Protein AF-A0A9D4TLI2-F1 (afdb_monomer_lite)

InterPro domains:
  IPR006050 DNA photolyase, N-terminal [PF00875] (222-300)
  IPR006050 DNA photolyase, N-terminal [PS51645] (220-397)
  IPR009061 Putative DNA-binding domain superfamily [SSF46955] (7-75)
  IPR014729 Rossmann-like alpha/beta/alpha sandwich fold [G3DSA:3.40.50.620] (202-391)
  IPR022656 XPA, C-terminal [PF05181] (9-51)
  IPR036134 Cryptochrome/DNA photolyase, FAD-binding domain-like superfamily [SSF48173] (508-716)
  IPR036155 Cryptochrome/photolyase, N-terminal domain superfamily [SSF52425] (221-294)
  IPR037129 XPA domain superfamily [G3DSA:3.90.530.10] (3-76)
  IPR052219 DNA Photolyase Class-2 [PTHR10211] (214-747)

pLDDT: mean 78.44, std 24.72, range [21.94, 98.75]

Structure (mmCIF, N/CA/C/O backbone):
data_AF-A0A9D4TLI2-F1
#
_entry.id   AF-A0A9D4TLI2-F1
#
loop_
_atom_site.group_PDB
_atom_site.id
_atom_site.type_symbol
_atom_site.label_atom_id
_atom_site.label_alt_id
_atom_site.label_comp_id
_atom_site.label_asym_id
_atom_site.label_entity_id
_atom_site.label_seq_id
_atom_site.pdbx_PDB_ins_code
_atom_site.Cartn_x
_atom_site.Cartn_y
_atom_site.Cartn_z
_atom_site.occupancy
_atom_site.B_iso_or_equiv
_atom_site.auth_seq_id
_atom_site.auth_comp_id
_atom_site.auth_asym_id
_atom_site.auth_atom_id
_atom_site.pdbx_PDB_model_num
ATOM 1 N N . MET A 1 1 ? 50.065 -26.751 -32.223 1.00 29.92 1 MET A N 1
ATOM 2 C CA . MET A 1 1 ? 49.105 -26.390 -31.149 1.00 29.92 1 MET A CA 1
ATOM 3 C C . MET A 1 1 ? 47.809 -25.927 -31.798 1.00 29.92 1 MET A C 1
ATOM 5 O O . MET A 1 1 ? 47.887 -25.084 -32.678 1.00 29.92 1 MET A O 1
ATOM 9 N N . VAL A 1 2 ? 46.643 -26.450 -31.404 1.00 31.20 2 VAL A N 1
ATOM 10 C CA . VAL A 1 2 ? 45.353 -25.918 -31.893 1.00 31.20 2 VAL A CA 1
ATOM 11 C C . VAL A 1 2 ? 45.112 -24.546 -31.244 1.00 31.20 2 VAL A C 1
ATOM 13 O O . VAL A 1 2 ? 45.218 -24.464 -30.016 1.00 31.20 2 VAL A O 1
ATOM 16 N N . PRO A 1 3 ? 44.787 -23.480 -32.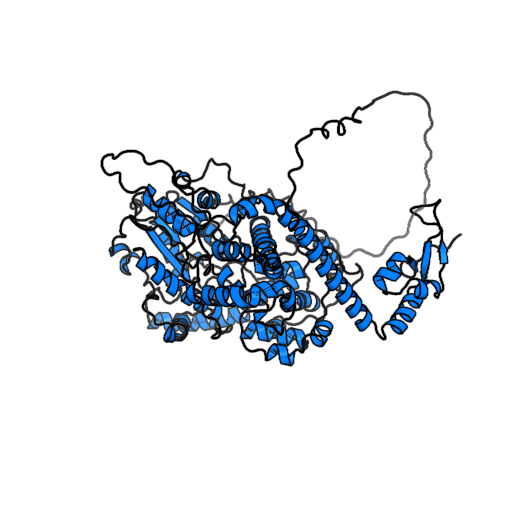002 1.00 38.88 3 PRO A N 1
ATOM 17 C CA . PRO A 1 3 ? 44.470 -22.180 -31.420 1.00 38.88 3 PRO A CA 1
ATOM 18 C C . PRO A 1 3 ? 43.323 -22.289 -30.407 1.00 38.88 3 PRO A C 1
ATOM 20 O O . PRO A 1 3 ? 42.285 -22.905 -30.680 1.00 38.88 3 PRO A O 1
ATOM 23 N N . ARG A 1 4 ? 43.502 -21.696 -29.218 1.00 39.78 4 ARG A N 1
ATOM 24 C CA . ARG A 1 4 ? 42.419 -21.596 -28.230 1.00 39.78 4 ARG A CA 1
ATOM 25 C C . ARG A 1 4 ? 41.301 -20.743 -28.829 1.00 39.78 4 ARG A C 1
ATOM 27 O O . ARG A 1 4 ? 41.527 -19.591 -29.178 1.00 39.78 4 ARG A O 1
ATOM 34 N N . LEU A 1 5 ? 40.101 -21.318 -28.914 1.00 51.66 5 LEU A N 1
ATOM 35 C CA . LEU A 1 5 ? 38.902 -20.612 -29.360 1.00 51.66 5 LEU A CA 1
ATOM 36 C C . LEU A 1 5 ? 38.638 -19.390 -28.480 1.00 51.66 5 LEU A C 1
ATOM 38 O O . LEU A 1 5 ? 38.358 -19.526 -27.285 1.00 51.66 5 LEU A O 1
ATOM 42 N N . ASP A 1 6 ? 38.653 -18.217 -29.103 1.00 57.66 6 ASP A N 1
ATOM 43 C CA . ASP A 1 6 ? 38.105 -17.006 -28.517 1.00 57.66 6 ASP A CA 1
ATOM 44 C C . ASP A 1 6 ? 36.575 -17.133 -28.451 1.00 57.66 6 ASP A C 1
ATOM 46 O O . ASP A 1 6 ? 35.855 -16.968 -29.441 1.00 57.66 6 ASP A O 1
ATOM 50 N N . LYS A 1 7 ? 36.079 -17.456 -27.253 1.00 55.56 7 LYS A N 1
ATOM 51 C CA . LYS A 1 7 ? 34.649 -17.640 -26.967 1.00 55.56 7 LYS A CA 1
ATOM 52 C C . LYS A 1 7 ? 33.824 -16.360 -27.146 1.00 55.56 7 LYS A C 1
ATOM 54 O O . LYS A 1 7 ? 32.602 -16.455 -27.141 1.00 55.56 7 LYS A O 1
ATOM 59 N N . SER A 1 8 ? 34.449 -15.188 -27.289 1.00 58.41 8 SER A N 1
ATOM 60 C CA . SER A 1 8 ? 33.735 -13.938 -27.579 1.00 58.41 8 SER A CA 1
ATOM 61 C C . SER A 1 8 ? 33.324 -13.815 -29.055 1.00 58.41 8 SER A C 1
ATOM 63 O O . SER A 1 8 ? 32.343 -13.134 -29.362 1.00 58.41 8 SER A O 1
ATOM 65 N N . LYS A 1 9 ? 34.033 -14.510 -29.960 1.00 76.25 9 LYS A N 1
ATOM 66 C CA . LYS A 1 9 ? 33.855 -14.419 -31.421 1.00 76.25 9 LYS A CA 1
ATOM 67 C C . LYS A 1 9 ? 32.995 -15.527 -32.027 1.00 76.25 9 LYS A C 1
ATOM 69 O O . LYS A 1 9 ? 32.430 -15.320 -33.098 1.00 76.25 9 LYS A O 1
ATOM 74 N N . TRP A 1 10 ? 32.880 -16.680 -31.366 1.00 82.81 10 TRP A N 1
ATOM 75 C CA . TRP A 1 10 ? 32.253 -17.882 -31.930 1.00 82.81 10 TRP A CA 1
ATOM 76 C C . TRP A 1 10 ? 31.079 -18.391 -31.094 1.00 82.81 10 TRP A C 1
ATOM 78 O O . TRP A 1 10 ? 31.199 -18.585 -29.884 1.00 82.81 10 TRP A O 1
ATOM 88 N N . LEU A 1 11 ? 29.955 -18.673 -31.755 1.00 83.81 11 LEU A N 1
ATOM 89 C CA . LEU A 1 11 ? 28.705 -19.105 -31.126 1.00 83.81 11 LEU A CA 1
ATOM 90 C C . LEU A 1 11 ? 28.248 -20.475 -31.656 1.00 83.81 11 LEU A C 1
ATOM 92 O O . LEU A 1 11 ? 28.227 -20.682 -32.869 1.00 83.81 11 LEU A O 1
ATOM 96 N N . PRO A 1 12 ? 27.822 -21.416 -30.793 1.00 88.88 12 PRO A N 1
ATOM 97 C CA . PRO A 1 12 ? 27.229 -22.678 -31.227 1.00 88.88 12 PRO A CA 1
ATOM 98 C C . PRO A 1 12 ? 25.841 -22.465 -31.839 1.00 88.88 12 PRO A C 1
ATOM 100 O O . PRO A 1 12 ? 25.093 -21.592 -31.389 1.00 88.88 12 PRO A O 1
ATOM 103 N N . ARG A 1 13 ? 25.445 -23.330 -32.787 1.00 87.31 13 ARG A N 1
ATOM 104 C CA . ARG A 1 13 ? 24.144 -23.263 -33.495 1.00 87.31 13 ARG A CA 1
ATOM 105 C C . ARG A 1 13 ? 22.947 -22.953 -32.586 1.00 87.31 13 ARG A C 1
ATOM 107 O O . ARG A 1 13 ? 22.125 -22.104 -32.912 1.00 87.31 13 ARG A O 1
ATOM 114 N N . THR A 1 14 ? 22.850 -23.600 -31.424 1.00 82.88 14 THR A N 1
ATOM 115 C CA . THR A 1 14 ? 21.746 -23.397 -30.469 1.00 82.88 14 THR A CA 1
ATOM 116 C C . THR A 1 14 ? 21.675 -21.961 -29.941 1.00 82.88 14 THR A C 1
ATOM 118 O O . THR A 1 14 ? 20.585 -21.399 -29.845 1.00 82.88 14 THR A O 1
ATOM 121 N N . GLN A 1 15 ? 22.822 -21.344 -29.635 1.00 81.06 15 GLN A N 1
ATOM 122 C CA . GLN A 1 15 ? 22.880 -19.939 -29.221 1.00 81.06 15 GLN A CA 1
ATOM 123 C C . GLN A 1 15 ? 22.671 -19.005 -30.416 1.00 81.06 15 GLN A C 1
ATOM 125 O O . GLN A 1 15 ? 21.929 -18.037 -30.285 1.00 81.06 15 GLN A O 1
ATOM 130 N N . ALA A 1 16 ? 23.214 -19.334 -31.593 1.00 87.56 16 ALA A N 1
ATOM 131 C CA . ALA A 1 16 ? 22.976 -18.579 -32.822 1.00 87.56 16 ALA A CA 1
ATOM 132 C C . ALA A 1 16 ? 21.471 -18.456 -33.148 1.00 87.56 16 ALA A C 1
ATOM 134 O O . ALA A 1 16 ? 20.982 -17.347 -33.358 1.00 87.56 16 ALA A O 1
ATOM 135 N N . LYS A 1 17 ? 20.708 -19.558 -33.073 1.00 87.88 17 LYS A N 1
ATOM 136 C CA . LYS A 1 17 ? 19.237 -19.566 -33.240 1.00 87.88 17 LYS A CA 1
ATOM 137 C C . LYS A 1 17 ? 18.511 -18.772 -32.154 1.00 87.88 17 LYS A C 1
ATOM 139 O O . LYS A 1 17 ? 17.572 -18.039 -32.452 1.00 87.88 17 LYS A O 1
ATOM 144 N N . ALA A 1 18 ? 18.910 -18.935 -30.891 1.00 78.50 18 ALA A N 1
ATOM 145 C CA . ALA A 1 18 ? 18.250 -18.281 -29.759 1.00 78.50 18 ALA A CA 1
ATOM 146 C C . ALA A 1 18 ? 18.474 -16.760 -29.743 1.00 78.50 18 ALA A C 1
ATOM 148 O O . ALA A 1 18 ? 17.557 -16.009 -29.415 1.00 78.50 18 ALA A O 1
ATOM 149 N N . VAL A 1 19 ? 19.676 -16.318 -30.117 1.00 80.62 19 VAL A N 1
ATOM 150 C CA . VAL A 1 19 ? 20.056 -14.908 -30.192 1.00 80.62 19 VAL A CA 1
ATOM 151 C C . VAL A 1 19 ? 19.581 -14.316 -31.520 1.00 80.62 19 VAL A C 1
ATOM 153 O O . VAL A 1 19 ? 18.676 -13.489 -31.529 1.00 80.62 19 VAL A O 1
ATOM 156 N N . TYR A 1 20 ? 20.124 -14.723 -32.662 1.00 86.44 20 TYR A N 1
ATOM 157 C CA . TYR A 1 20 ? 19.919 -14.020 -33.939 1.00 86.44 20 TYR A CA 1
ATOM 158 C C . TYR A 1 20 ? 18.602 -14.368 -34.659 1.00 86.44 20 TYR A C 1
ATOM 160 O O . TYR A 1 20 ? 18.280 -13.792 -35.695 1.00 86.44 20 TYR A O 1
ATOM 168 N N . LEU A 1 21 ? 17.798 -15.278 -34.090 1.00 85.88 21 LEU A N 1
ATOM 169 C CA . LEU A 1 21 ? 16.490 -15.712 -34.610 1.00 85.88 21 LEU A CA 1
ATOM 170 C C . LEU A 1 21 ? 16.504 -16.236 -36.060 1.00 85.88 21 LEU A C 1
ATOM 172 O O . LEU A 1 21 ? 15.443 -16.336 -36.685 1.00 85.88 21 LEU A O 1
ATOM 176 N N . LEU A 1 22 ? 17.685 -16.608 -36.554 1.00 88.50 22 LEU A N 1
ATOM 177 C CA . LEU A 1 22 ? 17.901 -17.233 -37.853 1.00 88.50 22 LEU A CA 1
ATOM 178 C C . LEU A 1 22 ? 17.332 -18.659 -37.872 1.00 88.50 22 LEU A C 1
ATOM 180 O O . LEU A 1 22 ?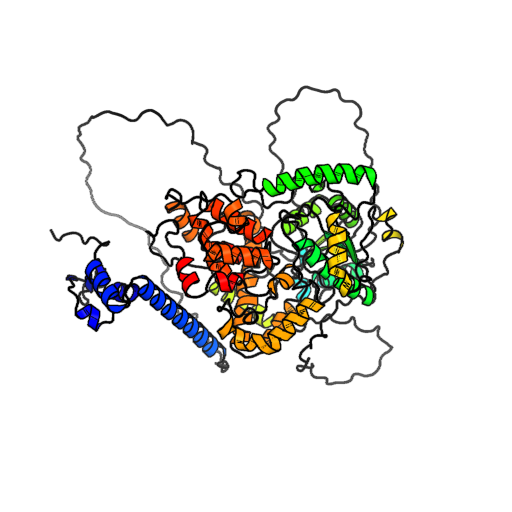 17.335 -19.379 -36.866 1.00 88.50 22 LEU A O 1
ATOM 184 N N . THR A 1 23 ? 16.824 -19.057 -39.032 1.00 90.38 23 THR A N 1
ATOM 185 C CA . THR A 1 23 ? 16.370 -20.420 -39.321 1.00 90.38 23 THR A CA 1
ATOM 186 C C . THR A 1 23 ? 17.551 -21.370 -39.503 1.00 90.38 23 THR A C 1
ATOM 188 O O . THR A 1 23 ? 18.692 -20.948 -39.681 1.00 90.38 23 THR A O 1
ATOM 191 N N . ASP A 1 24 ? 17.281 -22.676 -39.483 1.00 89.50 24 ASP A N 1
ATOM 192 C CA . ASP A 1 24 ? 18.299 -23.684 -39.791 1.00 89.50 24 ASP A CA 1
ATOM 193 C C . ASP A 1 24 ? 18.902 -23.476 -41.187 1.00 89.50 24 ASP A C 1
ATOM 195 O O . ASP A 1 24 ? 20.118 -23.397 -41.299 1.00 89.50 24 ASP A O 1
ATOM 199 N N . ARG A 1 25 ? 18.063 -23.249 -42.209 1.00 91.81 25 ARG A N 1
ATOM 200 C CA . ARG A 1 25 ? 18.498 -22.980 -43.591 1.00 91.81 25 ARG A CA 1
ATOM 201 C C . ARG A 1 25 ? 19.401 -21.749 -43.709 1.00 91.81 25 ARG A C 1
ATOM 203 O O . ARG A 1 25 ? 20.363 -21.781 -44.464 1.00 91.81 25 ARG A O 1
ATOM 210 N N . GLU A 1 26 ? 19.099 -20.673 -42.983 1.00 91.62 26 GLU A N 1
ATOM 211 C CA . GLU A 1 26 ? 19.941 -19.468 -42.981 1.00 91.62 26 GLU A CA 1
ATOM 212 C C . GLU A 1 26 ? 21.276 -19.706 -42.280 1.00 91.62 26 GLU A C 1
ATOM 214 O O . GLU A 1 26 ? 22.285 -19.187 -42.733 1.00 91.62 26 GLU A O 1
ATOM 219 N N . LEU A 1 27 ? 21.306 -20.507 -41.211 1.00 90.81 27 LEU A N 1
ATOM 220 C CA . LEU A 1 27 ? 22.556 -20.870 -40.543 1.00 90.81 27 LEU A CA 1
ATOM 221 C C . LEU A 1 27 ? 23.394 -21.837 -41.382 1.00 90.81 27 LEU A C 1
ATOM 223 O O . LEU A 1 27 ? 24.603 -21.674 -41.441 1.00 90.81 27 LEU A O 1
ATOM 227 N N . ASP A 1 28 ? 22.781 -22.809 -42.057 1.00 90.56 28 ASP A N 1
ATOM 228 C CA . ASP A 1 28 ? 23.497 -23.735 -42.947 1.00 90.56 28 ASP A CA 1
ATOM 229 C C . ASP A 1 28 ? 24.092 -23.042 -44.184 1.00 90.56 28 ASP A C 1
ATOM 231 O O . ASP A 1 28 ? 25.041 -23.559 -44.766 1.00 90.56 28 ASP A O 1
ATOM 235 N N . ALA A 1 29 ? 23.585 -21.859 -44.549 1.00 90.44 29 ALA A N 1
ATOM 236 C CA . ALA A 1 29 ? 24.158 -20.997 -45.583 1.00 90.44 29 ALA A CA 1
ATOM 237 C C . ALA A 1 29 ? 25.312 -20.096 -45.084 1.00 90.44 29 ALA A C 1
ATOM 239 O O . ALA A 1 29 ? 25.891 -19.363 -45.883 1.00 90.44 29 ALA A O 1
ATOM 240 N N . LEU A 1 30 ? 25.644 -20.118 -43.786 1.00 90.44 30 LEU A N 1
ATOM 241 C CA . LEU A 1 30 ? 26.770 -19.368 -43.225 1.00 90.44 30 LEU A CA 1
ATOM 242 C C . LEU A 1 30 ? 27.999 -20.254 -43.033 1.00 90.44 30 LEU A C 1
ATOM 244 O O . LEU A 1 30 ? 27.907 -21.409 -42.606 1.00 90.44 30 LEU A O 1
ATOM 248 N N . GLU A 1 31 ? 29.167 -19.653 -43.255 1.00 88.81 31 GLU A N 1
ATOM 249 C CA . GLU A 1 31 ? 30.448 -20.247 -42.888 1.00 88.81 31 GLU A CA 1
ATOM 250 C C . GLU A 1 31 ? 30.477 -20.610 -41.400 1.00 88.81 31 GLU A C 1
ATOM 252 O O . GLU A 1 31 ? 30.138 -19.806 -40.521 1.00 88.81 31 GLU A O 1
ATOM 257 N N . HIS A 1 32 ? 30.901 -21.840 -41.128 1.00 89.44 32 HIS A N 1
ATOM 258 C CA . HIS A 1 32 ? 30.963 -22.403 -39.792 1.00 89.44 32 HIS A CA 1
ATOM 259 C C . HIS A 1 32 ? 32.161 -23.336 -39.648 1.00 89.44 32 HIS A C 1
ATOM 261 O O . HIS A 1 32 ? 32.589 -23.983 -40.599 1.00 89.44 32 HIS A O 1
ATOM 267 N N . GLU A 1 33 ? 32.676 -23.431 -38.428 1.00 88.38 33 GLU A N 1
ATOM 268 C CA . GLU A 1 33 ? 33.718 -24.382 -38.064 1.00 88.38 33 GLU A CA 1
ATOM 269 C C . GLU A 1 33 ? 33.081 -25.573 -37.333 1.00 88.38 33 GLU A C 1
ATOM 271 O O . GLU A 1 33 ? 32.310 -25.389 -36.384 1.00 88.38 33 GLU A O 1
ATOM 276 N N . GLU A 1 34 ? 33.394 -26.799 -37.749 1.00 87.62 34 GLU A N 1
ATOM 277 C CA . GLU A 1 34 ? 32.981 -28.010 -37.036 1.00 87.62 34 GLU A CA 1
ATOM 278 C C . GLU A 1 34 ? 34.055 -28.426 -36.024 1.00 87.62 34 GLU A C 1
ATOM 280 O O . GLU A 1 34 ? 35.215 -28.627 -36.378 1.00 87.62 34 GLU A O 1
ATOM 285 N N . ARG A 1 35 ? 33.681 -28.575 -34.745 1.00 80.62 35 ARG A N 1
ATOM 286 C CA . ARG A 1 35 ? 34.592 -29.072 -33.696 1.00 80.62 35 ARG A CA 1
ATOM 287 C C . ARG A 1 35 ? 33.964 -30.177 -32.842 1.00 80.62 35 ARG A C 1
ATOM 289 O O . ARG A 1 35 ? 32.746 -30.183 -32.672 1.00 80.62 35 ARG A O 1
ATOM 296 N N . PRO A 1 36 ? 34.756 -31.077 -32.230 1.00 78.38 36 PRO A N 1
ATOM 297 C CA . PRO A 1 36 ? 34.234 -32.086 -31.310 1.00 78.38 36 PRO A CA 1
ATOM 298 C C . PRO A 1 36 ? 33.478 -31.456 -30.134 1.00 78.38 36 PRO A C 1
ATOM 300 O O . PRO A 1 36 ? 33.959 -30.509 -29.507 1.00 78.38 36 PRO A O 1
ATOM 303 N N . ASN A 1 37 ? 32.302 -31.993 -29.799 1.00 74.75 37 ASN A N 1
ATOM 304 C CA . ASN A 1 37 ? 31.494 -31.473 -28.698 1.00 74.75 37 ASN A CA 1
ATOM 305 C C . ASN A 1 37 ? 32.177 -31.765 -27.340 1.00 74.75 37 ASN A C 1
ATOM 307 O O . ASN A 1 37 ? 32.324 -32.933 -26.969 1.00 74.75 37 ASN A O 1
ATOM 311 N N . PRO A 1 38 ? 32.546 -30.746 -26.534 1.00 69.38 38 PRO A N 1
ATOM 312 C CA . PRO A 1 38 ? 33.268 -30.954 -25.279 1.00 69.38 38 PRO A CA 1
ATOM 313 C C . PRO A 1 38 ? 32.444 -31.683 -24.206 1.00 69.38 38 PRO A C 1
ATOM 315 O O . PRO A 1 38 ? 33.029 -32.211 -23.264 1.00 69.38 38 PRO A O 1
ATOM 318 N N . ARG A 1 39 ? 31.110 -31.734 -24.342 1.00 69.38 39 ARG A N 1
ATOM 319 C CA . ARG A 1 39 ? 30.200 -32.480 -23.451 1.00 69.38 39 ARG A CA 1
ATOM 320 C C . ARG A 1 39 ? 29.844 -33.877 -23.971 1.00 69.38 39 ARG A C 1
ATOM 322 O O . ARG A 1 39 ? 29.272 -34.662 -23.228 1.00 69.38 39 ARG A O 1
ATOM 329 N N . ALA A 1 40 ? 30.168 -34.184 -25.226 1.00 76.06 40 ALA A N 1
ATOM 330 C CA . ALA A 1 40 ? 29.859 -35.455 -25.873 1.00 76.06 40 ALA A CA 1
ATOM 331 C C . ALA A 1 40 ? 30.964 -35.798 -26.884 1.00 76.06 40 ALA A C 1
ATOM 333 O O . ALA A 1 40 ? 30.765 -35.710 -28.091 1.00 76.06 40 ALA A O 1
ATOM 334 N N . ARG A 1 41 ? 32.150 -36.183 -26.387 1.00 68.75 41 ARG A N 1
ATOM 335 C CA . ARG A 1 41 ? 33.352 -36.419 -27.217 1.00 68.75 41 ARG A CA 1
ATOM 336 C C . ARG A 1 41 ? 33.204 -37.524 -28.278 1.00 68.75 41 ARG A C 1
ATOM 338 O O . ARG A 1 41 ? 34.001 -37.550 -29.204 1.00 68.75 41 ARG A O 1
ATOM 345 N N . LYS A 1 42 ? 32.218 -38.420 -28.135 1.00 73.06 42 LYS A N 1
ATOM 346 C CA . LYS A 1 42 ? 31.856 -39.467 -29.114 1.00 73.06 42 LYS A CA 1
ATOM 347 C C . LYS A 1 42 ? 30.593 -39.131 -29.935 1.00 73.06 42 LYS A C 1
ATOM 349 O O . LYS A 1 42 ? 30.078 -39.995 -30.632 1.00 73.06 42 LYS A O 1
ATOM 354 N N . GLY A 1 43 ? 30.050 -37.920 -29.796 1.00 72.06 43 GLY A N 1
ATOM 355 C CA . GLY A 1 43 ? 28.880 -37.443 -30.539 1.00 72.06 43 GLY A CA 1
ATOM 356 C C . GLY A 1 43 ? 29.257 -36.604 -31.769 1.00 72.06 43 GLY A C 1
ATOM 357 O O . GLY A 1 43 ? 30.441 -36.335 -31.983 1.00 72.06 43 GLY A O 1
ATOM 358 N N . PRO A 1 44 ? 28.265 -36.153 -32.559 1.00 75.38 44 PRO A N 1
ATOM 359 C CA . PRO A 1 44 ? 28.504 -35.320 -33.735 1.00 75.38 44 PRO A CA 1
ATOM 360 C C . PRO A 1 44 ? 29.196 -33.998 -33.377 1.00 75.38 44 PRO A C 1
ATOM 362 O O . PRO A 1 44 ? 28.989 -33.432 -32.294 1.00 75.38 44 PRO A O 1
ATOM 365 N N . CYS A 1 45 ? 30.001 -33.490 -34.312 1.00 81.06 45 CYS A N 1
ATOM 366 C CA . CYS A 1 45 ? 30.670 -32.203 -34.174 1.00 81.06 45 CYS A CA 1
ATOM 367 C C . CYS A 1 45 ? 29.659 -31.061 -33.989 1.00 81.06 45 CYS A C 1
ATOM 369 O O . CYS A 1 45 ? 28.589 -31.020 -34.595 1.00 81.06 45 CYS A O 1
ATOM 371 N N . MET A 1 46 ? 30.011 -30.102 -33.136 1.00 86.00 46 MET A N 1
ATOM 372 C CA . MET A 1 46 ? 29.253 -28.871 -32.969 1.00 86.00 46 MET A CA 1
ATOM 373 C C . MET A 1 46 ? 29.681 -27.848 -34.025 1.00 86.00 46 MET A C 1
ATOM 375 O O . MET A 1 46 ? 30.865 -27.540 -34.148 1.00 86.00 46 MET A O 1
ATOM 379 N N . ARG A 1 47 ? 28.701 -27.287 -34.743 1.00 89.56 47 ARG A N 1
ATOM 380 C CA . ARG A 1 47 ? 28.902 -26.144 -35.645 1.00 89.56 47 ARG A CA 1
ATOM 381 C C . ARG A 1 47 ? 29.005 -24.848 -34.847 1.00 89.56 47 ARG A C 1
ATOM 383 O O . ARG A 1 47 ? 28.080 -24.508 -34.093 1.00 89.56 47 ARG A O 1
ATOM 390 N N . LEU A 1 48 ? 30.115 -24.145 -35.033 1.00 89.44 48 LEU A N 1
ATOM 391 C CA . LEU A 1 48 ? 30.419 -22.830 -34.480 1.00 89.44 48 LEU A CA 1
ATOM 392 C C . LEU A 1 48 ? 30.372 -21.785 -35.597 1.00 89.44 48 LEU A C 1
ATOM 394 O O . LEU A 1 48 ? 30.992 -21.970 -36.635 1.00 89.44 48 LEU A O 1
ATOM 398 N N . TYR A 1 49 ? 29.673 -20.679 -35.365 1.00 91.50 49 TYR A N 1
ATOM 399 C CA . TYR A 1 49 ? 29.496 -19.591 -36.329 1.00 91.50 49 TYR A CA 1
ATOM 400 C C . TYR A 1 49 ? 30.189 -18.337 -35.811 1.00 91.50 49 TYR A C 1
ATOM 402 O O . TYR A 1 49 ? 30.120 -18.054 -34.608 1.00 91.50 49 TYR A O 1
ATOM 410 N N . GLN A 1 50 ? 30.819 -17.570 -36.701 1.00 89.50 50 GLN A N 1
ATOM 411 C CA . GLN A 1 50 ? 31.366 -16.268 -36.331 1.00 89.50 50 GLN A CA 1
ATOM 412 C C . GLN A 1 50 ? 30.238 -15.286 -36.018 1.00 89.50 50 GLN A C 1
ATOM 414 O O . GLN A 1 50 ? 29.257 -15.177 -36.757 1.00 89.50 50 GLN A O 1
ATOM 419 N N . LYS A 1 51 ? 30.396 -14.544 -34.923 1.00 83.06 51 LYS A N 1
ATOM 420 C CA . LYS A 1 51 ? 29.420 -13.560 -34.449 1.00 83.06 51 LYS A CA 1
ATOM 421 C C . LYS A 1 51 ? 29.111 -12.492 -35.505 1.00 83.06 51 LYS A C 1
ATOM 423 O O . LYS A 1 51 ? 27.947 -12.157 -35.688 1.00 83.06 51 LYS A O 1
ATOM 428 N N . GLU A 1 52 ? 30.118 -12.044 -36.254 1.00 83.81 52 GLU A N 1
ATOM 429 C CA . GLU A 1 52 ? 29.948 -11.063 -37.333 1.00 83.81 52 GLU A CA 1
ATOM 430 C C . GLU A 1 52 ? 29.055 -11.593 -38.470 1.00 83.81 52 GLU A C 1
ATOM 432 O O . GLU A 1 52 ? 28.160 -10.891 -38.938 1.00 83.81 52 GLU A O 1
ATOM 437 N N . HIS A 1 53 ? 29.234 -12.853 -38.882 1.00 90.38 53 HIS A N 1
ATOM 438 C CA . HIS A 1 53 ? 28.410 -13.477 -39.925 1.00 90.38 53 HIS A CA 1
ATOM 439 C C . HIS A 1 53 ? 26.953 -13.634 -39.466 1.00 90.38 53 HIS A C 1
ATOM 441 O O . HIS A 1 53 ? 26.026 -13.359 -40.230 1.00 90.38 53 HIS A O 1
ATOM 447 N N . LEU A 1 54 ? 26.745 -13.999 -38.195 1.00 88.62 54 LEU A N 1
ATOM 448 C CA . LEU A 1 54 ? 25.417 -14.037 -37.578 1.00 88.62 54 LEU A CA 1
ATOM 449 C C . LEU A 1 54 ? 24.768 -12.648 -37.509 1.00 88.62 54 LEU A C 1
ATOM 451 O O . LEU A 1 54 ? 23.573 -12.521 -37.770 1.00 88.62 54 LEU A O 1
ATOM 455 N N . GLU A 1 55 ? 25.539 -11.611 -37.185 1.00 83.62 55 GLU A N 1
ATOM 456 C CA . GLU A 1 55 ? 25.071 -10.223 -37.129 1.00 83.62 55 GLU A CA 1
ATOM 457 C C . GLU A 1 55 ? 24.687 -9.705 -38.511 1.00 83.62 55 GLU A C 1
ATOM 459 O O . GLU A 1 55 ? 23.576 -9.203 -38.677 1.00 83.62 55 GLU A O 1
ATOM 464 N N . ARG A 1 56 ? 25.530 -9.923 -39.524 1.00 86.06 56 ARG A N 1
ATOM 465 C CA . ARG A 1 56 ? 25.262 -9.536 -40.915 1.00 86.06 56 ARG A CA 1
ATOM 466 C C . ARG A 1 56 ? 24.010 -10.229 -41.467 1.00 86.06 56 ARG A C 1
ATOM 468 O O . ARG A 1 56 ? 23.128 -9.559 -42.001 1.00 86.06 56 ARG A O 1
ATOM 475 N N . ALA A 1 57 ? 23.875 -11.542 -41.263 1.00 87.75 57 ALA A N 1
ATOM 476 C CA . ALA A 1 57 ? 22.690 -12.302 -41.671 1.00 87.75 57 ALA A CA 1
ATOM 477 C C . ALA A 1 57 ? 21.421 -11.879 -40.911 1.00 87.75 57 ALA A C 1
ATOM 479 O O . ALA A 1 57 ? 20.339 -11.770 -41.487 1.00 87.75 57 ALA A O 1
ATOM 480 N N . SER A 1 58 ? 21.546 -11.588 -39.615 1.00 84.50 58 SER A N 1
ATOM 481 C CA . SER A 1 58 ? 20.441 -11.093 -38.794 1.00 84.50 58 SER A CA 1
ATOM 482 C C . SER A 1 58 ? 19.994 -9.688 -39.200 1.00 84.50 58 SER A C 1
ATOM 484 O O . SER A 1 58 ? 18.798 -9.404 -39.184 1.00 84.50 58 SER A O 1
ATOM 486 N N . LEU A 1 59 ? 20.925 -8.802 -39.560 1.00 84.12 59 LEU A N 1
ATOM 487 C CA . LEU A 1 59 ? 20.610 -7.471 -40.075 1.00 84.12 59 LEU A CA 1
ATOM 488 C C . LEU A 1 59 ? 19.942 -7.563 -41.450 1.00 84.12 59 LEU A C 1
ATOM 490 O O . LEU A 1 59 ? 18.928 -6.908 -41.654 1.00 84.12 59 LEU A O 1
ATOM 494 N N . ALA A 1 60 ? 20.410 -8.440 -42.343 1.00 87.25 60 ALA A N 1
ATOM 495 C CA . ALA A 1 60 ? 19.740 -8.693 -43.620 1.00 87.25 60 ALA A CA 1
ATOM 496 C C . ALA A 1 60 ? 18.300 -9.218 -43.438 1.00 87.25 60 ALA A C 1
ATOM 498 O O . ALA A 1 60 ? 17.390 -8.789 -44.142 1.00 87.25 60 ALA A O 1
ATOM 499 N N . ARG A 1 61 ? 18.069 -10.107 -42.460 1.00 87.25 61 ARG A N 1
ATOM 500 C CA . ARG A 1 61 ? 16.743 -10.690 -42.189 1.00 87.25 61 ARG A CA 1
ATOM 501 C C . ARG A 1 61 ? 15.758 -9.715 -41.534 1.00 87.25 61 ARG A C 1
ATOM 503 O O . ARG A 1 61 ? 14.570 -9.748 -41.848 1.00 87.25 61 ARG A O 1
ATOM 510 N N . TRP A 1 62 ? 16.216 -8.912 -40.575 1.00 85.50 62 TRP A N 1
ATOM 511 C CA . TRP A 1 62 ? 15.345 -8.068 -39.742 1.00 85.50 62 TRP A CA 1
ATOM 512 C C . TRP A 1 62 ? 15.465 -6.567 -40.060 1.00 85.50 62 TRP A C 1
ATOM 514 O O . TRP A 1 62 ? 14.789 -5.752 -39.440 1.00 85.50 62 TRP A O 1
ATOM 524 N N . GLY A 1 63 ? 16.324 -6.175 -41.002 1.00 83.19 63 GLY A N 1
ATOM 525 C CA . GLY A 1 63 ? 16.629 -4.791 -41.379 1.00 83.19 63 GLY A CA 1
ATOM 526 C C . GLY A 1 63 ? 17.514 -4.057 -40.366 1.00 83.19 63 GLY A C 1
ATOM 527 O O . GLY A 1 63 ? 18.479 -3.398 -40.737 1.00 83.19 63 GLY A O 1
ATOM 528 N N . ASN A 1 64 ? 17.211 -4.167 -39.070 1.00 77.31 64 ASN A N 1
ATOM 529 C CA . ASN A 1 64 ? 17.996 -3.560 -37.995 1.00 77.31 64 ASN A CA 1
ATOM 530 C C . ASN A 1 64 ? 17.886 -4.337 -36.671 1.00 77.31 64 ASN A C 1
ATOM 532 O O . ASN A 1 64 ? 17.012 -5.186 -36.475 1.00 77.31 64 ASN A O 1
ATOM 536 N N . LEU A 1 65 ? 18.774 -4.013 -35.726 1.00 65.62 65 LEU A N 1
ATOM 537 C CA . LEU A 1 65 ? 18.853 -4.694 -34.431 1.00 65.62 65 LEU A CA 1
ATOM 538 C C . LEU A 1 65 ? 17.602 -4.472 -33.554 1.00 65.62 65 LEU A C 1
ATOM 540 O O . LEU A 1 65 ? 17.190 -5.379 -32.835 1.00 65.62 65 LEU A O 1
ATOM 544 N N . SER A 1 66 ? 16.941 -3.313 -33.668 1.00 61.34 66 SER A N 1
ATOM 545 C CA . SER A 1 66 ? 15.690 -3.011 -32.948 1.00 61.34 66 SER A CA 1
ATOM 546 C C . SER A 1 66 ? 14.532 -3.916 -33.393 1.00 61.34 66 SER A C 1
ATOM 548 O O . SER A 1 66 ? 13.725 -4.337 -32.566 1.00 61.34 66 SER A O 1
ATOM 550 N N . ALA A 1 67 ? 14.443 -4.247 -34.682 1.00 66.31 67 ALA A N 1
ATOM 551 C CA . ALA A 1 67 ? 13.429 -5.160 -35.207 1.00 66.31 67 ALA A CA 1
ATOM 552 C C . ALA A 1 67 ? 13.672 -6.615 -34.759 1.00 66.31 67 ALA A C 1
ATOM 554 O O . ALA A 1 67 ? 12.728 -7.301 -34.361 1.00 66.31 67 ALA A O 1
ATOM 555 N N . LEU A 1 68 ? 14.937 -7.057 -34.725 1.00 70.62 68 LEU A N 1
ATOM 556 C CA . LEU A 1 68 ? 15.330 -8.338 -34.124 1.00 70.62 68 LEU A CA 1
ATOM 557 C C . LEU A 1 68 ? 14.913 -8.411 -32.644 1.00 70.62 68 LEU A C 1
ATOM 559 O O . LEU A 1 68 ? 14.329 -9.405 -32.213 1.00 70.62 68 LEU A O 1
ATOM 563 N N . GLU A 1 69 ? 15.193 -7.366 -31.861 1.00 59.53 69 GLU A N 1
ATOM 564 C CA . GLU A 1 69 ? 14.800 -7.297 -30.449 1.00 59.53 69 GLU A CA 1
ATOM 565 C C . GLU A 1 69 ? 13.275 -7.274 -30.269 1.00 59.53 69 GLU A C 1
ATOM 567 O O . GLU A 1 69 ? 12.753 -7.996 -29.417 1.00 59.53 69 GLU A O 1
ATOM 572 N N . ALA A 1 70 ? 12.540 -6.538 -31.107 1.00 60.94 70 ALA A N 1
ATOM 573 C CA . ALA A 1 70 ? 11.079 -6.526 -31.086 1.00 60.94 70 ALA A CA 1
ATOM 574 C C . ALA A 1 70 ? 10.471 -7.911 -31.384 1.00 60.94 70 ALA A C 1
ATOM 576 O O . ALA A 1 70 ? 9.522 -8.318 -30.711 1.00 60.94 70 ALA A O 1
ATOM 577 N N . GLU A 1 71 ? 11.033 -8.668 -32.331 1.00 79.69 71 GLU A N 1
ATOM 578 C CA . GLU A 1 71 ? 10.597 -10.039 -32.626 1.00 79.69 71 GLU A CA 1
ATOM 579 C C . GLU A 1 71 ? 10.977 -11.027 -31.509 1.00 79.69 71 GLU A C 1
ATOM 581 O O . GLU A 1 71 ? 10.179 -11.913 -31.186 1.00 79.69 71 GLU A O 1
ATOM 586 N N . ARG A 1 72 ? 12.151 -10.884 -30.869 1.00 74.25 72 ARG A N 1
ATOM 587 C CA . ARG A 1 72 ? 12.501 -11.665 -29.662 1.00 74.25 72 ARG A CA 1
ATOM 588 C C . ARG A 1 72 ? 11.474 -11.438 -28.556 1.00 74.25 72 ARG A C 1
ATOM 590 O O . ARG A 1 72 ? 10.992 -12.411 -27.977 1.00 74.25 72 ARG A O 1
ATOM 597 N N . GLU A 1 73 ? 11.125 -10.178 -28.304 1.00 56.31 73 GLU A N 1
ATOM 598 C CA . GLU A 1 73 ? 10.141 -9.782 -27.296 1.00 56.31 73 GLU A CA 1
ATOM 599 C C . GLU A 1 73 ? 8.777 -10.410 -27.602 1.00 56.31 73 GLU A C 1
ATOM 601 O O . GLU A 1 73 ? 8.252 -11.162 -26.784 1.00 56.31 73 GLU A O 1
ATOM 606 N N . ARG A 1 74 ? 8.271 -10.241 -28.832 1.00 74.69 74 ARG A N 1
ATOM 607 C CA . ARG A 1 74 ? 7.001 -10.828 -29.290 1.00 74.69 74 ARG A CA 1
ATOM 608 C C . ARG A 1 74 ? 6.987 -12.358 -29.189 1.00 74.69 74 ARG A C 1
ATOM 610 O O . ARG A 1 74 ? 5.971 -12.960 -28.837 1.00 74.69 74 ARG A O 1
ATOM 617 N N . ARG A 1 75 ? 8.110 -13.028 -29.486 1.00 81.12 75 ARG A N 1
ATOM 618 C CA . ARG A 1 75 ? 8.252 -14.484 -29.301 1.00 81.12 75 ARG A CA 1
ATOM 619 C C . ARG A 1 75 ? 8.275 -14.881 -27.827 1.00 81.12 75 ARG A C 1
ATOM 621 O O . ARG A 1 75 ? 7.763 -15.957 -27.516 1.00 81.12 75 ARG A O 1
ATOM 628 N N . ARG A 1 76 ? 8.835 -14.058 -26.932 1.00 66.25 76 ARG A N 1
ATOM 629 C CA . ARG A 1 76 ? 8.793 -14.296 -25.482 1.00 66.25 76 ARG A CA 1
ATOM 630 C C . ARG A 1 76 ? 7.380 -14.097 -24.944 1.00 66.25 76 ARG A C 1
ATOM 632 O O . ARG A 1 76 ? 6.853 -15.042 -24.375 1.00 66.25 76 ARG A O 1
ATOM 639 N N . GLU A 1 77 ? 6.734 -12.972 -25.249 1.00 56.75 77 GLU A N 1
ATOM 640 C CA . GLU A 1 77 ? 5.326 -12.687 -24.930 1.00 56.75 77 GLU A CA 1
ATOM 641 C C . GLU A 1 77 ? 4.411 -13.837 -25.402 1.00 56.75 77 GLU A C 1
ATOM 643 O O . GLU A 1 77 ? 3.621 -14.372 -24.629 1.00 56.75 77 GLU A O 1
ATOM 648 N N . LYS A 1 78 ? 4.573 -14.323 -26.645 1.00 73.44 78 LYS A N 1
ATOM 649 C CA . LYS A 1 78 ? 3.791 -15.458 -27.176 1.00 73.44 78 LYS A CA 1
ATOM 650 C C . LYS A 1 78 ? 4.107 -16.798 -26.495 1.00 73.44 78 LYS A C 1
ATOM 652 O O . LYS A 1 78 ? 3.232 -17.661 -26.433 1.00 73.44 78 LYS A O 1
ATOM 657 N N . ARG A 1 79 ? 5.333 -17.010 -25.999 1.00 71.56 79 ARG A N 1
ATOM 658 C CA . ARG A 1 79 ? 5.708 -18.202 -25.212 1.00 71.56 79 ARG A CA 1
ATOM 659 C C . ARG A 1 79 ? 5.178 -18.127 -23.785 1.00 71.56 79 ARG A C 1
ATOM 661 O O . ARG A 1 79 ? 4.657 -19.125 -23.311 1.00 71.56 79 ARG A O 1
ATOM 668 N N . GLU A 1 80 ? 5.255 -16.966 -23.144 1.00 52.81 80 GLU A N 1
ATOM 669 C CA . GLU A 1 80 ? 4.659 -16.695 -21.833 1.00 52.81 80 GLU A CA 1
ATOM 670 C C . GLU A 1 80 ? 3.142 -16.882 -21.901 1.00 52.81 80 GLU A C 1
ATOM 672 O O . GLU A 1 80 ? 2.600 -17.671 -21.136 1.00 52.81 80 GLU A O 1
ATOM 677 N N . GLN A 1 81 ? 2.467 -16.298 -22.896 1.00 53.03 81 GLN A N 1
ATOM 678 C CA . GLN A 1 81 ? 1.031 -16.491 -23.115 1.00 53.03 81 GLN A CA 1
ATOM 679 C C . GLN A 1 81 ? 0.664 -17.968 -23.332 1.00 53.03 81 GLN A C 1
ATOM 681 O O . GLN A 1 81 ? -0.341 -18.437 -22.800 1.00 53.03 81 GLN A O 1
ATOM 686 N N . ARG A 1 82 ? 1.477 -18.725 -24.084 1.00 65.38 82 ARG A N 1
ATOM 687 C CA . ARG A 1 82 ? 1.284 -20.175 -24.273 1.00 65.38 82 ARG A CA 1
ATOM 688 C C . ARG A 1 82 ? 1.532 -20.976 -22.999 1.00 65.38 82 ARG A C 1
ATOM 690 O O . ARG A 1 82 ? 0.762 -21.884 -22.733 1.00 65.38 82 ARG A O 1
ATOM 697 N N . ALA A 1 83 ? 2.555 -20.642 -22.215 1.00 53.16 83 ALA A N 1
ATOM 698 C CA . ALA A 1 83 ? 2.838 -21.298 -20.940 1.00 53.16 83 ALA A CA 1
ATOM 699 C C . ALA A 1 83 ? 1.729 -21.023 -19.913 1.00 53.16 83 ALA A C 1
ATOM 701 O O . ALA A 1 83 ? 1.297 -21.939 -19.226 1.00 53.16 83 ALA A O 1
ATOM 702 N N . ILE A 1 84 ? 1.215 -19.790 -19.875 1.00 47.34 84 ILE A N 1
ATOM 703 C CA . ILE A 1 84 ? 0.044 -19.392 -19.084 1.00 47.34 84 ILE A CA 1
ATOM 704 C C . ILE A 1 84 ? -1.200 -20.170 -19.543 1.00 47.34 84 ILE A C 1
ATOM 706 O O . ILE A 1 84 ? -1.910 -20.728 -18.715 1.00 47.34 84 ILE A O 1
ATOM 710 N N . THR A 1 85 ? -1.438 -20.270 -20.855 1.00 58.34 85 THR A N 1
ATOM 711 C CA . THR A 1 85 ? -2.572 -21.034 -21.410 1.00 58.34 85 THR A CA 1
ATOM 712 C C . THR A 1 85 ? -2.463 -22.526 -21.084 1.00 58.34 85 THR A C 1
ATOM 714 O O . THR A 1 85 ? -3.436 -23.103 -20.618 1.00 58.34 85 THR A O 1
ATOM 717 N N . ALA A 1 86 ? -1.289 -23.139 -21.259 1.00 58.78 86 ALA A N 1
ATOM 718 C CA . ALA A 1 86 ? -1.058 -24.553 -20.961 1.00 58.78 86 ALA A CA 1
ATOM 719 C C . ALA A 1 86 ? -1.190 -24.858 -19.459 1.00 58.78 86 ALA A C 1
ATOM 721 O O . ALA A 1 86 ? -1.838 -25.831 -19.089 1.00 58.78 86 ALA A O 1
ATOM 722 N N . TYR A 1 87 ? -0.655 -23.987 -18.595 1.00 47.03 87 TYR A N 1
ATOM 723 C CA . TYR A 1 87 ? -0.840 -24.065 -17.144 1.00 47.03 87 TYR A CA 1
ATOM 724 C C . TYR A 1 87 ? -2.325 -24.012 -16.755 1.00 47.03 87 TYR A C 1
ATOM 726 O O . TYR A 1 87 ? -2.775 -24.801 -15.929 1.00 47.03 87 TYR A O 1
ATOM 734 N N . PHE A 1 88 ? -3.111 -23.129 -17.381 1.00 46.12 88 PHE A N 1
ATOM 735 C CA . PHE A 1 88 ? -4.549 -23.047 -17.121 1.00 46.12 88 PHE A CA 1
ATOM 736 C C . PHE A 1 88 ? -5.371 -24.169 -17.773 1.00 46.12 88 PHE A C 1
ATOM 738 O O . PHE A 1 88 ? -6.413 -24.515 -17.232 1.00 46.12 88 PHE A O 1
ATOM 745 N N . GLN A 1 89 ? -4.908 -24.781 -18.867 1.00 55.78 89 GLN A N 1
ATOM 746 C CA . GLN A 1 89 ? -5.509 -26.003 -19.416 1.00 55.78 89 GLN A CA 1
ATOM 747 C C . GLN A 1 89 ? -5.297 -27.190 -18.465 1.00 55.78 89 GLN A C 1
ATOM 749 O O . GLN A 1 89 ? -6.266 -27.849 -18.104 1.00 55.78 89 GLN A O 1
ATOM 754 N N . GLN A 1 90 ? -4.076 -27.379 -17.953 1.00 50.31 90 GLN A N 1
ATOM 755 C CA . GLN A 1 90 ? -3.775 -28.391 -16.928 1.00 50.31 90 GLN A CA 1
ATOM 756 C C . GLN A 1 90 ? -4.524 -28.151 -15.604 1.00 50.31 90 GLN A C 1
ATOM 758 O O . GLN A 1 90 ? -4.825 -29.098 -14.888 1.00 50.31 90 GLN A O 1
ATOM 763 N N . ALA A 1 91 ? -4.851 -26.898 -15.274 1.00 40.09 91 ALA A N 1
ATOM 764 C CA . ALA A 1 91 ? -5.666 -26.560 -14.104 1.00 40.09 91 ALA A CA 1
ATOM 765 C C . ALA A 1 91 ? -7.189 -26.683 -14.336 1.00 40.09 91 ALA A C 1
ATOM 767 O O . ALA A 1 91 ? -7.952 -26.538 -13.380 1.00 40.09 91 ALA A O 1
ATOM 768 N N . ALA A 1 92 ? -7.632 -26.904 -15.579 1.00 36.94 92 ALA A N 1
ATOM 769 C CA . ALA A 1 92 ? -9.041 -27.037 -15.958 1.00 36.94 92 ALA A CA 1
ATOM 770 C C . ALA A 1 92 ? -9.474 -28.494 -16.202 1.00 36.94 92 ALA A C 1
ATOM 772 O O . ALA A 1 92 ? -10.673 -28.763 -16.282 1.00 36.94 92 ALA A O 1
ATOM 773 N N . GLU A 1 93 ? -8.528 -29.431 -16.300 1.00 37.31 93 GLU A N 1
ATOM 774 C CA . GLU A 1 93 ? -8.826 -30.862 -16.293 1.00 37.31 93 GLU A CA 1
ATOM 775 C C . GLU A 1 93 ? -9.349 -31.269 -14.902 1.00 37.31 93 GLU A C 1
ATOM 777 O O . GLU A 1 93 ? -8.662 -31.051 -13.898 1.00 37.31 93 GLU A O 1
ATOM 782 N N . PRO A 1 94 ? -10.561 -31.850 -14.791 1.00 36.50 94 PRO A N 1
ATOM 783 C CA . PRO A 1 94 ? -11.002 -32.424 -13.530 1.00 36.50 94 PRO A CA 1
ATOM 784 C C . PRO A 1 94 ? -10.086 -33.604 -13.201 1.00 36.50 94 PRO A C 1
ATOM 786 O O . PRO A 1 94 ? -9.992 -34.552 -13.981 1.00 36.50 94 PRO A O 1
ATOM 789 N N . GLN A 1 95 ? -9.419 -33.556 -12.046 1.00 37.97 95 GLN A N 1
ATOM 790 C CA . GLN A 1 95 ? -8.639 -34.689 -11.558 1.00 37.97 95 GLN A CA 1
ATOM 791 C C . GLN A 1 95 ? -9.577 -35.879 -11.345 1.00 37.97 95 GLN A C 1
ATOM 793 O O . GLN A 1 95 ? -10.296 -35.951 -10.348 1.00 37.97 95 GLN A O 1
ATOM 798 N N . ALA A 1 96 ? -9.562 -36.813 -12.297 1.00 30.66 96 ALA A N 1
ATOM 799 C CA . ALA A 1 96 ? -10.121 -38.134 -12.097 1.00 30.66 96 ALA A CA 1
ATOM 800 C C . ALA A 1 96 ? -9.446 -38.744 -10.864 1.00 30.66 96 ALA A C 1
ATOM 802 O O . ALA A 1 96 ? -8.221 -38.702 -10.730 1.00 30.66 96 ALA A O 1
ATOM 803 N N . THR A 1 97 ? -10.252 -39.276 -9.951 1.00 33.19 97 THR A N 1
ATOM 804 C CA . THR A 1 97 ? -9.796 -39.887 -8.702 1.00 33.19 97 THR A CA 1
ATOM 805 C C . THR A 1 97 ? -8.995 -41.155 -8.993 1.00 33.19 97 THR A C 1
ATOM 807 O O . THR A 1 97 ? -9.547 -42.254 -9.026 1.00 33.19 97 THR A O 1
ATOM 810 N N . ALA A 1 98 ? -7.690 -41.000 -9.214 1.00 29.41 98 ALA A N 1
ATOM 811 C CA . ALA A 1 98 ? -6.748 -42.106 -9.249 1.00 29.41 98 ALA A CA 1
ATOM 812 C C . ALA A 1 98 ? -6.622 -42.677 -7.830 1.00 29.41 98 ALA A C 1
ATOM 814 O O . ALA A 1 98 ? -6.219 -41.979 -6.898 1.00 29.41 98 ALA A O 1
ATOM 815 N N . ALA A 1 99 ? -7.044 -43.930 -7.668 1.00 27.58 99 ALA A N 1
ATOM 816 C CA . ALA A 1 99 ? -7.050 -44.612 -6.384 1.00 27.58 99 ALA A CA 1
ATOM 817 C C . ALA A 1 99 ? -5.628 -44.823 -5.839 1.00 27.58 99 ALA A C 1
ATOM 819 O O . ALA A 1 99 ? -4.654 -44.920 -6.584 1.00 27.58 99 ALA A O 1
ATOM 820 N N . CYS A 1 100 ? -5.538 -44.920 -4.515 1.00 25.52 100 CYS A N 1
ATOM 821 C CA . CYS A 1 100 ? -4.308 -45.214 -3.794 1.00 25.52 100 CYS A CA 1
ATOM 822 C C . CYS A 1 100 ? -3.750 -46.599 -4.166 1.00 25.52 100 CYS A C 1
ATOM 824 O O . CYS A 1 100 ? -4.420 -47.605 -3.940 1.00 25.52 100 CYS A O 1
ATOM 826 N N . THR A 1 101 ? -2.497 -46.648 -4.624 1.00 27.44 101 THR A N 1
ATOM 827 C CA . THR A 1 101 ? -1.615 -47.815 -4.465 1.00 27.44 101 THR A CA 1
ATOM 828 C C . THR A 1 101 ? -0.218 -47.333 -4.088 1.00 27.44 101 THR A C 1
ATOM 830 O O . THR A 1 101 ? 0.421 -46.594 -4.836 1.00 27.44 101 THR A O 1
ATOM 833 N N . SER A 1 102 ? 0.231 -47.739 -2.906 1.00 34.22 102 SER A N 1
ATOM 834 C CA . SER A 1 102 ? 1.559 -47.497 -2.343 1.00 34.22 102 SER A CA 1
ATOM 835 C C . SER A 1 102 ? 2.652 -48.232 -3.123 1.00 34.22 102 SER A C 1
ATOM 837 O O . SER A 1 102 ? 2.589 -49.456 -3.182 1.00 34.22 102 SER A O 1
ATOM 839 N N . ASP A 1 103 ? 3.659 -47.522 -3.653 1.00 27.84 103 ASP A N 1
ATOM 840 C CA . ASP A 1 103 ? 4.884 -48.162 -4.182 1.00 27.84 103 ASP A CA 1
ATOM 841 C C . ASP A 1 103 ? 6.104 -47.209 -4.350 1.00 27.84 103 ASP A C 1
ATOM 843 O O . ASP A 1 103 ? 6.942 -47.385 -5.235 1.00 27.84 103 ASP A O 1
ATOM 847 N N . GLU A 1 104 ? 6.245 -46.180 -3.496 1.00 26.77 104 GLU A N 1
ATOM 848 C CA . GLU A 1 104 ? 7.380 -45.223 -3.555 1.00 26.77 104 GLU A CA 1
ATOM 849 C C . GLU A 1 104 ? 8.331 -45.217 -2.337 1.00 26.77 104 GLU A C 1
ATOM 851 O O . GLU A 1 104 ? 9.293 -44.451 -2.313 1.00 26.77 104 GLU A O 1
ATOM 856 N N . GLU A 1 105 ? 8.176 -46.131 -1.372 1.00 28.16 105 GLU A N 1
ATOM 857 C CA . GLU A 1 105 ? 9.138 -46.279 -0.257 1.00 28.16 105 GLU A CA 1
ATOM 858 C C . GLU A 1 105 ? 10.337 -47.199 -0.587 1.00 28.16 105 GLU A C 1
ATOM 860 O O . GLU A 1 105 ? 11.348 -47.196 0.114 1.00 28.16 105 GLU A O 1
ATOM 865 N N . ALA A 1 106 ? 10.298 -47.937 -1.703 1.00 28.27 106 ALA A N 1
ATOM 866 C CA . ALA A 1 106 ? 11.282 -48.979 -2.030 1.00 28.27 106 ALA A CA 1
ATOM 867 C C . ALA A 1 106 ? 12.550 -48.511 -2.788 1.00 28.27 106 ALA A C 1
ATOM 869 O O . ALA A 1 106 ? 13.339 -49.348 -3.230 1.00 28.27 106 ALA A O 1
ATOM 870 N N . ARG A 1 107 ? 12.768 -47.200 -3.003 1.00 28.73 107 ARG A N 1
ATOM 871 C CA . ARG A 1 107 ? 13.871 -46.693 -3.866 1.00 28.73 107 ARG A CA 1
ATOM 872 C C . ARG A 1 107 ? 14.812 -45.646 -3.257 1.00 28.73 107 ARG A C 1
ATOM 874 O O . ARG A 1 107 ? 15.709 -45.184 -3.956 1.00 28.73 107 ARG A O 1
ATOM 881 N N . SER A 1 108 ? 14.682 -45.321 -1.968 1.00 27.95 108 SER A N 1
ATOM 882 C CA . SER A 1 108 ? 15.584 -44.373 -1.278 1.00 27.95 108 SER A CA 1
ATOM 883 C C . SER A 1 108 ? 16.559 -45.024 -0.277 1.00 27.95 108 SER A C 1
ATOM 885 O O . SER A 1 108 ? 17.199 -44.318 0.502 1.00 27.95 108 SER A O 1
ATOM 887 N N . ALA A 1 109 ? 16.698 -46.354 -0.293 1.00 28.03 109 ALA A N 1
ATOM 888 C CA . ALA A 1 109 ? 17.522 -47.116 0.652 1.00 28.03 109 ALA A CA 1
ATOM 889 C C . ALA A 1 109 ? 18.651 -47.904 -0.044 1.00 28.03 109 ALA A C 1
ATOM 891 O O . ALA A 1 109 ? 18.691 -49.131 -0.009 1.00 28.03 109 ALA A O 1
ATOM 892 N N . ALA A 1 110 ? 19.590 -47.196 -0.679 1.00 26.70 110 ALA A N 1
ATOM 893 C CA . ALA A 1 110 ? 20.857 -47.775 -1.128 1.00 26.70 110 ALA A CA 1
ATOM 894 C C . ALA A 1 110 ? 21.989 -46.732 -1.094 1.00 26.70 110 ALA A C 1
ATOM 896 O O . ALA A 1 110 ? 21.788 -45.582 -1.472 1.00 26.70 110 ALA A O 1
ATOM 897 N N . GLN A 1 111 ? 23.190 -47.173 -0.701 1.00 29.23 111 GLN A N 1
ATOM 898 C CA . GLN A 1 111 ? 24.453 -46.413 -0.709 1.00 29.23 111 GLN A CA 1
ATOM 899 C C . GLN A 1 111 ? 24.623 -45.300 0.348 1.00 29.23 111 GLN A C 1
ATOM 901 O O . GLN A 1 111 ? 24.986 -44.165 0.046 1.00 29.23 111 GLN A O 1
ATOM 906 N N . GLN A 1 112 ? 24.555 -45.696 1.621 1.00 29.03 112 GLN A N 1
ATOM 907 C CA . GLN A 1 112 ? 25.538 -45.240 2.612 1.00 29.03 112 GLN A CA 1
ATOM 908 C C . GLN A 1 112 ? 26.102 -46.445 3.376 1.00 29.03 112 GLN A C 1
ATOM 910 O O . GLN A 1 112 ? 25.392 -47.019 4.190 1.00 29.03 112 GLN A O 1
ATOM 915 N N . GLN A 1 113 ? 27.375 -46.790 3.157 1.00 26.53 113 GLN A N 1
ATOM 916 C CA . GLN A 1 113 ? 28.240 -47.390 4.184 1.00 26.53 113 GLN A CA 1
ATOM 917 C C . GLN A 1 113 ? 29.717 -47.007 3.928 1.00 26.53 113 GLN A C 1
ATOM 919 O O . GLN A 1 113 ? 30.093 -46.812 2.769 1.00 26.53 113 GLN A O 1
ATOM 924 N N . PRO A 1 114 ? 30.541 -46.847 4.983 1.00 33.47 114 PRO A N 1
ATOM 925 C CA . PRO A 1 114 ? 31.931 -46.395 4.891 1.00 33.47 114 PRO A CA 1
ATOM 926 C C . PRO A 1 114 ? 32.942 -47.552 4.990 1.00 33.47 114 PRO A C 1
ATOM 928 O O . PRO A 1 114 ? 32.630 -48.599 5.548 1.00 33.47 114 PRO A O 1
ATOM 931 N N . LEU A 1 115 ? 34.192 -47.324 4.568 1.00 25.42 115 LEU A N 1
ATOM 932 C CA . LEU A 1 115 ? 35.330 -48.183 4.922 1.00 25.42 115 LEU A CA 1
ATOM 933 C C . LEU A 1 115 ? 36.583 -47.360 5.261 1.00 25.42 115 LEU A C 1
ATOM 935 O O . LEU A 1 115 ? 36.920 -46.395 4.576 1.00 25.42 115 LEU A O 1
ATOM 939 N N . GLN A 1 116 ? 37.267 -47.773 6.329 1.00 23.50 116 GLN A N 1
ATOM 940 C CA . GLN A 1 116 ? 38.555 -47.262 6.805 1.00 23.50 116 GLN A CA 1
ATOM 941 C C . GLN A 1 116 ? 39.628 -48.359 6.685 1.00 23.50 116 GLN A C 1
ATOM 943 O O . GLN A 1 116 ? 39.343 -49.493 7.050 1.00 23.50 116 GLN A O 1
ATOM 948 N N . GLN A 1 117 ? 40.863 -47.960 6.328 1.00 25.30 117 GLN A N 1
ATOM 949 C CA . GLN A 1 117 ? 42.147 -48.659 6.594 1.00 25.30 117 GLN A CA 1
ATOM 950 C C . GLN A 1 117 ? 42.351 -50.047 5.898 1.00 25.30 117 GLN A C 1
ATOM 952 O O . GLN A 1 117 ? 41.393 -50.696 5.509 1.00 25.30 117 GLN A O 1
ATOM 957 N N . ALA A 1 118 ? 43.569 -50.552 5.623 1.00 25.38 118 ALA A N 1
ATOM 958 C CA . ALA A 1 118 ? 44.924 -50.108 5.990 1.00 25.38 118 ALA A CA 1
ATOM 959 C C . ALA A 1 118 ? 46.031 -50.464 4.947 1.00 25.38 118 ALA A C 1
ATOM 961 O O . ALA A 1 118 ? 45.968 -51.512 4.320 1.00 25.38 118 ALA A O 1
ATOM 962 N N . ALA A 1 119 ? 47.088 -49.630 4.928 1.00 24.52 119 ALA A N 1
ATOM 963 C CA . ALA A 1 119 ? 48.537 -49.949 4.875 1.00 24.52 119 ALA A CA 1
ATOM 964 C C . ALA A 1 119 ? 49.274 -50.584 3.652 1.00 24.52 119 ALA A C 1
ATOM 966 O O . ALA A 1 119 ? 48.764 -51.442 2.948 1.00 24.52 119 ALA A O 1
ATOM 967 N N . ALA A 1 120 ? 50.576 -50.212 3.578 1.00 24.14 120 ALA A N 1
ATOM 968 C CA . ALA A 1 120 ? 51.719 -50.773 2.812 1.00 24.14 120 ALA A CA 1
ATOM 969 C C . ALA A 1 120 ? 51.799 -50.472 1.286 1.00 24.14 120 ALA A C 1
ATOM 971 O O . ALA A 1 120 ? 50.804 -50.603 0.589 1.00 24.14 120 ALA A O 1
ATOM 972 N N . THR A 1 121 ? 52.936 -50.073 0.675 1.00 25.47 121 THR A N 1
ATOM 973 C CA . THR A 1 121 ? 54.348 -49.877 1.117 1.00 25.47 121 THR A CA 1
ATOM 974 C C . THR A 1 121 ? 55.097 -48.817 0.271 1.00 25.47 121 THR A C 1
ATOM 976 O O . THR A 1 121 ? 54.836 -48.683 -0.918 1.00 25.47 121 THR A O 1
ATOM 979 N N . GLY A 1 122 ? 56.116 -48.162 0.863 1.00 24.70 122 GLY A N 1
ATOM 980 C CA . GLY A 1 122 ? 57.194 -47.416 0.169 1.00 24.70 122 GLY A CA 1
ATOM 981 C C . GLY A 1 122 ? 56.828 -46.020 -0.382 1.00 24.70 122 GLY A C 1
ATOM 982 O O . GLY A 1 122 ? 55.721 -45.796 -0.844 1.00 24.70 122 GLY A O 1
ATOM 983 N N . GLY A 1 123 ? 57.698 -45.004 -0.380 1.00 22.53 123 GLY A N 1
ATOM 984 C CA . GLY A 1 123 ? 59.079 -44.909 0.110 1.00 22.53 123 GLY A CA 1
ATOM 985 C C . GLY A 1 123 ? 59.891 -43.944 -0.768 1.00 22.53 123 GLY A C 1
ATOM 986 O O . GLY A 1 123 ? 60.178 -44.281 -1.910 1.00 22.53 123 GLY A O 1
ATOM 987 N N . GLY A 1 124 ? 60.259 -42.759 -0.263 1.00 23.77 124 GLY A N 1
ATOM 988 C CA . GLY A 1 124 ? 61.096 -41.803 -1.009 1.00 23.77 124 GLY A CA 1
ATOM 989 C C . GLY A 1 124 ? 60.790 -40.326 -0.735 1.00 23.77 124 GLY A C 1
ATOM 990 O O . GLY A 1 124 ? 59.702 -39.836 -1.010 1.00 23.77 124 GLY A O 1
ATOM 991 N N . SER A 1 125 ? 61.790 -39.616 -0.223 1.00 21.94 125 SER A N 1
ATOM 992 C CA . SER A 1 125 ? 61.862 -38.164 0.008 1.00 21.94 125 SER A CA 1
ATOM 993 C C . SER A 1 125 ? 63.321 -37.750 -0.291 1.00 21.94 125 SER A C 1
ATOM 995 O O . SER A 1 125 ? 64.160 -38.649 -0.387 1.00 21.94 125 SER A O 1
ATOM 997 N N . PRO A 1 126 ? 63.729 -36.469 -0.280 1.00 35.41 126 PRO A N 1
ATOM 998 C CA . PRO A 1 126 ? 63.167 -35.260 -0.903 1.00 35.41 126 PRO A CA 1
ATOM 999 C C . PRO A 1 126 ? 64.200 -34.550 -1.825 1.00 35.41 126 PRO A C 1
ATOM 1001 O O . PRO A 1 126 ? 65.399 -34.743 -1.650 1.00 35.41 126 PRO A O 1
ATOM 1004 N N . VAL A 1 127 ? 63.792 -33.631 -2.721 1.00 24.92 127 VAL A N 1
ATOM 1005 C CA . VAL A 1 127 ? 64.737 -32.658 -3.339 1.00 24.92 127 VAL A CA 1
ATOM 1006 C C . VAL A 1 127 ? 64.122 -31.259 -3.548 1.00 24.92 127 VAL A C 1
ATOM 1008 O O . VAL A 1 127 ? 63.082 -31.101 -4.182 1.00 24.92 127 VAL A O 1
ATOM 1011 N N . GLN A 1 128 ? 64.839 -30.250 -3.046 1.00 24.14 128 GLN A N 1
ATOM 1012 C CA . GLN A 1 128 ? 64.786 -28.798 -3.312 1.00 24.14 128 GLN A CA 1
ATOM 1013 C C . GLN A 1 128 ? 66.205 -28.232 -3.031 1.00 24.14 128 GLN A C 1
ATOM 1015 O O . GLN A 1 128 ? 66.984 -28.945 -2.393 1.00 24.14 128 GLN A O 1
ATOM 1020 N N . PRO A 1 129 ? 66.542 -26.954 -3.336 1.00 38.16 129 PRO A N 1
ATOM 1021 C CA . PRO A 1 129 ? 65.970 -26.002 -4.296 1.00 38.16 129 PRO A CA 1
ATOM 1022 C C . PRO A 1 129 ? 66.966 -25.900 -5.494 1.00 38.16 129 PRO A C 1
ATOM 1024 O O . PRO A 1 129 ? 67.113 -26.958 -6.106 1.00 38.16 129 PRO A O 1
ATOM 1027 N N . PRO A 1 130 ? 67.718 -24.814 -5.849 1.00 33.47 130 PRO A N 1
ATOM 1028 C CA . PRO A 1 130 ? 67.573 -23.339 -5.718 1.00 33.47 130 PRO A CA 1
ATOM 1029 C C . PRO A 1 130 ? 66.687 -22.745 -6.848 1.00 33.47 130 PRO A C 1
ATOM 1031 O O . PRO A 1 130 ? 66.092 -23.491 -7.616 1.00 33.47 130 PRO A O 1
ATOM 1034 N N . GLY A 1 131 ? 66.517 -21.427 -7.042 1.00 24.09 131 GLY A N 1
ATOM 1035 C CA . GLY A 1 131 ? 66.903 -20.261 -6.231 1.00 24.09 131 GLY A CA 1
ATOM 1036 C C . GLY A 1 131 ? 67.613 -19.154 -7.033 1.00 24.09 131 GLY A C 1
ATOM 1037 O O . GLY A 1 131 ? 68.787 -19.300 -7.353 1.00 24.09 131 GLY A O 1
ATOM 1038 N N . GLN A 1 132 ? 66.938 -18.026 -7.294 1.00 27.16 132 GLN A N 1
ATOM 1039 C CA . GLN A 1 132 ? 67.562 -16.716 -7.554 1.00 27.16 132 GLN A CA 1
ATOM 1040 C C . GLN A 1 132 ? 66.553 -15.579 -7.322 1.00 27.16 132 GLN A C 1
ATOM 1042 O O . GLN A 1 132 ? 65.343 -15.804 -7.325 1.00 27.16 132 GLN A O 1
ATOM 1047 N N . ALA A 1 133 ? 67.057 -14.381 -7.027 1.00 24.28 133 ALA A N 1
ATOM 1048 C CA . ALA A 1 133 ? 66.299 -13.307 -6.386 1.00 24.28 133 ALA A CA 1
ATOM 1049 C C . ALA A 1 133 ? 66.372 -11.975 -7.152 1.00 24.28 133 ALA A C 1
ATOM 1051 O O . ALA A 1 133 ? 67.156 -11.827 -8.081 1.00 24.28 133 ALA A O 1
ATOM 1052 N N . LEU A 1 134 ? 65.618 -10.994 -6.635 1.00 24.33 134 LEU A N 1
ATOM 1053 C CA . LEU A 1 134 ? 65.740 -9.547 -6.865 1.00 24.33 134 LEU A CA 1
ATOM 1054 C C . LEU A 1 134 ? 65.310 -9.006 -8.242 1.00 24.33 134 LEU A C 1
ATOM 1056 O O . LEU A 1 134 ? 66.069 -9.009 -9.200 1.00 24.33 134 LEU A O 1
ATOM 1060 N N . HIS A 1 135 ? 64.181 -8.289 -8.241 1.00 27.19 135 HIS A N 1
ATOM 1061 C CA . HIS A 1 135 ? 64.275 -6.831 -8.378 1.00 27.19 135 HIS A CA 1
ATOM 1062 C C . HIS A 1 135 ? 63.185 -6.092 -7.575 1.00 27.19 135 HIS A C 1
ATOM 1064 O O . HIS A 1 135 ? 61.988 -6.317 -7.731 1.00 27.19 135 HIS A O 1
ATOM 1070 N N . ARG A 1 136 ? 63.643 -5.197 -6.691 1.00 23.73 136 ARG A N 1
ATOM 1071 C CA . ARG A 1 136 ? 62.895 -4.072 -6.088 1.00 23.73 136 ARG A CA 1
ATOM 1072 C C . ARG A 1 136 ? 62.705 -2.971 -7.156 1.00 23.73 136 ARG A C 1
ATOM 1074 O O . ARG A 1 136 ? 63.498 -2.940 -8.092 1.00 23.73 136 ARG A O 1
ATOM 1081 N N . ALA A 1 137 ? 61.814 -1.981 -7.048 1.00 23.52 137 ALA A N 1
ATOM 1082 C CA . ALA A 1 137 ? 60.606 -1.747 -6.235 1.00 23.52 137 ALA A CA 1
ATOM 1083 C C . ALA A 1 137 ? 59.934 -0.448 -6.748 1.00 23.52 137 ALA A C 1
ATOM 1085 O O . ALA A 1 137 ? 60.663 0.450 -7.156 1.00 23.52 137 ALA A O 1
ATOM 1086 N N . ALA A 1 138 ? 58.600 -0.312 -6.670 1.00 22.42 138 ALA A N 1
ATOM 1087 C CA . ALA A 1 138 ? 57.892 0.982 -6.771 1.00 22.42 138 ALA A CA 1
ATOM 1088 C C . ALA A 1 138 ? 56.386 0.868 -6.420 1.00 22.42 138 ALA A C 1
ATOM 1090 O O . ALA A 1 138 ? 55.550 0.846 -7.317 1.00 22.42 138 ALA A O 1
ATOM 1091 N N . ALA A 1 139 ? 56.028 0.787 -5.131 1.00 23.84 139 ALA A N 1
ATOM 1092 C CA . ALA A 1 139 ? 54.661 1.043 -4.633 1.00 23.84 139 ALA A CA 1
ATOM 1093 C C . ALA A 1 139 ? 54.644 1.105 -3.092 1.00 23.84 139 ALA A C 1
ATOM 1095 O O . ALA A 1 139 ? 54.435 0.092 -2.429 1.00 23.84 139 ALA A O 1
ATOM 1096 N N . ALA A 1 140 ? 54.882 2.283 -2.507 1.00 23.17 140 ALA A N 1
ATOM 1097 C CA . ALA A 1 140 ? 54.832 2.475 -1.054 1.00 23.17 140 ALA A CA 1
ATOM 1098 C C . ALA A 1 140 ? 54.233 3.843 -0.678 1.00 23.17 140 ALA A C 1
ATOM 1100 O O . ALA A 1 140 ? 54.952 4.722 -0.217 1.00 23.17 140 ALA A O 1
ATOM 1101 N N . ALA A 1 141 ? 52.923 4.022 -0.896 1.00 25.03 141 ALA A N 1
ATOM 1102 C CA . ALA A 1 141 ? 52.126 5.125 -0.337 1.00 25.03 141 ALA A CA 1
ATOM 1103 C C . ALA A 1 141 ? 50.611 4.896 -0.556 1.00 25.03 141 ALA A C 1
ATOM 1105 O O . ALA A 1 141 ? 50.055 5.440 -1.503 1.00 25.03 141 ALA A O 1
ATOM 1106 N N . ALA A 1 142 ? 49.971 4.064 0.281 1.00 25.95 142 ALA A N 1
ATOM 1107 C CA . ALA A 1 142 ? 48.516 4.020 0.570 1.00 25.95 142 ALA A CA 1
ATOM 1108 C C . ALA A 1 142 ? 48.169 2.693 1.280 1.00 25.95 142 ALA A C 1
ATOM 1110 O O . ALA A 1 142 ? 47.701 1.742 0.657 1.00 25.95 142 ALA A O 1
ATOM 1111 N N . GLY A 1 143 ? 48.442 2.588 2.585 1.00 24.91 143 GLY A N 1
ATOM 1112 C CA . GLY A 1 143 ? 48.320 1.308 3.295 1.00 24.91 143 GLY A CA 1
ATOM 1113 C C . GLY A 1 143 ? 48.214 1.428 4.811 1.00 24.91 143 GLY A C 1
ATOM 1114 O O . GLY A 1 143 ? 48.965 0.763 5.514 1.00 24.91 143 GLY A O 1
ATOM 1115 N N . ALA A 1 144 ? 47.320 2.286 5.316 1.00 25.98 144 ALA A N 1
ATOM 1116 C CA . ALA A 1 144 ? 47.126 2.470 6.759 1.00 25.98 144 ALA A CA 1
ATOM 1117 C C . ALA A 1 144 ? 45.724 2.992 7.154 1.00 25.98 144 ALA A C 1
ATOM 1119 O O . ALA A 1 144 ? 45.631 3.965 7.889 1.00 25.98 144 ALA A O 1
ATOM 1120 N N . ALA A 1 145 ? 44.640 2.363 6.675 1.00 26.88 145 ALA A N 1
ATOM 1121 C CA . ALA A 1 145 ? 43.298 2.441 7.289 1.00 26.88 145 ALA A CA 1
ATOM 1122 C C . ALA A 1 145 ? 42.305 1.508 6.566 1.00 26.88 145 ALA A C 1
ATOM 1124 O O . ALA A 1 145 ? 41.609 1.959 5.667 1.00 26.88 145 ALA A O 1
ATOM 1125 N N . LEU A 1 146 ? 42.261 0.214 6.925 1.00 26.38 146 LEU A N 1
ATOM 1126 C CA . LEU A 1 146 ? 41.127 -0.711 6.681 1.00 26.38 146 LEU A CA 1
ATOM 1127 C C . LEU A 1 146 ? 41.423 -2.108 7.277 1.00 26.38 146 LEU A C 1
ATOM 1129 O O . LEU A 1 146 ? 41.519 -3.115 6.581 1.00 26.38 146 LEU A O 1
ATOM 1133 N N . GLN A 1 147 ? 41.569 -2.177 8.604 1.00 23.78 147 GLN A N 1
ATOM 1134 C CA . GLN A 1 147 ? 41.479 -3.438 9.359 1.00 23.78 147 GLN A CA 1
ATOM 1135 C C . GLN A 1 147 ? 40.431 -3.327 10.471 1.00 23.78 147 GLN A C 1
ATOM 1137 O O . GLN A 1 147 ? 40.710 -3.501 11.651 1.00 23.78 147 GLN A O 1
ATOM 1142 N N . GLY A 1 148 ? 39.193 -3.055 10.062 1.00 23.25 148 GLY A N 1
ATOM 1143 C CA . GLY A 1 148 ? 38.003 -3.317 10.861 1.00 23.25 148 GLY A CA 1
ATOM 1144 C C . GLY A 1 148 ? 37.244 -4.482 10.239 1.00 23.25 148 GLY A C 1
ATOM 1145 O O . GLY A 1 148 ? 36.429 -4.272 9.345 1.00 23.25 148 GLY A O 1
ATOM 1146 N N . ARG A 1 149 ? 37.502 -5.718 10.687 1.00 23.11 149 ARG A N 1
ATOM 1147 C CA . ARG A 1 149 ? 36.546 -6.812 10.449 1.00 23.11 149 ARG A CA 1
ATOM 1148 C C . ARG A 1 149 ? 35.254 -6.426 11.177 1.00 23.11 149 ARG A C 1
ATOM 1150 O O . ARG A 1 149 ? 35.329 -6.270 12.396 1.00 23.11 149 ARG A O 1
ATOM 1157 N N . PRO A 1 150 ? 34.086 -6.327 10.518 1.00 22.94 150 PRO A N 1
ATOM 1158 C CA . PRO A 1 150 ? 32.844 -6.355 11.267 1.00 22.94 150 PRO A CA 1
ATOM 1159 C C . PRO A 1 150 ? 32.775 -7.730 11.935 1.00 22.94 150 PRO A C 1
ATOM 1161 O O . PRO A 1 150 ? 32.780 -8.763 11.257 1.00 22.94 150 PRO A O 1
ATOM 1164 N N . ALA A 1 151 ? 32.772 -7.751 13.268 1.00 23.03 151 ALA A N 1
ATOM 1165 C CA . ALA A 1 151 ? 32.403 -8.952 13.999 1.00 23.03 151 ALA A CA 1
ATOM 1166 C C . ALA A 1 151 ? 31.019 -9.393 13.505 1.00 23.03 151 ALA A C 1
ATOM 1168 O O . ALA A 1 151 ? 30.169 -8.548 13.217 1.00 23.03 151 ALA A O 1
ATOM 1169 N N . ALA A 1 152 ? 30.805 -10.703 13.366 1.00 25.88 152 ALA A N 1
ATOM 1170 C CA . ALA A 1 152 ? 29.505 -11.224 12.971 1.00 25.88 152 ALA A CA 1
ATOM 1171 C C . ALA A 1 152 ? 28.469 -10.749 13.996 1.00 25.88 152 ALA A C 1
ATOM 1173 O O . ALA A 1 152 ? 28.489 -11.194 15.143 1.00 25.88 152 ALA A O 1
ATOM 1174 N N . GLY A 1 153 ? 27.618 -9.803 13.589 1.00 23.52 153 GLY A N 1
ATOM 1175 C CA . GLY A 1 153 ? 26.598 -9.243 14.460 1.00 23.52 153 GLY A CA 1
ATOM 1176 C C . GLY A 1 153 ? 25.711 -10.367 14.970 1.00 23.52 153 GLY A C 1
ATOM 1177 O O . GLY A 1 153 ? 25.181 -11.145 14.172 1.00 23.52 153 GLY A O 1
ATOM 1178 N N . THR A 1 154 ? 25.580 -10.460 16.293 1.00 22.20 154 THR A N 1
ATOM 1179 C CA . THR A 1 154 ? 24.649 -11.374 16.954 1.00 22.20 154 THR A CA 1
ATOM 1180 C C . THR A 1 154 ? 23.288 -11.242 16.272 1.00 22.20 154 THR A C 1
ATOM 1182 O O . THR A 1 154 ? 22.820 -10.110 16.117 1.00 22.20 154 THR A O 1
ATOM 1185 N N . PRO A 1 155 ? 22.649 -12.339 15.827 1.00 22.81 155 PRO A N 1
ATOM 1186 C CA . PRO A 1 155 ? 21.358 -12.236 15.167 1.00 22.81 155 PRO A CA 1
ATOM 1187 C C . PRO A 1 155 ? 20.350 -11.654 16.160 1.00 22.81 155 PRO A C 1
ATOM 1189 O O . PRO A 1 155 ? 19.946 -12.337 17.102 1.00 22.81 155 PRO A O 1
ATOM 1192 N N . LEU A 1 156 ? 19.945 -10.393 15.958 1.00 24.92 156 LEU A N 1
ATOM 1193 C CA . LEU A 1 156 ? 18.780 -9.858 16.656 1.00 24.92 156 LEU A CA 1
ATOM 1194 C C . LEU A 1 156 ? 17.593 -10.768 16.350 1.00 24.92 156 LEU A C 1
ATOM 1196 O O . LEU A 1 156 ? 17.446 -11.244 15.219 1.00 24.92 156 LEU A O 1
ATOM 1200 N N . ALA A 1 157 ? 16.792 -11.020 17.385 1.00 25.20 157 ALA A N 1
ATOM 1201 C CA . ALA A 1 157 ? 15.756 -12.038 17.377 1.00 25.20 157 ALA A CA 1
ATOM 1202 C C . ALA A 1 157 ? 14.927 -11.982 16.090 1.00 25.20 157 ALA A C 1
ATOM 1204 O O . ALA A 1 157 ? 14.240 -11.000 15.800 1.00 25.20 157 ALA A O 1
ATOM 1205 N N . THR A 1 158 ? 14.993 -13.068 15.318 1.00 27.14 158 THR A N 1
ATOM 1206 C CA . THR A 1 158 ? 14.033 -13.306 14.245 1.00 27.14 158 THR A CA 1
ATOM 1207 C C . THR A 1 158 ? 12.650 -13.254 14.879 1.00 27.14 158 THR A C 1
ATOM 1209 O O . THR A 1 158 ? 12.446 -13.896 15.908 1.00 27.14 158 THR A O 1
ATOM 1212 N N . VAL A 1 159 ? 11.708 -12.507 14.295 1.00 35.00 159 VAL A N 1
ATOM 1213 C CA . VAL A 1 159 ? 10.310 -12.557 14.741 1.00 35.00 159 VAL A CA 1
ATOM 1214 C C . VAL A 1 159 ? 9.815 -13.969 14.458 1.00 35.00 159 VAL A C 1
ATOM 1216 O O . VAL A 1 159 ? 9.484 -14.309 13.321 1.00 35.00 159 VAL A O 1
ATOM 1219 N N . THR A 1 160 ? 9.868 -14.817 15.480 1.00 27.31 160 THR A N 1
ATOM 1220 C CA . THR A 1 160 ? 9.491 -16.218 15.390 1.00 27.31 160 THR A CA 1
ATOM 1221 C C . THR A 1 160 ? 8.021 -16.308 15.010 1.00 27.31 160 THR A C 1
ATOM 1223 O O . THR A 1 160 ? 7.188 -15.521 15.465 1.00 27.31 160 THR A O 1
ATOM 1226 N N . ALA A 1 161 ? 7.688 -17.280 14.158 1.00 31.03 161 ALA A N 1
ATOM 1227 C CA . ALA A 1 161 ? 6.305 -17.720 14.059 1.00 31.03 161 ALA A CA 1
ATOM 1228 C C . ALA A 1 161 ? 5.889 -18.158 15.469 1.00 31.03 161 ALA A C 1
ATOM 1230 O O . ALA A 1 161 ? 6.555 -19.010 16.059 1.00 31.03 161 ALA A O 1
ATOM 1231 N N . ALA A 1 162 ? 4.870 -17.507 16.028 1.00 32.00 162 ALA A N 1
ATOM 1232 C CA . ALA A 1 162 ? 4.475 -17.743 17.405 1.00 32.00 162 ALA A CA 1
ATOM 1233 C C . ALA A 1 162 ? 4.059 -19.209 17.576 1.00 32.00 162 ALA A C 1
ATOM 1235 O O . ALA A 1 162 ? 3.128 -19.677 16.921 1.00 32.00 162 ALA A O 1
ATOM 1236 N N . SER A 1 163 ? 4.741 -19.919 18.474 1.00 31.38 163 SER A N 1
ATOM 1237 C CA . SER A 1 163 ? 4.124 -21.038 19.177 1.00 31.38 163 SER A CA 1
ATOM 1238 C C . SER A 1 163 ? 2.926 -20.506 19.974 1.00 31.38 163 SER A C 1
ATOM 1240 O O . SER A 1 163 ? 2.966 -19.365 20.436 1.00 31.38 163 SER A O 1
ATOM 1242 N N . ASP A 1 164 ? 1.889 -21.324 20.180 1.00 36.56 164 ASP A N 1
ATOM 1243 C CA . ASP A 1 164 ? 0.624 -20.951 20.858 1.00 36.56 164 ASP A CA 1
ATOM 1244 C C . ASP A 1 164 ? 0.776 -20.351 22.279 1.00 36.56 164 ASP A C 1
ATOM 1246 O O . ASP A 1 164 ? -0.176 -19.858 22.876 1.00 36.56 164 ASP A O 1
ATOM 1250 N N . THR A 1 165 ? 1.982 -20.358 22.839 1.00 43.75 165 THR A N 1
ATOM 1251 C CA . THR A 1 165 ? 2.330 -20.048 24.230 1.00 43.75 165 THR A CA 1
ATOM 1252 C C . THR A 1 165 ? 2.395 -18.551 24.578 1.00 43.75 165 THR A C 1
ATOM 1254 O O . THR A 1 165 ? 3.128 -18.178 25.491 1.00 43.75 165 THR A O 1
ATOM 1257 N N . GLY A 1 166 ? 1.689 -17.673 23.858 1.00 66.06 166 GLY A N 1
ATOM 1258 C CA . GLY A 1 166 ? 1.785 -16.222 24.096 1.00 66.06 166 GLY A CA 1
ATOM 1259 C C . GLY A 1 166 ? 0.661 -15.336 23.559 1.00 66.06 166 GLY A C 1
ATOM 1260 O O . GLY A 1 166 ? 0.753 -14.119 23.716 1.00 66.06 166 GLY A O 1
ATOM 1261 N N . LEU A 1 167 ? -0.379 -15.894 22.929 1.00 83.50 167 LEU A N 1
ATOM 1262 C CA . LEU A 1 167 ? -1.554 -15.122 22.510 1.00 83.50 167 LEU A CA 1
ATOM 1263 C C . LEU A 1 167 ? -2.518 -14.903 23.692 1.00 83.50 167 LEU A C 1
ATOM 1265 O O . LEU A 1 167 ? -2.625 -15.772 24.560 1.00 83.50 167 LEU A O 1
ATOM 1269 N N . PRO A 1 168 ? -3.257 -13.778 23.741 1.00 86.06 168 PRO A N 1
ATOM 1270 C CA . PRO A 1 168 ? -4.309 -13.590 24.732 1.00 86.06 168 PRO A CA 1
ATOM 1271 C C . PRO A 1 168 ? -5.394 -14.668 24.633 1.00 86.06 168 PRO A C 1
ATOM 1273 O O . PRO A 1 168 ? -5.843 -15.003 23.538 1.00 86.06 168 PRO A O 1
ATOM 1276 N N . SER A 1 169 ? -5.891 -15.147 25.775 1.00 87.75 169 SER A N 1
ATOM 1277 C CA . SER A 1 169 ? -6.899 -16.220 25.849 1.00 87.75 169 SER A CA 1
ATOM 1278 C C . SER A 1 169 ? -8.178 -15.932 25.049 1.00 87.75 169 SER A C 1
ATOM 1280 O O . SER A 1 169 ? -8.790 -16.850 24.502 1.00 87.75 169 SER A O 1
ATOM 1282 N N . TRP A 1 170 ? -8.564 -14.659 24.919 1.00 90.50 170 TRP A N 1
ATOM 1283 C CA . TRP A 1 170 ? -9.719 -14.237 24.126 1.00 90.50 170 TRP A CA 1
ATOM 1284 C C . TRP A 1 170 ? -9.568 -14.503 22.623 1.00 90.50 170 TRP A C 1
ATOM 1286 O O . TRP A 1 170 ? -10.581 -14.622 21.935 1.00 90.50 170 TRP A O 1
ATOM 1296 N N . VAL A 1 171 ? -8.346 -14.663 22.099 1.00 90.94 171 VAL A N 1
ATOM 1297 C CA . VAL A 1 171 ? -8.112 -14.972 20.676 1.00 90.94 171 VAL A CA 1
ATOM 1298 C C . VAL A 1 171 ? -8.728 -16.321 20.297 1.00 90.94 171 VAL A C 1
ATOM 1300 O O . VAL A 1 171 ? -9.253 -16.459 19.196 1.00 90.94 171 VAL A O 1
ATOM 1303 N N . HIS A 1 172 ? -8.788 -17.285 21.222 1.00 86.69 172 HIS A N 1
ATOM 1304 C CA . HIS A 1 172 ? -9.444 -18.578 20.991 1.00 86.69 172 HIS A CA 1
ATOM 1305 C C . HIS A 1 172 ? -10.979 -18.486 20.871 1.00 86.69 172 HIS A C 1
ATOM 1307 O O . HIS A 1 172 ? -11.614 -19.453 20.459 1.00 86.69 172 HIS A O 1
ATOM 1313 N N . THR A 1 173 ? -11.589 -17.338 21.202 1.00 86.12 173 THR A N 1
ATOM 1314 C CA . THR A 1 173 ? -13.032 -17.093 20.992 1.00 86.12 173 THR A CA 1
ATOM 1315 C C . THR A 1 173 ? -13.361 -16.618 19.574 1.00 86.12 173 THR A C 1
ATOM 1317 O O . THR A 1 173 ? -14.529 -16.596 19.183 1.00 86.12 173 THR A O 1
ATOM 1320 N N . LEU A 1 174 ? -12.349 -16.239 18.785 1.00 87.44 174 LEU A N 1
ATOM 1321 C CA . LEU A 1 174 ? -12.532 -15.813 17.402 1.00 87.44 174 LEU A CA 1
ATOM 1322 C C . LEU A 1 174 ? -12.791 -17.005 16.469 1.00 87.44 174 LEU A C 1
ATOM 1324 O O . LEU A 1 174 ? -12.218 -18.080 16.658 1.00 87.44 174 LEU A O 1
ATOM 1328 N N . PRO A 1 175 ? -13.558 -16.809 15.377 1.00 85.19 175 PRO A N 1
ATOM 1329 C CA . PRO A 1 175 ? -13.593 -17.763 14.276 1.00 85.19 175 PRO A CA 1
ATOM 1330 C C . PRO A 1 175 ? -12.166 -18.081 13.790 1.00 85.19 175 PRO A C 1
ATOM 1332 O O . PRO A 1 175 ? -11.370 -17.148 13.643 1.00 85.19 175 PRO A O 1
ATOM 1335 N N . PRO A 1 176 ? -11.827 -19.343 13.452 1.00 84.19 176 PRO A N 1
ATOM 1336 C CA . PRO A 1 176 ? -10.457 -19.725 13.095 1.00 84.19 176 PRO A CA 1
ATOM 1337 C C . PRO A 1 176 ? -9.818 -18.883 11.981 1.00 84.19 176 PRO A C 1
ATOM 1339 O O . PRO A 1 176 ? -8.626 -18.616 12.037 1.00 84.19 176 PRO A O 1
ATOM 1342 N N . LEU A 1 177 ? -10.614 -18.400 11.014 1.00 83.88 177 LEU A N 1
ATOM 1343 C CA . LEU A 1 177 ? -10.168 -17.509 9.927 1.00 83.88 177 LEU A CA 1
ATOM 1344 C C . LEU A 1 177 ? -9.699 -16.118 10.376 1.00 83.88 177 LEU A C 1
ATOM 1346 O O . LEU A 1 177 ? -9.082 -15.410 9.579 1.00 83.88 177 LEU A O 1
ATOM 1350 N N . ILE A 1 178 ? -10.043 -15.712 11.598 1.00 89.50 178 ILE A N 1
ATOM 1351 C CA . ILE A 1 178 ? -9.657 -14.439 12.210 1.00 89.50 178 ILE A CA 1
ATOM 1352 C C . ILE A 1 178 ? -8.606 -14.694 13.293 1.00 89.50 178 ILE A C 1
ATOM 1354 O O . ILE A 1 178 ? -7.605 -13.986 13.322 1.00 89.50 178 ILE A O 1
ATOM 1358 N N . ALA A 1 179 ? -8.763 -15.746 14.107 1.00 91.31 179 ALA A N 1
ATOM 1359 C CA . ALA A 1 179 ? -7.775 -16.145 15.113 1.00 91.31 179 ALA A CA 1
ATOM 1360 C C . ALA A 1 179 ? -6.366 -16.330 14.509 1.00 91.31 179 ALA A C 1
ATOM 1362 O O . ALA A 1 179 ? -5.399 -15.774 15.023 1.00 91.31 179 ALA A O 1
ATOM 1363 N N . GLU A 1 180 ? -6.258 -17.001 13.353 1.00 92.31 180 GLU A N 1
ATOM 1364 C CA . GLU A 1 180 ? -4.987 -17.248 12.642 1.00 92.31 180 GLU A CA 1
ATOM 1365 C C . GLU A 1 180 ? -4.273 -15.987 12.104 1.00 92.31 180 GLU A C 1
ATOM 1367 O O . GLU A 1 180 ? -3.186 -16.082 11.531 1.00 92.31 180 GLU A O 1
ATOM 1372 N N . ARG A 1 181 ? -4.898 -14.808 12.231 1.00 94.56 181 ARG A N 1
ATOM 1373 C CA . ARG A 1 181 ? -4.359 -13.510 11.792 1.00 94.56 181 ARG A CA 1
ATOM 1374 C C . ARG A 1 181 ? -3.755 -12.703 12.926 1.00 94.56 181 ARG A C 1
ATOM 1376 O O . ARG A 1 181 ? -3.058 -11.735 12.634 1.00 94.56 181 ARG A O 1
ATOM 1383 N N . VAL A 1 182 ? -4.070 -13.048 14.174 1.00 95.94 182 VAL A N 1
ATOM 1384 C CA . VAL A 1 182 ? -3.654 -12.292 15.355 1.00 95.94 182 VAL A CA 1
ATOM 1385 C C . VAL A 1 182 ? -2.240 -12.706 15.750 1.00 95.94 182 VAL A C 1
ATOM 1387 O O . VAL A 1 182 ? -1.937 -13.890 15.876 1.00 95.94 182 VAL A O 1
ATOM 1390 N N . CYS A 1 183 ? -1.371 -11.730 15.990 1.00 94.56 183 CYS A N 1
ATOM 1391 C CA . CYS A 1 183 ? -0.060 -11.941 16.593 1.00 94.56 183 CYS A CA 1
ATOM 1392 C C . CYS A 1 183 ? 0.213 -10.895 17.677 1.00 94.56 183 CYS A C 1
ATOM 1394 O O . CYS A 1 183 ? -0.179 -9.733 17.552 1.00 94.56 183 CYS A O 1
ATOM 1396 N N . CYS A 1 184 ? 0.937 -11.277 18.725 1.00 90.19 184 CYS A N 1
ATOM 1397 C CA . CYS A 1 184 ? 1.423 -10.316 19.712 1.00 90.19 184 CYS A CA 1
ATOM 1398 C C . CYS A 1 184 ? 2.495 -9.411 19.100 1.00 90.19 184 CYS A C 1
ATOM 1400 O O . CYS A 1 184 ? 3.371 -9.879 18.368 1.00 90.19 184 CYS A O 1
ATOM 1402 N N . VAL A 1 185 ? 2.450 -8.117 19.424 1.00 90.50 185 VAL A N 1
ATOM 1403 C CA . VAL A 1 185 ? 3.530 -7.194 19.066 1.00 90.50 185 VAL A CA 1
ATOM 1404 C C . VAL A 1 185 ? 4.634 -7.342 20.116 1.00 90.50 185 VAL A C 1
ATOM 1406 O O . VAL A 1 185 ? 4.377 -7.065 21.290 1.00 90.50 185 VAL A O 1
ATOM 1409 N N . PRO A 1 186 ? 5.852 -7.786 19.750 1.00 82.69 186 PRO A N 1
ATOM 1410 C CA . PRO A 1 186 ? 6.920 -7.939 20.724 1.00 82.69 186 PRO A CA 1
ATOM 1411 C C . PRO A 1 186 ? 7.298 -6.570 21.290 1.00 82.69 186 PRO A C 1
ATOM 1413 O O . PRO A 1 186 ? 7.587 -5.633 20.545 1.00 82.69 186 PRO A O 1
ATOM 1416 N N . ARG A 1 187 ? 7.324 -6.470 22.618 1.00 80.31 187 ARG A N 1
ATOM 1417 C CA . ARG A 1 187 ? 7.954 -5.354 23.321 1.00 80.31 187 ARG A CA 1
ATOM 1418 C C . ARG A 1 187 ? 9.453 -5.621 23.299 1.00 80.31 187 ARG A C 1
ATOM 1420 O O . ARG A 1 187 ? 9.919 -6.527 23.981 1.00 80.31 187 ARG A O 1
ATOM 1427 N N . ALA A 1 188 ? 10.193 -4.890 22.471 1.00 58.97 188 ALA A N 1
ATOM 1428 C CA . ALA A 1 188 ? 11.648 -4.977 22.490 1.00 58.97 188 ALA A CA 1
ATOM 1429 C C . ALA A 1 188 ? 12.153 -4.554 23.877 1.00 58.97 188 ALA A C 1
ATOM 1431 O O . ALA A 1 188 ? 11.878 -3.428 24.299 1.00 58.97 188 ALA A O 1
ATOM 1432 N N . GLU A 1 189 ? 12.891 -5.429 24.564 1.00 45.56 189 GLU A N 1
ATOM 1433 C CA . GLU A 1 189 ? 13.659 -4.999 25.731 1.00 45.56 189 GLU A CA 1
ATOM 1434 C C . GLU A 1 189 ? 14.626 -3.883 25.312 1.00 45.56 189 GLU A C 1
ATOM 1436 O O . GLU A 1 189 ? 15.130 -3.900 24.178 1.00 45.56 189 GLU A O 1
ATOM 1441 N N . PRO A 1 190 ? 14.885 -2.888 26.180 1.00 38.25 190 PRO A N 1
ATOM 1442 C CA . PRO A 1 190 ? 15.897 -1.891 25.891 1.00 38.25 190 PRO A CA 1
ATOM 1443 C C . PRO A 1 190 ? 17.227 -2.613 25.677 1.00 38.25 190 PRO A C 1
ATOM 1445 O O . PRO A 1 190 ? 17.721 -3.290 26.577 1.00 38.25 190 PRO A O 1
ATOM 1448 N N . LEU A 1 191 ? 17.806 -2.465 24.480 1.00 34.50 191 LEU A N 1
ATOM 1449 C CA . LEU A 1 191 ? 19.159 -2.933 24.203 1.00 34.50 191 LEU A CA 1
ATOM 1450 C C . LEU A 1 191 ? 20.066 -2.375 25.297 1.00 34.50 191 LEU A C 1
ATOM 1452 O O . LEU A 1 191 ? 20.230 -1.158 25.399 1.00 34.50 191 LEU A O 1
ATOM 1456 N N . SER A 1 192 ? 20.628 -3.266 26.115 1.00 31.02 192 SER A N 1
ATOM 1457 C CA . SER A 1 192 ? 21.577 -2.923 27.164 1.00 31.02 192 SER A CA 1
ATOM 1458 C C . SER A 1 192 ? 22.820 -2.337 26.503 1.00 31.02 192 SER A C 1
ATOM 1460 O O . SER A 1 192 ? 23.733 -3.064 26.101 1.00 31.02 192 SER A O 1
ATOM 1462 N N . ALA A 1 193 ? 22.814 -1.020 26.312 1.00 33.31 193 ALA A N 1
ATOM 1463 C CA . ALA A 1 193 ? 23.898 -0.312 25.670 1.00 33.31 193 ALA A CA 1
ATOM 1464 C C . ALA A 1 193 ? 25.161 -0.534 26.502 1.00 33.31 193 ALA A C 1
ATOM 1466 O O . ALA A 1 193 ? 25.239 -0.100 27.652 1.00 33.31 193 ALA A O 1
ATOM 1467 N N . GLY A 1 194 ? 26.151 -1.201 25.903 1.00 31.16 194 GLY A N 1
ATOM 1468 C CA . GLY A 1 194 ? 27.514 -1.277 26.416 1.00 31.16 194 GLY A CA 1
ATOM 1469 C C . GLY A 1 194 ? 28.162 0.101 26.347 1.00 31.16 194 GLY A C 1
ATOM 1470 O O . GLY A 1 194 ? 29.030 0.347 25.515 1.00 31.16 194 GLY A O 1
ATOM 1471 N N . CYS A 1 195 ? 27.684 1.019 27.182 1.00 27.22 195 CYS A N 1
ATOM 1472 C CA . CYS A 1 195 ? 28.175 2.376 27.265 1.00 27.22 195 CYS A CA 1
ATOM 1473 C C . CYS A 1 195 ? 29.511 2.341 28.006 1.00 27.22 195 CYS A C 1
ATOM 1475 O O . CYS A 1 195 ? 29.552 2.229 29.233 1.00 27.22 195 CYS A O 1
ATOM 1477 N N . GLN A 1 196 ? 30.613 2.421 27.257 1.00 31.47 196 GLN A N 1
ATOM 1478 C CA . GLN A 1 196 ? 31.887 2.823 27.838 1.00 31.47 196 GLN A CA 1
ATOM 1479 C C . GLN A 1 196 ? 31.704 4.239 28.385 1.00 31.47 196 GLN A C 1
ATOM 1481 O O . GLN A 1 196 ? 31.625 5.204 27.627 1.00 31.47 196 GLN A O 1
ATOM 1486 N N . GLN A 1 197 ? 31.582 4.342 29.707 1.00 29.05 197 GLN A N 1
ATOM 1487 C CA . GLN A 1 197 ? 31.414 5.614 30.392 1.00 29.05 197 GLN A CA 1
ATOM 1488 C C . GLN A 1 197 ? 32.662 6.474 30.168 1.00 29.05 197 GLN A C 1
ATOM 1490 O O . GLN A 1 197 ? 33.715 6.222 30.752 1.00 29.05 197 GLN A O 1
ATOM 1495 N N . GLN A 1 198 ? 32.536 7.519 29.350 1.00 27.92 198 GLN A N 1
ATOM 1496 C CA . GLN A 1 198 ? 33.420 8.671 29.482 1.00 27.92 198 GLN A CA 1
ATOM 1497 C C . GLN A 1 198 ? 33.075 9.365 30.810 1.00 27.92 198 GLN A C 1
ATOM 1499 O O . GLN A 1 198 ? 31.896 9.646 31.046 1.00 27.92 198 GLN A O 1
ATOM 1504 N N . PRO A 1 199 ? 34.051 9.636 31.693 1.00 28.03 199 PRO A N 1
ATOM 1505 C CA . PRO A 1 199 ? 33.773 10.274 32.971 1.00 28.03 199 PRO A CA 1
ATOM 1506 C C . PRO A 1 199 ? 33.422 11.751 32.756 1.00 28.03 199 PRO A C 1
ATOM 1508 O O . PRO A 1 199 ? 34.297 12.577 32.499 1.00 28.03 199 PRO A O 1
ATOM 1511 N N . GLN A 1 200 ? 32.138 12.094 32.878 1.00 29.69 200 GLN A N 1
ATOM 1512 C CA . GLN A 1 200 ? 31.718 13.484 33.065 1.00 29.69 200 GLN A CA 1
ATOM 1513 C C . GLN A 1 200 ? 31.886 13.906 34.537 1.00 29.69 200 GLN A C 1
ATOM 1515 O O . GLN A 1 200 ? 31.775 13.064 35.434 1.00 29.69 200 GLN A O 1
ATOM 1520 N N . PRO A 1 201 ? 32.193 15.190 34.806 1.00 31.72 201 PRO A N 1
ATOM 1521 C CA . PRO A 1 201 ? 32.516 15.662 36.148 1.00 31.72 201 PRO A CA 1
ATOM 1522 C C . PRO A 1 201 ? 31.312 15.608 37.095 1.00 31.72 201 PRO A C 1
ATOM 1524 O O . PRO A 1 201 ? 30.169 15.849 36.708 1.00 31.72 201 PRO A O 1
ATOM 1527 N N . GLN A 1 202 ? 31.598 15.309 38.362 1.00 32.38 202 GLN A N 1
ATOM 1528 C CA . GLN A 1 202 ? 30.609 15.126 39.422 1.00 32.38 202 GLN A CA 1
ATOM 1529 C C . GLN A 1 202 ? 29.775 16.398 39.650 1.00 32.38 202 GLN A C 1
ATOM 1531 O O . GLN A 1 202 ? 30.316 17.442 40.009 1.00 32.38 202 GLN A O 1
ATOM 1536 N N . GLN A 1 203 ? 28.452 16.288 39.513 1.00 33.66 203 GLN A N 1
ATOM 1537 C CA . GLN A 1 203 ? 27.497 17.269 40.037 1.00 33.66 203 GLN A CA 1
ATOM 1538 C C . GLN A 1 203 ? 26.829 16.724 41.308 1.00 33.66 203 GLN A C 1
ATOM 1540 O O . GLN A 1 203 ? 26.664 15.514 41.471 1.00 33.66 203 GLN A O 1
ATOM 1545 N N . HIS A 1 204 ? 26.514 17.621 42.247 1.00 31.88 204 HIS A N 1
ATOM 1546 C CA . HIS A 1 204 ? 26.159 17.260 43.622 1.00 31.88 204 HIS A CA 1
ATOM 1547 C C . HIS A 1 204 ? 24.821 16.503 43.759 1.00 31.88 204 HIS A C 1
ATOM 1549 O O . HIS A 1 204 ? 23.861 16.806 43.049 1.00 31.88 204 HIS A O 1
ATOM 1555 N N . PRO A 1 205 ? 24.710 15.571 44.727 1.00 34.38 205 PRO A N 1
ATOM 1556 C CA . PRO A 1 205 ? 23.493 14.806 44.959 1.00 34.38 205 PRO A CA 1
ATOM 1557 C C . PRO A 1 205 ? 22.526 15.546 45.895 1.00 34.38 205 PRO A C 1
ATOM 1559 O O . PRO A 1 205 ? 22.624 15.428 47.114 1.00 34.38 205 PRO A O 1
ATOM 1562 N N . GLN A 1 206 ? 21.541 16.258 45.344 1.00 37.66 206 GLN A N 1
ATOM 1563 C CA . GLN A 1 206 ? 20.338 16.658 46.086 1.00 37.66 206 GLN A CA 1
ATOM 1564 C C . GLN A 1 206 ? 19.122 16.744 45.152 1.00 37.66 206 GLN A C 1
ATOM 1566 O O . GLN A 1 206 ? 19.243 17.147 44.003 1.00 37.66 206 GLN A O 1
ATOM 1571 N N . GLN A 1 207 ? 17.949 16.365 45.676 1.00 34.94 207 GLN A N 1
ATOM 1572 C CA . GLN A 1 207 ? 16.646 16.309 44.983 1.00 34.94 207 GLN A CA 1
ATOM 1573 C C . GLN A 1 207 ? 16.418 15.151 43.985 1.00 34.94 207 GLN A C 1
ATOM 1575 O O . GLN A 1 207 ? 15.832 15.333 42.921 1.00 34.94 207 GLN A O 1
ATOM 1580 N N . GLN A 1 208 ? 16.701 13.910 44.400 1.00 32.84 208 GLN A N 1
ATOM 1581 C CA . GLN A 1 208 ? 15.834 12.799 43.977 1.00 32.84 208 GLN A CA 1
ATOM 1582 C C . GLN A 1 208 ? 14.506 12.887 44.746 1.00 32.84 208 GLN A C 1
ATOM 1584 O O . GLN A 1 208 ? 14.353 12.300 45.816 1.00 32.84 208 GLN A O 1
ATOM 1589 N N . GLN A 1 209 ? 13.539 13.640 44.213 1.00 34.75 209 GLN A N 1
ATOM 1590 C CA . GLN A 1 209 ? 12.149 13.480 44.640 1.00 34.75 209 GLN A CA 1
ATOM 1591 C C . GLN A 1 209 ? 11.683 12.078 44.242 1.00 34.75 209 GLN A C 1
ATOM 1593 O O . GLN A 1 209 ? 11.685 11.719 43.065 1.00 34.75 209 GLN A O 1
ATOM 1598 N N . GLN A 1 210 ? 11.290 11.285 45.238 1.00 34.50 210 GLN A N 1
ATOM 1599 C CA . GLN A 1 210 ? 10.687 9.974 45.034 1.00 34.50 210 GLN A CA 1
ATOM 1600 C C . GLN A 1 210 ? 9.378 10.147 44.257 1.00 34.50 210 GLN A C 1
ATOM 1602 O O . GLN A 1 210 ? 8.363 10.553 44.822 1.00 34.50 210 GLN A O 1
ATOM 1607 N N . GLN A 1 211 ? 9.390 9.836 42.959 1.00 32.78 211 GLN A N 1
ATOM 1608 C CA . GLN A 1 211 ? 8.154 9.695 42.200 1.00 32.78 211 GLN A CA 1
ATOM 1609 C C . GLN A 1 211 ? 7.402 8.487 42.758 1.00 32.78 211 GLN A C 1
ATOM 1611 O O . GLN A 1 211 ? 7.801 7.340 42.553 1.00 32.78 211 GLN A O 1
ATOM 1616 N N . SER A 1 212 ? 6.327 8.751 43.501 1.00 30.27 212 SER A N 1
ATOM 1617 C CA . SER A 1 212 ? 5.391 7.713 43.925 1.00 30.27 212 SER A CA 1
ATOM 1618 C C . SER A 1 212 ? 4.882 6.960 42.690 1.00 30.27 212 SER A C 1
ATOM 1620 O O . SER A 1 212 ? 4.673 7.597 41.652 1.00 30.27 212 SER A O 1
ATOM 1622 N N . PRO A 1 213 ? 4.642 5.637 42.766 1.00 38.34 213 PRO A N 1
ATOM 1623 C CA . PRO A 1 213 ? 4.019 4.923 41.661 1.00 38.34 213 PRO A CA 1
ATOM 1624 C C . PRO A 1 213 ? 2.659 5.567 41.373 1.00 38.34 213 PRO A C 1
ATOM 1626 O O . PRO A 1 213 ? 1.761 5.530 42.216 1.00 38.34 213 PRO A O 1
ATOM 1629 N N . GLN A 1 214 ? 2.521 6.189 40.198 1.00 45.97 214 GLN A N 1
ATOM 1630 C CA . GLN A 1 214 ? 1.241 6.730 39.750 1.00 45.97 214 GLN A CA 1
ATOM 1631 C C . GLN A 1 214 ? 0.222 5.591 39.772 1.00 45.97 214 GLN A C 1
ATOM 1633 O O . GLN A 1 214 ? 0.409 4.581 39.091 1.00 45.97 214 GLN A O 1
ATOM 1638 N N . GLN A 1 215 ? -0.833 5.744 40.576 1.00 46.38 215 GLN A N 1
ATOM 1639 C CA . GLN A 1 215 ? -1.932 4.788 40.620 1.00 46.38 215 GLN A CA 1
ATOM 1640 C C . GLN A 1 215 ? -2.522 4.693 39.211 1.00 46.38 215 GLN A C 1
ATOM 1642 O O . GLN A 1 215 ? -3.142 5.640 38.729 1.00 46.38 215 GLN A O 1
ATOM 1647 N N . GLN A 1 216 ? -2.274 3.572 38.529 1.00 56.75 216 GLN A N 1
ATOM 1648 C CA . GLN A 1 216 ? -2.816 3.348 37.195 1.00 56.75 216 GLN A CA 1
ATOM 1649 C C . GLN A 1 216 ? -4.337 3.286 37.307 1.00 56.75 216 GLN A C 1
ATOM 1651 O O . GLN A 1 216 ? -4.883 2.428 38.003 1.00 56.75 216 GLN A O 1
ATOM 1656 N N . LEU A 1 217 ? -5.011 4.222 36.637 1.00 66.38 217 LEU A N 1
ATOM 1657 C CA . LEU A 1 217 ? -6.463 4.206 36.513 1.00 66.38 217 LEU A CA 1
ATOM 1658 C C . LEU A 1 217 ? -6.903 2.887 35.854 1.00 66.38 217 LEU A C 1
ATOM 1660 O O . LEU A 1 217 ? -6.200 2.388 34.969 1.00 66.38 217 LEU A O 1
ATOM 1664 N N . PRO A 1 218 ? -8.050 2.314 36.258 1.00 77.75 218 PRO A N 1
ATOM 1665 C CA . PRO A 1 218 ? -8.552 1.094 35.642 1.00 77.75 218 PRO A CA 1
ATOM 1666 C C . PRO A 1 218 ? -8.802 1.310 34.137 1.00 77.75 218 PRO A C 1
ATOM 1668 O O . PRO A 1 218 ? -9.253 2.390 33.733 1.00 77.75 218 PRO A O 1
ATOM 1671 N N . PRO A 1 219 ? -8.530 0.300 33.290 1.00 85.38 219 PRO A N 1
ATOM 1672 C CA . PRO A 1 219 ? -8.718 0.426 31.852 1.00 85.38 219 PRO A CA 1
ATOM 1673 C C . PRO A 1 219 ? -10.194 0.663 31.522 1.00 85.38 219 PRO A C 1
ATOM 1675 O O . PRO A 1 219 ? -11.080 0.026 32.089 1.00 85.38 219 PRO A O 1
ATOM 1678 N N . SER A 1 220 ? -10.456 1.585 30.597 1.00 90.06 220 SER A N 1
ATOM 1679 C CA . SER A 1 220 ? -11.815 2.090 30.339 1.00 90.06 220 SER A CA 1
ATOM 1680 C C . SER A 1 220 ? -12.467 1.526 29.069 1.00 90.06 220 SER A C 1
ATOM 1682 O O . SER A 1 220 ? -13.679 1.640 28.905 1.00 90.06 220 SER A O 1
ATOM 1684 N N . PHE A 1 221 ? -11.684 0.943 28.157 1.00 96.62 221 PHE A N 1
ATOM 1685 C CA . PHE A 1 221 ? -12.141 0.431 26.857 1.00 96.62 221 PHE A CA 1
ATOM 1686 C C . PHE A 1 221 ? -11.141 -0.567 26.249 1.00 96.62 221 PHE A C 1
ATOM 1688 O O . PHE A 1 221 ? -10.002 -0.700 26.703 1.00 96.62 221 PHE A O 1
ATOM 1695 N N . VAL A 1 222 ? -11.555 -1.234 25.173 1.00 97.81 222 VAL A N 1
ATOM 1696 C CA . VAL A 1 222 ? -10.657 -1.813 24.163 1.00 97.81 222 VAL A CA 1
ATOM 1697 C C . VAL A 1 222 ? -10.496 -0.808 23.025 1.00 97.81 222 VAL A C 1
ATOM 1699 O O . VAL A 1 222 ? -11.480 -0.222 22.577 1.00 97.81 222 VAL A O 1
ATOM 1702 N N . LEU A 1 223 ? -9.265 -0.607 22.552 1.00 98.44 223 LEU A N 1
ATOM 1703 C CA . LEU A 1 223 ? -8.948 0.301 21.451 1.00 98.44 223 LEU A CA 1
ATOM 1704 C C . LEU A 1 223 ? -8.633 -0.484 20.175 1.00 98.44 223 LEU A C 1
ATOM 1706 O O . LEU A 1 223 ? -7.716 -1.301 20.169 1.00 98.44 223 LEU A O 1
ATOM 1710 N N . TYR A 1 224 ? -9.307 -0.174 19.070 1.00 98.75 224 TYR A N 1
ATOM 1711 C CA . TYR A 1 224 ? -8.802 -0.479 17.730 1.00 98.75 224 TYR A CA 1
ATOM 1712 C C . TYR A 1 224 ? -8.163 0.780 17.135 1.00 98.75 224 TYR A C 1
ATOM 1714 O O . TYR A 1 224 ? -8.853 1.747 16.810 1.00 98.75 224 TYR A O 1
ATOM 1722 N N . TRP A 1 225 ? -6.838 0.759 16.985 1.00 98.69 225 TRP A N 1
ATOM 1723 C CA . TRP A 1 225 ? -6.098 1.759 16.224 1.00 98.69 225 TRP A CA 1
ATOM 1724 C C . TRP A 1 225 ? -6.090 1.365 14.741 1.00 98.69 225 TRP A C 1
ATOM 1726 O O . TRP A 1 225 ? -5.346 0.477 14.319 1.00 98.69 225 TRP A O 1
ATOM 1736 N N . MET A 1 226 ? -6.957 2.019 13.968 1.00 98.69 226 MET A N 1
ATOM 1737 C CA . MET A 1 226 ? -7.131 1.805 12.534 1.00 98.69 226 MET A CA 1
ATOM 1738 C C . MET A 1 226 ? -6.149 2.667 11.737 1.00 98.69 226 MET A C 1
ATOM 1740 O O . MET A 1 226 ? -6.177 3.898 11.833 1.00 98.69 226 MET A O 1
ATOM 1744 N N . LYS A 1 227 ? -5.321 2.018 10.915 1.00 96.56 227 LYS A N 1
ATOM 1745 C CA . LYS A 1 227 ? -4.296 2.657 10.071 1.00 96.56 227 LYS A CA 1
ATOM 1746 C C . LYS A 1 227 ? -4.519 2.342 8.593 1.00 96.56 227 LYS A C 1
ATOM 1748 O O . LYS A 1 227 ? -4.809 3.227 7.797 1.00 96.56 227 LYS A O 1
ATOM 1753 N N . THR A 1 228 ? -4.428 1.059 8.241 1.00 95.75 228 THR A N 1
ATOM 1754 C CA . THR A 1 228 ? -4.356 0.578 6.849 1.00 95.75 228 THR A CA 1
ATOM 1755 C C . THR A 1 228 ? -5.539 -0.296 6.429 1.00 95.75 228 THR A C 1
ATOM 1757 O O . THR A 1 228 ? -5.620 -0.693 5.270 1.00 95.75 228 THR A O 1
ATOM 1760 N N . ALA A 1 229 ? -6.492 -0.581 7.324 1.00 97.44 229 ALA A N 1
ATOM 1761 C CA . ALA A 1 229 ? -7.765 -1.220 6.986 1.00 97.44 229 ALA A CA 1
ATOM 1762 C C . ALA A 1 229 ? -8.936 -0.246 7.167 1.00 97.44 229 ALA A C 1
ATOM 1764 O O . ALA A 1 229 ? -9.782 -0.437 8.038 1.00 97.44 229 ALA A O 1
ATOM 1765 N N . ILE A 1 230 ? -8.993 0.792 6.323 1.00 98.25 230 ILE A N 1
ATOM 1766 C CA . ILE A 1 230 ? -10.002 1.863 6.377 1.00 98.25 230 ILE A CA 1
ATOM 1767 C C . ILE A 1 230 ? -11.361 1.360 5.842 1.00 98.25 230 ILE A C 1
ATOM 1769 O O . ILE A 1 230 ? -11.828 1.756 4.775 1.00 98.25 230 ILE A O 1
ATOM 1773 N N . ARG A 1 231 ? -11.986 0.435 6.585 1.00 96.69 231 ARG A N 1
ATOM 1774 C CA . ARG A 1 231 ? -13.315 -0.154 6.337 1.00 96.69 231 ARG A CA 1
ATOM 1775 C C . ARG A 1 231 ? -13.955 -0.672 7.637 1.00 96.69 231 ARG A C 1
ATOM 1777 O O . ARG A 1 231 ? -13.265 -1.251 8.477 1.00 96.69 231 ARG A O 1
ATOM 1784 N N . GLY A 1 232 ? -15.274 -0.525 7.777 1.00 94.25 232 GLY A N 1
ATOM 1785 C CA . GLY A 1 232 ? -16.088 -1.032 8.896 1.00 94.25 232 GLY A CA 1
ATOM 1786 C C . GLY A 1 232 ? -16.736 -2.404 8.643 1.00 94.25 232 GLY A C 1
ATOM 1787 O O . GLY A 1 232 ? -17.649 -2.805 9.367 1.00 94.25 232 GLY A O 1
ATOM 1788 N N . HIS A 1 233 ? -16.292 -3.117 7.604 1.00 91.88 233 HIS A N 1
ATOM 1789 C CA . HIS A 1 233 ? -16.827 -4.399 7.135 1.00 91.88 233 HIS A CA 1
ATOM 1790 C C . HIS A 1 233 ? -15.694 -5.322 6.645 1.00 91.88 233 HIS A C 1
ATOM 1792 O O . HIS A 1 233 ? -14.658 -4.841 6.182 1.00 91.88 233 HIS A O 1
ATOM 1798 N N . GLU A 1 234 ? -15.884 -6.645 6.728 1.00 91.44 234 GLU A N 1
ATOM 1799 C CA . GLU A 1 234 ? -14.866 -7.680 6.451 1.00 91.44 234 GLU A CA 1
ATOM 1800 C C . GLU A 1 234 ? -13.444 -7.271 6.929 1.00 91.44 234 GLU A C 1
ATOM 1802 O O . GLU A 1 234 ? -12.470 -7.253 6.157 1.00 91.44 234 GLU A O 1
ATOM 1807 N N . ASN A 1 235 ? -13.337 -6.851 8.197 1.00 95.19 235 ASN A N 1
ATOM 1808 C CA . ASN A 1 235 ? -12.126 -6.287 8.798 1.00 95.19 235 ASN A CA 1
ATOM 1809 C C . ASN A 1 235 ? -11.677 -7.107 10.029 1.00 95.19 235 ASN A C 1
ATOM 1811 O O . ASN A 1 235 ? -12.175 -6.873 11.131 1.00 95.19 235 ASN A O 1
ATOM 1815 N N . PRO A 1 236 ? -10.685 -8.008 9.874 1.00 95.44 236 PRO A N 1
ATOM 1816 C CA . PRO A 1 236 ? -10.232 -8.889 10.949 1.00 95.44 236 PRO A CA 1
ATOM 1817 C C . PRO A 1 236 ? -9.755 -8.175 12.219 1.00 95.44 236 PRO A C 1
ATOM 1819 O O . PRO A 1 236 ? -9.887 -8.732 13.305 1.00 95.44 236 PRO A O 1
ATOM 1822 N N . ALA A 1 237 ? -9.211 -6.956 12.109 1.00 97.44 237 ALA A N 1
ATOM 1823 C CA . ALA A 1 237 ? -8.764 -6.185 13.270 1.00 97.44 237 ALA A CA 1
ATOM 1824 C C . ALA A 1 237 ? -9.954 -5.642 14.079 1.00 97.44 237 ALA A C 1
ATOM 1826 O O . ALA A 1 237 ? -9.948 -5.706 15.307 1.00 97.44 237 ALA A O 1
ATOM 1827 N N . LEU A 1 238 ? -11.007 -5.186 13.395 1.00 97.00 238 LEU A N 1
ATOM 1828 C CA . LEU A 1 238 ? -12.258 -4.758 14.022 1.00 97.00 238 LEU A CA 1
ATOM 1829 C C . LEU A 1 238 ? -12.970 -5.933 14.712 1.00 97.00 238 LEU A C 1
ATOM 1831 O O . LEU A 1 238 ? -13.433 -5.794 15.842 1.00 97.00 238 LEU A O 1
ATOM 1835 N N . ASP A 1 239 ? -12.995 -7.105 14.071 1.00 94.81 239 ASP A N 1
ATOM 1836 C CA . ASP A 1 239 ? -13.574 -8.323 14.649 1.00 94.81 239 ASP A CA 1
ATOM 1837 C C . ASP A 1 239 ? -12.784 -8.816 15.876 1.00 94.81 239 ASP A C 1
ATOM 1839 O O . ASP A 1 239 ? -13.378 -9.186 16.892 1.00 94.81 239 ASP A O 1
ATOM 1843 N N . ALA A 1 240 ? -11.447 -8.764 15.823 1.00 96.12 240 ALA A N 1
ATOM 1844 C CA . ALA A 1 240 ? -10.579 -9.063 16.962 1.00 96.12 240 ALA A CA 1
ATOM 1845 C C . ALA A 1 240 ? -10.805 -8.092 18.132 1.00 96.12 240 ALA A C 1
ATOM 1847 O O . ALA A 1 240 ? -10.947 -8.529 19.274 1.00 96.12 240 ALA A O 1
ATOM 1848 N N . ALA A 1 241 ? -10.920 -6.790 17.859 1.00 97.31 241 ALA A N 1
ATOM 1849 C CA . ALA A 1 241 ? -11.213 -5.791 18.883 1.00 97.31 241 ALA A CA 1
ATOM 1850 C C . ALA A 1 241 ? -12.608 -5.982 19.505 1.00 97.31 241 ALA A C 1
ATOM 1852 O O . ALA A 1 241 ? -12.760 -5.874 20.720 1.00 97.31 241 ALA A O 1
ATOM 1853 N N . ALA A 1 242 ? -13.615 -6.356 18.707 1.00 95.75 242 ALA A N 1
ATOM 1854 C CA . ALA A 1 242 ? -14.946 -6.695 19.207 1.00 95.75 242 ALA A CA 1
ATOM 1855 C C . ALA A 1 242 ? -14.950 -7.970 20.077 1.00 95.75 242 ALA A C 1
ATOM 1857 O O . ALA A 1 242 ? -15.687 -8.038 21.061 1.00 95.75 242 ALA A O 1
ATOM 1858 N N . ALA A 1 243 ? -14.131 -8.979 19.759 1.00 94.12 243 ALA A N 1
ATOM 1859 C CA . ALA A 1 243 ? -13.974 -10.168 20.603 1.00 94.12 243 ALA A CA 1
ATOM 1860 C C . ALA A 1 243 ? -13.271 -9.848 21.932 1.00 94.12 243 ALA A C 1
ATOM 1862 O O . ALA A 1 243 ? -13.748 -10.262 22.990 1.00 94.12 243 ALA A O 1
ATOM 1863 N N . ALA A 1 244 ? -12.199 -9.049 21.900 1.00 95.50 244 ALA A N 1
ATOM 1864 C CA . ALA A 1 244 ? -11.532 -8.564 23.105 1.00 95.50 244 ALA A CA 1
ATOM 1865 C C . ALA A 1 244 ? -12.486 -7.740 23.995 1.00 95.50 244 ALA A C 1
ATOM 1867 O O . ALA A 1 244 ? -12.542 -7.963 25.205 1.00 95.50 244 ALA A O 1
ATOM 1868 N N . ALA A 1 245 ? -13.287 -6.844 23.406 1.00 96.06 245 ALA A N 1
ATOM 1869 C CA . ALA A 1 245 ? -14.299 -6.054 24.113 1.00 96.06 245 ALA A CA 1
ATOM 1870 C C . ALA A 1 245 ? -15.343 -6.945 24.817 1.00 96.06 245 ALA A C 1
ATOM 1872 O O . ALA A 1 245 ? -15.578 -6.796 26.015 1.00 96.06 245 ALA A O 1
ATOM 1873 N N . ARG A 1 246 ? -15.893 -7.956 24.122 1.00 94.94 246 ARG A N 1
ATOM 1874 C CA . ARG A 1 246 ? -16.794 -8.957 24.733 1.00 94.94 246 ARG A CA 1
ATOM 1875 C C . ARG A 1 246 ? -16.150 -9.722 25.885 1.00 94.94 246 ARG A C 1
ATOM 1877 O O . ARG A 1 246 ? -16.790 -9.903 26.913 1.00 94.94 246 ARG A O 1
ATOM 1884 N N . HIS A 1 247 ? -14.910 -10.178 25.715 1.00 93.50 247 HIS A N 1
ATOM 1885 C CA . HIS A 1 247 ? -14.209 -10.965 26.731 1.00 93.50 247 HIS A CA 1
ATOM 1886 C C . HIS A 1 247 ? -13.888 -10.150 27.992 1.00 93.50 247 HIS A C 1
ATOM 1888 O O . HIS A 1 247 ? -13.980 -10.662 29.102 1.00 93.50 247 HIS A O 1
ATOM 1894 N N . THR A 1 248 ? -13.514 -8.882 27.815 1.00 94.06 248 THR A N 1
ATOM 1895 C CA . THR A 1 248 ? -13.177 -7.961 28.916 1.00 94.06 248 THR A CA 1
ATOM 1896 C C . THR A 1 248 ? -14.393 -7.302 29.564 1.00 94.06 248 THR A C 1
ATOM 1898 O O . THR A 1 248 ? -14.262 -6.732 30.643 1.00 94.06 248 THR A O 1
ATOM 1901 N N . GLY A 1 249 ? -15.563 -7.345 28.919 1.00 94.88 249 GLY A N 1
ATOM 1902 C CA . GLY A 1 249 ? -16.750 -6.605 29.354 1.00 94.88 249 GLY A CA 1
ATOM 1903 C C . GLY A 1 249 ? -16.629 -5.084 29.183 1.00 94.88 249 GLY A C 1
ATOM 1904 O O . GLY A 1 249 ? -17.447 -4.344 29.725 1.00 94.88 249 GLY A O 1
ATOM 1905 N N . LEU A 1 250 ? -15.622 -4.611 28.440 1.00 95.75 250 LEU A N 1
ATOM 1906 C CA . LEU A 1 250 ? -15.346 -3.193 28.209 1.00 95.75 250 LEU A CA 1
ATOM 1907 C C . LEU A 1 250 ? -15.913 -2.719 26.859 1.00 95.75 250 LEU A C 1
ATOM 1909 O O . LEU A 1 250 ? -16.020 -3.511 25.920 1.00 95.75 250 LEU A O 1
ATOM 1913 N N . PRO A 1 251 ? -16.256 -1.425 26.719 1.00 96.62 251 PRO A N 1
ATOM 1914 C CA . PRO A 1 251 ? -16.683 -0.861 25.443 1.00 96.62 251 PRO A CA 1
ATOM 1915 C C . PRO A 1 251 ? -15.553 -0.876 24.405 1.00 96.62 251 PRO A C 1
ATOM 1917 O O . PRO A 1 251 ? -14.369 -0.803 24.743 1.00 96.62 251 PRO A O 1
ATOM 1920 N N . LEU A 1 252 ? -15.927 -0.929 23.125 1.00 97.56 252 LEU A N 1
ATOM 1921 C CA . LEU A 1 252 ? -15.003 -0.793 21.998 1.00 97.56 252 LEU A CA 1
ATOM 1922 C C . LEU A 1 252 ? -14.934 0.669 21.543 1.00 97.56 252 LEU A C 1
ATOM 1924 O O . LEU A 1 252 ? -15.954 1.263 21.196 1.00 97.56 252 LEU A O 1
ATOM 1928 N N . LEU A 1 253 ? -13.722 1.211 21.475 1.00 97.06 253 LEU A N 1
ATOM 1929 C CA . LEU A 1 253 ? -13.410 2.485 20.838 1.00 97.06 253 LEU A CA 1
ATOM 1930 C C . LEU A 1 253 ? -12.556 2.235 19.589 1.00 97.06 253 LEU A C 1
ATOM 1932 O O . LEU A 1 253 ? -11.555 1.522 19.653 1.00 97.06 253 LEU A O 1
ATOM 1936 N N . VAL A 1 254 ? -12.919 2.842 18.457 1.00 98.44 254 VAL A N 1
ATOM 1937 C CA . VAL A 1 254 ? -12.087 2.847 17.246 1.00 98.44 254 VAL A CA 1
ATOM 1938 C C . VAL A 1 254 ? -11.496 4.241 17.059 1.00 98.44 254 VAL A C 1
ATOM 1940 O O . VAL A 1 254 ? -12.204 5.242 17.170 1.00 98.44 254 VAL A O 1
ATOM 1943 N N . ALA A 1 255 ? -10.199 4.324 16.767 1.00 98.50 255 ALA A N 1
ATOM 1944 C CA . ALA A 1 255 ? -9.528 5.587 16.484 1.00 98.50 255 ALA A CA 1
ATOM 1945 C C . ALA A 1 255 ? -8.558 5.469 15.304 1.00 98.50 255 ALA A C 1
ATOM 1947 O O . ALA A 1 255 ? -7.877 4.456 15.145 1.00 98.50 255 ALA A O 1
ATOM 1948 N N . SER A 1 256 ? -8.456 6.530 14.509 1.00 98.56 256 SER A N 1
ATOM 1949 C CA . SER A 1 256 ? -7.460 6.680 13.450 1.00 98.56 256 SER A CA 1
ATOM 1950 C C . SER A 1 256 ? -6.719 8.008 13.604 1.00 98.56 256 SER A C 1
ATOM 1952 O O . SER A 1 256 ? -7.308 9.014 14.002 1.00 98.56 256 SER A O 1
ATOM 1954 N N . PHE A 1 257 ? -5.421 7.995 13.310 1.00 97.81 257 PHE A N 1
ATOM 1955 C CA . PHE A 1 257 ? -4.516 9.130 13.485 1.00 97.81 257 PHE A CA 1
ATOM 1956 C C . PHE A 1 257 ? -3.792 9.383 12.165 1.00 97.81 257 PHE A C 1
ATOM 1958 O O . PHE A 1 257 ? -2.969 8.568 11.748 1.00 97.81 257 PHE A O 1
ATOM 1965 N N . LEU A 1 258 ? -4.094 10.505 11.510 1.00 96.50 258 LEU A N 1
ATOM 1966 C CA . LEU A 1 258 ? -3.324 10.977 10.362 1.00 96.50 258 LEU A CA 1
ATOM 1967 C C . LEU A 1 258 ? -2.123 11.761 10.879 1.00 96.50 258 LEU A C 1
ATOM 1969 O O . LEU A 1 258 ? -2.207 12.970 11.093 1.00 96.50 258 LEU A O 1
ATOM 1973 N N . LEU A 1 259 ? -1.029 11.033 11.086 1.00 93.44 259 LEU A N 1
ATOM 1974 C CA . LEU A 1 259 ? 0.239 11.587 11.533 1.00 93.44 259 LEU A CA 1
ATOM 1975 C C . LEU A 1 259 ? 1.002 12.196 10.354 1.00 93.44 259 LEU A C 1
ATOM 1977 O O . LEU A 1 259 ? 1.207 11.535 9.330 1.00 93.44 259 LEU A O 1
ATOM 1981 N N . ASP A 1 260 ? 1.476 13.428 10.507 1.00 88.56 260 ASP A N 1
ATOM 1982 C CA . ASP A 1 260 ? 2.278 14.091 9.476 1.00 88.56 260 ASP A CA 1
ATOM 1983 C C . ASP A 1 260 ? 3.722 13.564 9.439 1.00 88.56 260 ASP A C 1
ATOM 1985 O O . ASP A 1 260 ? 4.425 13.705 8.441 1.00 88.56 260 ASP A O 1
ATOM 1989 N N . SER A 1 261 ? 4.154 12.877 10.500 1.00 89.06 261 SER A N 1
ATOM 1990 C CA . SER A 1 261 ? 5.479 12.255 10.592 1.00 89.06 261 SER A CA 1
ATOM 1991 C C . SER A 1 261 ? 5.726 11.117 9.587 1.00 89.06 261 SER A C 1
ATOM 1993 O O . SER A 1 261 ? 6.856 10.621 9.508 1.00 89.06 261 SER A O 1
ATOM 1995 N N . HIS A 1 262 ? 4.717 10.726 8.793 1.00 91.69 262 HIS A N 1
ATOM 1996 C CA . HIS A 1 262 ? 4.887 9.826 7.652 1.00 91.69 262 HIS A CA 1
ATOM 1997 C C . HIS A 1 262 ? 5.888 10.438 6.643 1.00 91.69 262 HIS A C 1
ATOM 1999 O O . HIS A 1 262 ? 5.691 11.573 6.209 1.00 91.69 262 HIS A O 1
ATOM 2005 N N . PRO A 1 263 ? 6.921 9.709 6.174 1.00 88.69 263 PRO A N 1
ATOM 2006 C CA . PRO A 1 263 ? 7.973 10.263 5.304 1.00 88.69 263 PRO A CA 1
ATOM 2007 C C . PRO A 1 263 ? 7.475 10.867 3.980 1.00 88.69 263 PRO A C 1
ATOM 2009 O O . PRO A 1 263 ? 8.164 11.685 3.367 1.00 88.69 263 PRO A O 1
ATOM 2012 N N . HIS A 1 264 ? 6.289 10.429 3.553 1.00 92.69 264 HIS A N 1
ATOM 2013 C CA . HIS A 1 264 ? 5.552 10.866 2.364 1.00 92.69 264 HIS A CA 1
ATOM 2014 C C . HIS A 1 264 ? 4.140 11.386 2.711 1.00 92.69 264 HIS A C 1
ATOM 2016 O O . HIS A 1 264 ? 3.188 11.187 1.953 1.00 92.69 264 HIS A O 1
ATOM 2022 N N . ALA A 1 265 ? 3.964 11.987 3.896 1.00 92.19 265 ALA A N 1
ATOM 2023 C CA . ALA A 1 265 ? 2.737 12.703 4.249 1.00 92.19 265 ALA A CA 1
ATOM 2024 C C . ALA A 1 265 ? 2.475 13.807 3.216 1.00 92.19 265 ALA A C 1
ATOM 2026 O O . ALA A 1 265 ? 3.292 14.708 3.049 1.00 92.19 265 ALA A O 1
ATOM 2027 N N . SER A 1 266 ? 1.341 13.754 2.517 1.00 94.44 266 SER A N 1
ATOM 2028 C CA . SER A 1 266 ? 0.996 14.737 1.486 1.00 94.44 266 SER A CA 1
ATOM 2029 C C . SER A 1 266 ? -0.490 15.061 1.491 1.00 94.44 266 SER A C 1
ATOM 2031 O O . SER A 1 266 ? -1.308 14.260 1.952 1.00 94.44 266 SER A O 1
ATOM 2033 N N . LEU A 1 267 ? -0.864 16.200 0.901 1.00 94.62 267 LEU A N 1
ATOM 2034 C CA . LEU A 1 267 ? -2.274 16.529 0.671 1.00 94.62 267 LEU A CA 1
ATOM 2035 C C . LEU A 1 267 ? -2.989 15.425 -0.124 1.00 94.62 267 LEU A C 1
ATOM 2037 O O . LEU A 1 267 ? -4.150 15.126 0.146 1.00 94.62 267 LEU A O 1
ATOM 2041 N N . ARG A 1 268 ? -2.305 14.793 -1.088 1.00 96.44 268 ARG A N 1
ATOM 2042 C CA . ARG A 1 268 ? -2.845 13.685 -1.891 1.00 96.44 268 ARG A CA 1
ATOM 2043 C C . ARG A 1 268 ? -3.229 12.478 -1.043 1.00 96.44 268 ARG A C 1
ATOM 2045 O O . ARG A 1 268 ? -4.374 12.035 -1.134 1.00 96.44 268 ARG A O 1
ATOM 2052 N N . SER A 1 269 ? -2.287 11.941 -0.269 1.00 96.38 269 SER A N 1
ATOM 2053 C CA . SER A 1 269 ? -2.518 10.748 0.551 1.00 96.38 269 SER A CA 1
ATOM 2054 C C . SER A 1 269 ? -3.526 11.034 1.663 1.00 96.38 269 SER A C 1
ATOM 2056 O O . SER A 1 269 ? -4.492 10.288 1.811 1.00 96.38 269 SER A O 1
ATOM 2058 N N . ALA A 1 270 ? -3.385 12.165 2.359 1.00 97.00 270 ALA A N 1
ATOM 2059 C CA . ALA A 1 270 ? -4.276 12.549 3.450 1.00 97.00 270 ALA A CA 1
ATOM 2060 C C . ALA A 1 270 ? -5.731 12.780 2.994 1.00 97.00 270 ALA A C 1
ATOM 2062 O O . ALA A 1 270 ? -6.652 12.281 3.637 1.00 97.00 270 ALA A O 1
ATOM 2063 N N . VAL A 1 271 ? -5.977 13.458 1.861 1.00 97.62 271 VAL A N 1
ATOM 2064 C CA . VAL A 1 271 ? -7.352 13.623 1.341 1.00 97.62 271 VAL A CA 1
ATOM 2065 C C . VAL A 1 271 ? -7.971 12.282 0.953 1.00 97.62 271 VAL A C 1
ATOM 2067 O O . VAL A 1 271 ? -9.141 12.053 1.260 1.00 97.62 271 VAL A O 1
ATOM 2070 N N . PHE A 1 272 ? -7.209 11.387 0.317 1.00 98.06 272 PHE A N 1
ATOM 2071 C CA . PHE A 1 272 ? -7.712 10.064 -0.058 1.00 98.06 272 PHE A CA 1
ATOM 2072 C C . PHE A 1 272 ? -8.055 9.229 1.189 1.00 98.06 272 PHE A C 1
ATOM 2074 O O . PHE A 1 272 ? -9.145 8.663 1.266 1.00 98.06 272 PHE A O 1
ATOM 2081 N N . ALA A 1 273 ? -7.188 9.229 2.208 1.00 98.00 273 ALA A N 1
ATOM 2082 C CA . ALA A 1 273 ? -7.424 8.552 3.484 1.00 98.00 273 ALA A CA 1
ATOM 2083 C C . ALA A 1 273 ? -8.649 9.103 4.239 1.00 98.00 273 ALA A C 1
ATOM 2085 O O . ALA A 1 273 ? -9.506 8.324 4.659 1.00 98.00 273 ALA A O 1
ATOM 2086 N N . LEU A 1 274 ? -8.798 10.432 4.350 1.00 98.06 274 LEU A N 1
ATOM 2087 C CA . LEU A 1 274 ? -9.955 11.061 5.008 1.00 98.06 274 LEU A CA 1
ATOM 2088 C C . LEU A 1 274 ? -11.278 10.775 4.285 1.00 98.06 274 LEU A C 1
ATOM 2090 O O . LEU A 1 274 ? -12.298 10.568 4.940 1.00 98.06 274 LEU A O 1
ATOM 2094 N N . GLN A 1 275 ? -11.273 10.702 2.949 1.00 97.56 275 GLN A N 1
ATOM 2095 C CA . GLN A 1 275 ? -12.436 10.237 2.180 1.00 97.56 275 GLN A CA 1
ATOM 2096 C C . GLN A 1 275 ? -12.821 8.793 2.548 1.00 97.56 275 GLN A C 1
ATOM 2098 O O . GLN A 1 275 ? -14.005 8.479 2.613 1.00 97.56 275 GLN A O 1
ATOM 2103 N N . GLY A 1 276 ? -11.836 7.940 2.846 1.00 97.62 276 GLY A N 1
ATOM 2104 C CA . GLY A 1 276 ? -12.049 6.603 3.404 1.00 97.62 276 GLY A CA 1
ATOM 2105 C C . GLY A 1 276 ? -12.649 6.617 4.805 1.00 97.62 276 GLY A C 1
ATOM 2106 O O . GLY A 1 276 ? -13.696 6.018 5.034 1.00 97.62 276 GLY A O 1
ATOM 2107 N N . LEU A 1 277 ? -12.011 7.324 5.739 1.00 98.38 277 LEU A N 1
ATOM 2108 C CA . LEU A 1 277 ? -12.432 7.379 7.144 1.00 98.38 277 LEU A CA 1
ATOM 2109 C C . LEU A 1 277 ? -13.836 7.972 7.313 1.00 98.38 277 LEU A C 1
ATOM 2111 O O . LEU A 1 277 ? -14.562 7.586 8.224 1.00 98.38 277 LEU A O 1
ATOM 2115 N N . ARG A 1 278 ? -14.248 8.848 6.393 1.00 97.50 278 ARG A N 1
ATOM 2116 C CA . ARG A 1 278 ? -15.613 9.367 6.292 1.00 97.50 278 ARG A CA 1
ATOM 2117 C C . ARG A 1 278 ? -16.652 8.272 6.032 1.00 97.50 278 ARG A C 1
ATOM 2119 O O . ARG A 1 278 ? -17.708 8.289 6.662 1.00 97.50 278 ARG A O 1
ATOM 2126 N N . ASP A 1 279 ? -16.356 7.319 5.147 1.00 95.88 279 ASP A N 1
ATOM 2127 C CA . ASP A 1 279 ? -17.221 6.154 4.929 1.00 95.88 279 ASP A CA 1
ATOM 2128 C C . ASP A 1 279 ? -17.188 5.224 6.160 1.00 95.88 279 ASP A C 1
ATOM 2130 O O . ASP A 1 279 ? -18.242 4.792 6.621 1.00 95.88 279 ASP A O 1
ATOM 2134 N N . VAL A 1 280 ? -16.017 4.994 6.777 1.00 97.19 280 VAL A N 1
ATOM 2135 C CA . VAL A 1 280 ? -15.896 4.157 7.994 1.00 97.19 280 VAL A CA 1
ATOM 2136 C C . VAL A 1 280 ? -16.687 4.715 9.178 1.00 97.19 280 VAL A C 1
ATOM 2138 O O . VAL A 1 280 ? -17.390 3.959 9.843 1.00 97.19 280 VAL A O 1
ATOM 2141 N N . GLN A 1 281 ? -16.606 6.020 9.449 1.00 97.19 281 GLN A N 1
ATOM 2142 C CA . GLN A 1 281 ? -17.335 6.646 10.557 1.00 97.19 281 GLN A CA 1
ATOM 2143 C C . GLN A 1 281 ? -18.854 6.491 10.369 1.00 97.19 281 GLN A C 1
ATOM 2145 O O . GLN A 1 281 ? -19.575 6.230 11.330 1.00 97.19 281 GLN A O 1
ATOM 2150 N N . ALA A 1 282 ? -19.346 6.553 9.127 1.00 94.19 282 ALA A N 1
ATOM 2151 C CA . ALA A 1 282 ? -20.742 6.251 8.816 1.00 94.19 282 ALA A CA 1
ATOM 2152 C C . ALA A 1 282 ? -21.079 4.751 8.974 1.00 94.19 282 ALA A C 1
ATOM 2154 O O . ALA A 1 282 ? -22.127 4.424 9.533 1.00 94.19 282 ALA A O 1
ATOM 2155 N N . GLU A 1 283 ? -20.206 3.845 8.514 1.00 93.50 283 GLU A N 1
ATOM 2156 C CA . GLU A 1 283 ? -20.376 2.387 8.635 1.00 93.50 283 GLU A CA 1
ATOM 2157 C C . GLU A 1 283 ? -20.406 1.914 10.100 1.00 93.50 283 GLU A C 1
ATOM 2159 O O . GLU A 1 283 ? -21.209 1.043 10.438 1.00 93.50 283 GLU A O 1
ATOM 2164 N N . LEU A 1 284 ? -19.565 2.471 10.979 1.00 94.62 284 LEU A N 1
ATOM 2165 C CA . LEU A 1 284 ? -19.501 2.083 12.394 1.00 94.62 284 LEU A CA 1
ATOM 2166 C C . LEU A 1 284 ? -20.651 2.671 13.220 1.00 94.62 284 LEU A C 1
ATOM 2168 O O . LEU A 1 284 ? -21.233 1.953 14.036 1.00 94.62 284 LEU A O 1
ATOM 2172 N N . ARG A 1 285 ? -21.070 3.917 12.952 1.00 92.69 285 ARG A N 1
ATOM 2173 C CA . ARG A 1 285 ? -22.232 4.528 13.628 1.00 92.69 285 ARG A CA 1
ATOM 2174 C C . ARG A 1 285 ? -23.524 3.748 13.391 1.00 92.69 285 ARG A C 1
ATOM 2176 O O . ARG A 1 285 ? -24.309 3.576 14.318 1.00 92.69 285 ARG A O 1
ATOM 2183 N N . GLN A 1 286 ? -23.714 3.200 12.188 1.00 90.62 286 GLN A N 1
ATOM 2184 C CA . GLN A 1 286 ? -24.832 2.291 11.876 1.00 90.62 286 GLN A CA 1
ATOM 2185 C C . GLN A 1 286 ? -24.802 0.986 12.692 1.00 90.62 286 GLN A C 1
ATOM 2187 O O . GLN A 1 286 ? -25.828 0.327 12.836 1.00 90.62 286 GLN A O 1
ATOM 2192 N N . GLN A 1 287 ? -23.639 0.621 13.234 1.00 90.75 287 GLN A N 1
ATOM 2193 C CA . GLN A 1 287 ? -23.405 -0.561 14.064 1.00 90.75 287 GLN A CA 1
ATOM 2194 C C . GLN A 1 287 ? -23.286 -0.220 15.567 1.00 90.75 287 GLN A C 1
ATOM 2196 O O . GLN A 1 287 ? -22.998 -1.106 16.370 1.00 90.75 287 GLN A O 1
ATOM 2201 N N . GLY A 1 288 ? -23.518 1.040 15.962 1.00 90.56 288 GLY A N 1
ATOM 2202 C CA . GLY A 1 288 ? -23.488 1.493 17.359 1.00 90.56 288 GLY A CA 1
ATOM 2203 C C . GLY A 1 288 ? -22.095 1.764 17.943 1.00 90.56 288 GLY A C 1
ATOM 2204 O O . GLY A 1 288 ? -21.972 1.867 19.161 1.00 90.56 288 GLY A O 1
ATOM 2205 N N . VAL A 1 289 ? -21.057 1.882 17.107 1.00 93.38 289 VAL A N 1
ATOM 2206 C CA . VAL A 1 289 ? -19.669 2.162 17.524 1.00 93.38 289 VAL A CA 1
ATOM 2207 C C . VAL A 1 289 ? -19.184 3.461 16.877 1.00 93.38 289 VAL A C 1
ATOM 2209 O O . VAL A 1 289 ? -19.524 3.753 15.734 1.00 93.38 289 VAL A O 1
ATOM 2212 N N . GLU A 1 290 ? -18.390 4.254 17.595 1.00 92.69 290 GLU A N 1
ATOM 2213 C CA . GLU A 1 290 ? -17.847 5.518 17.085 1.00 92.69 290 GLU A CA 1
ATOM 2214 C C . GLU A 1 290 ? -16.405 5.364 16.570 1.00 92.69 290 GLU A C 1
ATOM 2216 O O . GLU A 1 290 ? -15.608 4.611 17.138 1.00 92.69 290 GLU A O 1
ATOM 2221 N N . LEU A 1 291 ? -16.072 6.113 15.512 1.00 97.19 291 LEU A N 1
ATOM 2222 C CA . LEU A 1 291 ? -14.702 6.313 15.035 1.00 97.19 291 LEU A CA 1
ATOM 2223 C C . LEU A 1 291 ? -14.237 7.727 15.376 1.00 97.19 291 LEU A C 1
ATOM 2225 O O . LEU A 1 291 ? -14.750 8.708 14.833 1.00 97.19 291 LEU A O 1
ATOM 2229 N N . LEU A 1 292 ? -13.189 7.826 16.188 1.00 97.81 292 LEU A N 1
ATOM 2230 C CA . LEU A 1 292 ? -12.470 9.078 16.390 1.00 97.81 292 LEU A CA 1
ATOM 2231 C C . LEU A 1 292 ? -11.380 9.256 15.329 1.00 97.81 292 LEU A C 1
ATOM 2233 O O . LEU A 1 292 ? -10.562 8.363 15.118 1.00 97.81 292 LEU A O 1
ATOM 2237 N N . VAL A 1 293 ? -11.335 10.423 14.687 1.00 98.00 293 VAL A N 1
ATOM 2238 C CA . VAL A 1 293 ? -10.296 10.765 13.703 1.00 98.00 293 VAL A CA 1
ATOM 2239 C C . VAL A 1 293 ? -9.499 11.964 14.197 1.00 98.00 293 VAL A C 1
ATOM 2241 O O . VAL A 1 293 ? -10.051 13.056 14.332 1.00 98.00 293 VAL A O 1
ATOM 2244 N N . ASN A 1 294 ? -8.211 11.750 14.465 1.00 97.06 294 ASN A N 1
ATOM 2245 C CA . ASN A 1 294 ? -7.228 12.798 14.728 1.00 97.06 294 ASN A CA 1
ATOM 2246 C C . ASN A 1 294 ? -6.508 13.157 13.418 1.00 97.06 294 ASN A C 1
ATOM 2248 O O . ASN A 1 294 ? -6.120 12.264 12.658 1.00 97.06 294 ASN A O 1
ATOM 2252 N N . VAL A 1 295 ? -6.321 14.452 13.164 1.00 95.94 295 VAL A N 1
ATOM 2253 C CA . VAL A 1 295 ? -5.460 14.957 12.085 1.00 95.94 295 VAL A CA 1
ATOM 2254 C C . VAL A 1 295 ? -4.425 15.884 12.704 1.00 95.94 295 VAL A C 1
ATOM 2256 O O . VAL A 1 295 ? -4.789 16.900 13.300 1.00 95.94 295 VAL A O 1
ATOM 2259 N N . GLU A 1 296 ? -3.152 15.526 12.556 1.00 90.81 296 GLU A N 1
ATOM 2260 C CA . GLU A 1 296 ? -2.036 16.257 13.149 1.00 90.81 296 GLU A CA 1
ATOM 2261 C C . GLU A 1 296 ? -1.924 17.680 12.570 1.00 90.81 296 GLU A C 1
ATOM 2263 O O . GLU A 1 296 ? -1.977 17.891 11.355 1.00 90.81 296 GLU A O 1
ATOM 2268 N N . GLY A 1 297 ? -1.823 18.675 13.454 1.00 86.38 297 GLY A N 1
ATOM 2269 C CA . GLY A 1 297 ? -1.839 20.097 13.102 1.00 86.38 297 GLY A CA 1
ATOM 2270 C C . GLY A 1 297 ? -3.246 20.686 12.932 1.00 86.38 297 GLY A C 1
ATOM 2271 O O . GLY A 1 297 ? -3.374 21.848 12.544 1.00 86.38 297 GLY A O 1
ATOM 2272 N N . HIS A 1 298 ? -4.304 19.920 13.218 1.00 89.00 298 HIS A N 1
ATOM 2273 C CA . HIS A 1 298 ? -5.696 20.383 13.185 1.00 89.00 298 HIS A CA 1
ATOM 2274 C C . HIS A 1 298 ? -6.463 20.046 14.466 1.00 89.00 298 HIS A C 1
ATOM 2276 O O . HIS A 1 298 ? -7.164 20.900 15.011 1.00 89.00 298 HIS A O 1
ATOM 2282 N N . SER A 1 299 ? -6.343 18.809 14.948 1.00 84.56 299 SER A N 1
ATOM 2283 C CA . SER A 1 299 ? -7.090 18.305 16.105 1.00 84.56 299 SER A CA 1
ATOM 2284 C C . SER A 1 299 ? -6.612 18.875 17.446 1.00 84.56 299 SER A C 1
ATOM 2286 O O . SER A 1 299 ? -7.303 18.750 18.452 1.00 84.56 299 SER A O 1
ATOM 2288 N N . GLU A 1 300 ? -5.454 19.519 17.486 1.00 81.19 300 GLU A N 1
ATOM 2289 C CA . GLU A 1 300 ? -4.777 19.971 18.708 1.00 81.19 300 GLU A CA 1
ATOM 2290 C C . GLU A 1 300 ? -5.444 21.174 19.398 1.00 81.19 300 GLU A C 1
ATOM 2292 O O . GLU A 1 300 ? -5.131 21.480 20.546 1.00 81.19 300 GLU A O 1
ATOM 2297 N N . GLY A 1 301 ? -6.401 21.819 18.726 1.00 61.03 301 GLY A N 1
ATOM 2298 C CA . GLY A 1 301 ? -7.104 23.006 19.209 1.00 61.03 301 GLY A CA 1
ATOM 2299 C C . GLY A 1 301 ? -6.550 24.300 18.610 1.00 61.03 301 GLY A C 1
ATOM 2300 O O . GLY A 1 301 ? -5.345 24.488 18.455 1.00 61.03 301 GLY A O 1
ATOM 2301 N N . GLN A 1 302 ? -7.450 25.220 18.256 1.00 53.38 302 GLN A N 1
ATOM 2302 C CA . GLN A 1 302 ? -7.092 26.478 17.600 1.00 53.38 302 GLN A CA 1
ATOM 2303 C C . GLN A 1 302 ? -6.515 27.508 18.588 1.00 53.38 302 GLN A C 1
ATOM 2305 O O . GLN A 1 302 ? -7.176 28.487 18.932 1.00 53.38 302 GLN A O 1
ATOM 2310 N N . HIS A 1 303 ? -5.243 27.368 18.968 1.00 50.56 303 HIS A N 1
ATOM 2311 C CA . HIS A 1 303 ? -4.449 28.501 19.468 1.00 50.56 303 HIS A CA 1
ATOM 2312 C C . HIS A 1 303 ? -4.073 29.425 18.295 1.00 50.56 303 HIS A C 1
ATOM 2314 O O . HIS A 1 303 ? -2.917 29.538 17.895 1.00 50.56 303 HIS A O 1
ATOM 2320 N N . ALA A 1 304 ? -5.096 30.054 17.705 1.00 47.66 304 ALA A N 1
ATOM 2321 C CA . ALA A 1 304 ? -5.105 30.568 16.334 1.00 47.66 304 ALA A CA 1
ATOM 2322 C C . ALA A 1 304 ? -4.036 31.623 15.991 1.00 47.66 304 ALA A C 1
ATOM 2324 O O . ALA A 1 304 ? -3.740 31.802 14.815 1.00 47.66 304 ALA A O 1
ATOM 2325 N N . GLN A 1 305 ? -3.457 32.311 16.979 1.00 46.66 305 GLN A N 1
ATOM 2326 C CA . GLN A 1 305 ? -2.413 33.322 16.760 1.00 46.66 305 GLN A CA 1
ATOM 2327 C C . GLN A 1 305 ? -1.001 32.729 16.829 1.00 46.66 305 GLN A C 1
ATOM 2329 O O . GLN A 1 305 ? -0.190 32.966 15.936 1.00 46.66 305 GLN A O 1
ATOM 2334 N N . GLN A 1 306 ? -0.721 31.906 17.841 1.00 52.56 306 GLN A N 1
ATOM 2335 C CA . GLN A 1 306 ? 0.594 31.291 18.015 1.00 52.56 306 GLN A CA 1
ATOM 2336 C C . GLN A 1 306 ? 0.810 30.157 17.001 1.00 52.56 306 GLN A C 1
ATOM 2338 O O . GLN A 1 306 ? 1.822 30.137 16.303 1.00 52.56 306 GLN A O 1
ATOM 2343 N N . ALA A 1 307 ? -0.215 29.326 16.778 1.00 50.06 307 ALA A N 1
ATOM 2344 C CA . ALA A 1 307 ? -0.205 28.300 15.740 1.00 50.06 307 ALA A CA 1
ATOM 2345 C C . ALA A 1 307 ? -0.105 28.880 14.315 1.00 50.06 307 ALA A C 1
ATOM 2347 O O . ALA A 1 307 ? 0.337 28.173 13.421 1.00 50.06 307 ALA A O 1
ATOM 2348 N N . GLN A 1 308 ? -0.477 30.145 14.066 1.00 51.12 308 GLN A N 1
ATOM 2349 C CA . GLN A 1 308 ? -0.266 30.773 12.752 1.00 51.12 308 GLN A CA 1
ATOM 2350 C C . GLN A 1 308 ? 1.195 31.165 12.513 1.00 51.12 308 GLN A C 1
ATOM 2352 O O . GLN A 1 308 ? 1.682 30.976 11.401 1.00 51.12 308 GLN A O 1
ATOM 2357 N N . GLN A 1 309 ? 1.898 31.677 13.526 1.00 54.34 309 GLN A N 1
ATOM 2358 C CA . GLN A 1 309 ? 3.330 31.983 13.419 1.00 54.34 309 GLN A CA 1
ATOM 2359 C C . GLN A 1 309 ? 4.162 30.696 13.383 1.00 54.34 309 GLN A C 1
ATOM 2361 O O . GLN A 1 309 ? 4.985 30.524 12.485 1.00 54.34 309 GLN A O 1
ATOM 2366 N N . GLU A 1 310 ? 3.870 29.748 14.277 1.00 54.47 310 GLU A N 1
ATOM 2367 C CA . GLU A 1 310 ? 4.511 28.431 14.303 1.00 54.47 310 GLU A CA 1
ATOM 2368 C C . GLU A 1 310 ? 4.224 27.643 13.015 1.00 54.47 310 GLU A C 1
ATOM 2370 O O . GLU A 1 310 ? 5.151 27.082 12.444 1.00 54.47 310 GLU A O 1
ATOM 2375 N N . ALA A 1 311 ? 3.000 27.665 12.467 1.00 51.19 311 ALA A N 1
ATOM 2376 C CA . ALA A 1 311 ? 2.726 27.031 11.174 1.00 51.19 311 ALA A CA 1
ATOM 2377 C C . ALA A 1 311 ? 3.341 27.780 9.985 1.00 51.19 311 ALA A C 1
ATOM 2379 O O . ALA A 1 311 ? 3.633 27.132 8.988 1.00 51.19 311 ALA A O 1
ATOM 2380 N N . GLN A 1 312 ? 3.561 29.099 10.041 1.00 55.31 312 GLN A N 1
ATOM 2381 C CA . GLN A 1 312 ? 4.303 29.812 8.990 1.00 55.31 312 GLN A CA 1
ATOM 2382 C C . GLN A 1 312 ? 5.784 29.429 8.997 1.00 55.31 312 GLN A C 1
ATOM 2384 O O . GLN A 1 312 ? 6.336 29.145 7.933 1.00 55.31 312 GLN A O 1
ATOM 2389 N N . GLN A 1 313 ? 6.405 29.360 10.176 1.00 56.47 313 GLN A N 1
ATOM 2390 C CA . GLN A 1 313 ? 7.792 28.929 10.321 1.00 56.47 313 GLN A CA 1
ATOM 2391 C C . GLN A 1 313 ? 7.952 27.438 9.982 1.00 56.47 313 GLN A C 1
ATOM 2393 O O . GLN A 1 313 ? 8.727 27.102 9.091 1.00 56.47 313 GLN A O 1
ATOM 2398 N N . ALA A 1 314 ? 7.134 26.559 10.565 1.00 54.12 314 ALA A N 1
ATOM 2399 C CA . ALA A 1 314 ? 7.120 25.131 10.249 1.00 54.12 314 ALA A CA 1
ATOM 2400 C C . ALA A 1 314 ? 6.738 24.852 8.785 1.00 54.12 314 ALA A C 1
ATOM 2402 O O . ALA A 1 314 ? 7.157 23.844 8.232 1.00 54.12 314 ALA A O 1
ATOM 2403 N N . GLN A 1 315 ? 5.975 25.727 8.118 1.00 52.97 315 GLN A N 1
ATOM 2404 C CA . GLN A 1 315 ? 5.736 25.626 6.676 1.00 52.97 315 GLN A CA 1
ATOM 2405 C C . GLN A 1 315 ? 6.971 26.034 5.863 1.00 52.97 315 GLN A C 1
ATOM 2407 O O . GLN A 1 315 ? 7.218 25.403 4.842 1.00 52.97 315 GLN A O 1
ATOM 2412 N N . GLN A 1 316 ? 7.745 27.043 6.275 1.00 54.41 316 GLN A N 1
ATOM 2413 C CA . GLN A 1 316 ? 9.019 27.373 5.621 1.00 54.41 316 GLN A CA 1
ATOM 2414 C C . GLN A 1 316 ? 10.047 26.252 5.822 1.00 54.41 316 GLN A C 1
ATOM 2416 O O . GLN A 1 316 ? 10.663 25.815 4.852 1.00 54.41 316 GLN A O 1
ATOM 2421 N N . GLU A 1 317 ? 10.162 25.731 7.043 1.00 57.38 317 GLU A N 1
ATOM 2422 C CA . GLU A 1 317 ? 11.029 24.602 7.392 1.00 57.38 317 GLU A CA 1
ATOM 2423 C C . GLU A 1 317 ? 10.593 23.324 6.657 1.00 57.38 317 GLU A C 1
ATOM 2425 O O . GLU A 1 317 ? 11.410 22.716 5.978 1.00 57.38 317 GLU A O 1
ATOM 2430 N N . ALA A 1 318 ? 9.303 22.963 6.653 1.00 53.06 318 ALA A N 1
ATOM 2431 C CA . ALA A 1 318 ? 8.801 21.806 5.903 1.00 53.06 318 ALA A CA 1
ATOM 2432 C C . ALA A 1 318 ? 8.886 21.985 4.376 1.00 53.06 318 ALA A C 1
ATOM 2434 O O . ALA A 1 318 ? 9.043 20.999 3.657 1.00 53.06 318 ALA A O 1
ATOM 2435 N N . GLN A 1 319 ? 8.805 23.214 3.849 1.00 51.62 319 GLN A N 1
ATOM 2436 C CA . GLN A 1 319 ? 9.057 23.487 2.428 1.00 51.62 319 GLN A CA 1
ATOM 2437 C C . GLN A 1 319 ? 10.544 23.351 2.082 1.00 51.62 319 GLN A C 1
ATOM 2439 O O . GLN A 1 319 ? 10.854 22.812 1.020 1.00 51.62 319 GLN A O 1
ATOM 2444 N N . GLN A 1 320 ? 11.450 23.766 2.972 1.00 54.16 320 GLN A N 1
ATOM 2445 C CA . GLN A 1 320 ? 12.884 23.509 2.829 1.00 54.16 320 GLN A CA 1
ATOM 2446 C C . GLN A 1 320 ? 13.196 22.010 2.964 1.00 54.16 320 GLN A C 1
ATOM 2448 O O . GLN A 1 320 ? 13.839 21.469 2.073 1.00 54.16 320 GLN A O 1
ATOM 2453 N N . GLU A 1 321 ? 12.664 21.298 3.964 1.00 56.47 321 GLU A N 1
ATOM 2454 C CA . GLU A 1 321 ? 12.810 19.839 4.107 1.00 56.47 321 GLU A CA 1
ATOM 2455 C C . GLU A 1 321 ? 12.270 19.081 2.883 1.00 56.47 321 GLU A C 1
ATOM 2457 O O . GLU A 1 321 ? 12.921 18.167 2.379 1.00 56.47 321 GLU A O 1
ATOM 2462 N N . ALA A 1 322 ? 11.093 19.451 2.366 1.00 53.38 322 ALA A N 1
ATOM 2463 C CA . ALA A 1 322 ? 10.508 18.818 1.182 1.00 53.38 322 ALA A CA 1
ATOM 2464 C C . ALA A 1 322 ? 11.322 19.086 -0.099 1.00 53.38 322 ALA A C 1
ATOM 2466 O O . ALA A 1 322 ? 11.289 18.272 -1.023 1.00 53.38 322 ALA A O 1
ATOM 2467 N N . GLN A 1 323 ? 12.076 20.191 -0.147 1.00 53.12 323 GLN A N 1
ATOM 2468 C CA . GLN A 1 323 ? 13.079 20.465 -1.182 1.00 53.12 323 GLN A CA 1
ATOM 2469 C C . GLN A 1 323 ? 14.433 19.778 -0.906 1.00 53.12 323 GLN A C 1
ATOM 2471 O O . GLN A 1 323 ? 15.176 19.523 -1.850 1.00 53.12 323 GLN A O 1
ATOM 2476 N N . GLN A 1 324 ? 14.748 19.447 0.352 1.00 56.53 324 GLN A N 1
ATOM 2477 C CA . GLN A 1 324 ? 16.017 18.851 0.800 1.00 56.53 324 GLN A CA 1
ATOM 2478 C C . GLN A 1 324 ? 15.998 17.318 0.926 1.00 56.53 324 GLN A C 1
ATOM 2480 O O . GLN A 1 324 ? 17.061 16.714 1.067 1.00 56.53 324 GLN A O 1
ATOM 2485 N N . ARG A 1 325 ? 14.834 16.656 0.838 1.00 76.12 325 ARG A N 1
ATOM 2486 C CA . ARG A 1 325 ? 14.698 15.182 0.806 1.00 76.12 325 ARG A CA 1
ATOM 2487 C C . ARG A 1 325 ? 15.164 14.564 -0.523 1.00 76.12 325 ARG A C 1
ATOM 2489 O O . ARG A 1 325 ? 14.469 13.739 -1.113 1.00 76.12 325 ARG A O 1
ATOM 2496 N N . ASP A 1 326 ? 16.353 14.941 -0.986 1.00 88.88 326 ASP A N 1
ATOM 2497 C CA . ASP A 1 326 ? 17.020 14.292 -2.110 1.00 88.88 326 ASP A CA 1
ATOM 2498 C C . ASP A 1 326 ? 17.459 12.868 -1.690 1.00 88.88 326 ASP A C 1
ATOM 2500 O O . ASP A 1 326 ? 18.245 12.729 -0.750 1.00 88.88 326 ASP A O 1
ATOM 2504 N N . PRO A 1 327 ? 16.989 11.796 -2.355 1.00 92.12 327 PRO A N 1
ATOM 2505 C CA . PRO A 1 327 ? 17.363 10.414 -2.062 1.00 92.12 327 PRO A CA 1
ATOM 2506 C C . PRO A 1 327 ? 18.819 10.058 -2.398 1.00 92.12 327 PRO A C 1
ATOM 2508 O O . PRO A 1 327 ? 19.227 8.918 -2.170 1.00 92.12 327 PRO A O 1
ATOM 2511 N N . TYR A 1 328 ? 19.601 10.994 -2.942 1.00 92.44 328 TYR A N 1
ATOM 2512 C CA . TYR A 1 328 ? 21.055 10.896 -3.069 1.00 92.44 328 TYR A CA 1
ATOM 2513 C C . TYR A 1 328 ? 21.808 11.500 -1.870 1.00 92.44 328 TYR A C 1
ATOM 2515 O O . TYR A 1 328 ? 23.021 11.312 -1.768 1.00 92.44 328 TYR A O 1
ATOM 2523 N N . SER A 1 329 ? 21.119 12.204 -0.963 1.00 89.69 329 SER A N 1
ATOM 2524 C CA . SER A 1 329 ? 21.700 12.706 0.287 1.00 89.69 329 SER A CA 1
ATOM 2525 C C . SER A 1 329 ? 22.049 11.549 1.238 1.00 89.69 329 SER A C 1
ATOM 2527 O O . SER A 1 329 ? 21.247 10.618 1.370 1.00 89.69 329 SER A O 1
ATOM 2529 N N . PRO A 1 330 ? 23.197 11.585 1.946 1.00 84.75 330 PRO A N 1
ATOM 2530 C CA . PRO A 1 330 ? 23.542 10.565 2.941 1.00 84.75 330 PRO A CA 1
ATOM 2531 C C . PRO A 1 330 ? 22.564 10.523 4.126 1.00 84.75 330 PRO A C 1
ATOM 2533 O O . PRO A 1 330 ? 22.390 9.463 4.722 1.00 84.75 330 PRO A O 1
ATOM 2536 N N . ASP A 1 331 ? 21.897 11.641 4.430 1.00 83.25 331 ASP A N 1
ATOM 2537 C CA . ASP A 1 331 ? 20.945 11.767 5.542 1.00 83.25 331 ASP A CA 1
ATOM 2538 C C . ASP A 1 331 ? 19.512 11.346 5.159 1.00 83.25 331 ASP A C 1
ATOM 2540 O O . ASP A 1 331 ? 18.585 11.406 5.971 1.00 83.25 331 ASP A O 1
ATOM 2544 N N . PHE A 1 332 ? 19.294 10.924 3.908 1.00 87.19 332 PHE A N 1
ATOM 2545 C CA . PHE A 1 332 ? 17.975 10.538 3.427 1.00 87.19 332 PHE A CA 1
ATOM 2546 C C . PHE A 1 332 ? 17.476 9.236 4.073 1.00 87.19 332 PHE A C 1
ATOM 2548 O O . PHE A 1 332 ? 18.117 8.185 3.991 1.00 87.19 332 PHE A O 1
ATOM 2555 N N . SER A 1 333 ? 16.268 9.283 4.643 1.00 86.12 333 SER A N 1
ATOM 2556 C CA . SER A 1 333 ? 15.652 8.153 5.341 1.00 86.12 333 SER A CA 1
ATOM 2557 C C . SER A 1 333 ? 14.181 7.941 4.972 1.00 86.12 333 SER A C 1
ATOM 2559 O O . SER A 1 333 ? 13.429 8.881 4.703 1.00 86.12 333 SER A O 1
ATOM 2561 N N . PHE A 1 334 ? 13.773 6.671 5.004 1.00 89.38 334 PHE A N 1
ATOM 2562 C CA . PHE A 1 334 ? 12.383 6.213 4.913 1.00 89.38 334 PHE A CA 1
ATOM 2563 C C . PHE A 1 334 ? 11.747 5.955 6.291 1.00 89.38 334 PHE A C 1
ATOM 2565 O O . PHE A 1 334 ? 10.600 5.518 6.360 1.00 89.38 334 PHE A O 1
ATOM 2572 N N . GLU A 1 335 ? 12.478 6.191 7.380 1.00 87.31 335 GLU A N 1
ATOM 2573 C CA . GLU A 1 335 ? 11.928 6.153 8.737 1.00 87.31 335 GLU A CA 1
ATOM 2574 C C . GLU A 1 335 ? 11.093 7.415 9.032 1.00 87.31 335 GLU A C 1
ATOM 2576 O O . GLU A 1 335 ? 11.288 8.444 8.370 1.00 87.31 335 GLU A O 1
ATOM 2581 N N . PRO A 1 336 ? 10.163 7.368 10.011 1.00 82.00 336 PRO A N 1
ATOM 2582 C CA . PRO A 1 336 ? 9.408 8.542 10.449 1.00 82.00 336 PRO A CA 1
ATOM 2583 C C . PRO A 1 336 ? 10.306 9.752 10.737 1.00 82.00 336 PRO A C 1
ATOM 2585 O O . PRO A 1 336 ? 11.462 9.591 11.139 1.00 82.00 336 PRO A O 1
ATOM 2588 N N . ARG A 1 337 ? 9.767 10.973 10.595 1.00 80.25 337 ARG A N 1
ATOM 2589 C CA . ARG A 1 337 ? 10.510 12.203 10.938 1.00 80.25 337 ARG A CA 1
ATOM 2590 C C . ARG A 1 337 ? 11.127 12.119 12.339 1.00 80.25 337 ARG A C 1
ATOM 2592 O O . ARG A 1 337 ? 10.466 11.717 13.296 1.00 80.25 337 ARG A O 1
ATOM 2599 N N . ALA A 1 338 ? 12.398 12.503 12.462 1.00 77.00 338 ALA A N 1
ATOM 2600 C CA . ALA A 1 338 ? 13.100 12.485 13.740 1.00 77.00 338 ALA A CA 1
ATOM 2601 C C . ALA A 1 338 ? 12.338 13.325 14.779 1.00 77.00 338 ALA A C 1
ATOM 2603 O O . ALA A 1 338 ? 11.848 14.409 14.477 1.00 77.00 338 ALA A O 1
ATOM 2604 N N . GLY A 1 339 ? 12.198 12.807 16.000 1.00 82.56 339 GLY A N 1
ATOM 2605 C CA . GLY A 1 339 ? 11.429 13.484 17.043 1.00 82.56 339 GLY A CA 1
ATOM 2606 C C . GLY A 1 339 ? 9.909 13.299 16.968 1.00 82.56 339 GLY A C 1
ATOM 2607 O O . GLY A 1 339 ? 9.226 13.840 17.838 1.00 82.56 339 GLY A O 1
ATOM 2608 N N . PHE A 1 340 ? 9.362 12.512 16.023 1.00 86.88 340 PHE A N 1
ATOM 2609 C CA . PHE A 1 340 ? 7.908 12.309 15.889 1.00 86.88 340 PHE A CA 1
ATOM 2610 C C . PHE A 1 340 ? 7.212 11.898 17.193 1.00 86.88 340 PHE A C 1
ATOM 2612 O O . PHE A 1 340 ? 6.063 12.268 17.415 1.00 86.88 340 PHE A O 1
ATOM 2619 N N . GLN A 1 341 ? 7.905 11.194 18.094 1.00 88.06 341 GLN A N 1
ATOM 2620 C CA . GLN A 1 341 ? 7.371 10.804 19.398 1.00 88.06 341 GLN A CA 1
ATOM 2621 C C . GLN A 1 341 ? 6.983 11.991 20.305 1.00 88.06 341 GLN A C 1
ATOM 2623 O O . GLN A 1 341 ? 6.302 11.807 21.314 1.00 88.06 341 GLN A O 1
ATOM 2628 N N . HIS A 1 342 ? 7.431 13.205 19.975 1.00 86.56 342 HIS A N 1
ATOM 2629 C CA . HIS A 1 342 ? 7.103 14.440 20.682 1.00 86.56 342 HIS A CA 1
ATOM 2630 C C . HIS A 1 342 ? 5.972 15.238 20.021 1.00 86.56 342 HIS A C 1
ATOM 2632 O O . HIS A 1 342 ? 5.524 16.226 20.611 1.00 86.56 342 HIS A O 1
ATOM 2638 N N . THR A 1 343 ? 5.487 14.816 18.852 1.00 87.00 343 THR A N 1
ATOM 2639 C CA . THR A 1 343 ? 4.368 15.470 18.165 1.00 87.00 343 THR A CA 1
ATOM 2640 C C . THR A 1 343 ? 3.072 15.380 18.975 1.00 87.00 343 THR A C 1
ATOM 2642 O O . THR A 1 343 ? 2.888 14.436 19.756 1.00 87.00 343 THR A O 1
ATOM 2645 N N . PRO A 1 344 ? 2.145 16.339 18.815 1.00 89.62 344 PRO A N 1
ATOM 2646 C CA . PRO A 1 344 ? 0.857 16.288 19.496 1.00 89.62 344 PRO A CA 1
ATOM 2647 C C . PRO A 1 344 ? 0.014 15.067 19.104 1.00 89.62 344 PRO A C 1
ATOM 2649 O O . PRO A 1 344 ? -0.503 14.393 19.996 1.00 89.62 344 PRO A O 1
ATOM 2652 N N . GLY A 1 345 ? -0.055 14.730 17.808 1.00 91.94 345 GLY A N 1
ATOM 2653 C CA . GLY A 1 345 ? -0.807 13.576 17.303 1.00 91.94 345 GLY A CA 1
ATOM 2654 C C . GLY A 1 345 ? -0.294 12.251 17.875 1.00 91.94 345 GLY A C 1
ATOM 2655 O O . GLY A 1 345 ? -1.079 11.433 18.364 1.00 91.94 345 GLY A O 1
ATOM 2656 N N . TRP A 1 346 ? 1.032 12.067 17.937 1.00 94.62 346 TRP A N 1
ATOM 2657 C CA . TRP A 1 346 ? 1.627 10.891 18.576 1.00 94.62 346 TRP A CA 1
ATOM 2658 C C . TRP A 1 346 ? 1.345 10.832 20.082 1.00 94.62 346 TRP A C 1
ATOM 2660 O O . TRP A 1 346 ? 0.913 9.801 20.598 1.00 94.62 346 TRP A O 1
ATOM 2670 N N . LYS A 1 347 ? 1.539 11.945 20.805 1.00 93.56 347 LYS A N 1
ATOM 2671 C CA . LYS A 1 347 ? 1.229 12.034 22.244 1.00 93.56 347 LYS A CA 1
ATOM 2672 C C . LYS A 1 347 ? -0.244 11.728 22.530 1.00 93.56 347 LYS A C 1
ATOM 2674 O O . LYS A 1 347 ? -0.544 11.051 23.513 1.00 93.56 347 LYS A O 1
ATOM 2679 N N . ALA A 1 348 ? -1.152 12.190 21.672 1.00 94.44 348 ALA A N 1
ATOM 2680 C CA . ALA A 1 348 ? -2.580 11.914 21.757 1.00 94.44 348 ALA A CA 1
ATOM 2681 C C . ALA A 1 348 ? -2.896 10.418 21.570 1.00 94.44 348 ALA A C 1
ATOM 2683 O O . ALA A 1 348 ? -3.653 9.866 22.372 1.00 94.44 348 ALA A O 1
ATOM 2684 N N . LEU A 1 349 ? -2.273 9.750 20.589 1.00 97.06 349 LEU A N 1
ATOM 2685 C CA . LEU A 1 349 ? -2.373 8.297 20.397 1.00 97.06 349 LEU A CA 1
ATOM 2686 C C . LEU A 1 349 ? -1.854 7.528 21.619 1.00 97.06 349 LEU A C 1
ATOM 2688 O O . LEU A 1 349 ? -2.561 6.668 22.141 1.00 97.06 349 LEU A O 1
ATOM 2692 N N . VAL A 1 350 ? -0.652 7.850 22.109 1.00 96.69 350 VAL A N 1
ATOM 2693 C CA . VAL A 1 350 ? -0.049 7.170 23.270 1.00 96.69 350 VAL A CA 1
ATOM 2694 C C . VAL A 1 350 ? -0.902 7.359 24.525 1.00 96.69 350 VAL A C 1
ATOM 2696 O O . VAL A 1 350 ? -1.153 6.386 25.238 1.00 96.69 350 VAL A O 1
ATOM 2699 N N . ARG A 1 351 ? -1.406 8.576 24.779 1.00 94.00 351 ARG A N 1
ATOM 2700 C CA . ARG A 1 351 ? -2.332 8.856 25.891 1.00 94.00 351 ARG A CA 1
ATOM 2701 C C . ARG A 1 351 ? -3.597 8.011 25.780 1.00 94.00 351 ARG A C 1
ATOM 2703 O O . ARG A 1 351 ? -3.984 7.391 26.767 1.00 94.00 351 ARG A O 1
ATOM 2710 N N . LEU A 1 352 ? -4.222 7.969 24.602 1.00 95.44 352 LEU A N 1
ATOM 2711 C CA . LEU A 1 352 ? -5.452 7.209 24.376 1.00 95.44 352 LEU A CA 1
ATOM 2712 C C . LEU A 1 352 ? -5.226 5.708 24.598 1.00 95.44 352 LEU A C 1
ATOM 2714 O O . LEU A 1 352 ? -5.938 5.070 25.370 1.00 95.44 352 LEU A O 1
ATOM 2718 N N . ALA A 1 353 ? -4.195 5.159 23.962 1.00 96.75 353 ALA A N 1
ATOM 2719 C CA . ALA A 1 353 ? -3.860 3.744 24.023 1.00 96.75 353 ALA A CA 1
ATOM 2720 C C . ALA A 1 353 ? -3.400 3.285 25.422 1.00 96.75 353 ALA A C 1
ATOM 2722 O O . ALA A 1 353 ? -3.644 2.140 25.790 1.00 96.75 353 ALA A O 1
ATOM 2723 N N . SER A 1 354 ? -2.820 4.172 26.241 1.00 95.44 354 SER A N 1
ATOM 2724 C CA . SER A 1 354 ? -2.427 3.855 27.628 1.00 95.44 354 SER A CA 1
ATOM 2725 C C . SER A 1 354 ? -3.606 3.652 28.593 1.00 95.44 354 SER A C 1
ATOM 2727 O O . SER A 1 354 ? -3.393 3.137 29.686 1.00 95.44 354 SER A O 1
ATOM 2729 N N . HIS A 1 355 ? -4.833 4.032 28.210 1.00 93.88 355 HIS A N 1
ATOM 2730 C CA . HIS A 1 355 ? -6.057 3.822 29.004 1.00 93.88 355 HIS A CA 1
ATOM 2731 C C . HIS A 1 355 ? -6.884 2.604 28.540 1.00 93.88 355 HIS A C 1
ATOM 2733 O O . HIS A 1 355 ? -7.949 2.321 29.100 1.00 93.88 355 HIS A O 1
ATOM 2739 N N . ALA A 1 356 ? -6.413 1.884 27.517 1.00 96.12 356 ALA A N 1
ATOM 2740 C CA . ALA A 1 356 ? -7.066 0.689 26.997 1.00 96.12 356 ALA A CA 1
ATOM 2741 C C . ALA A 1 356 ? -6.621 -0.576 27.754 1.00 96.12 356 ALA A C 1
ATOM 2743 O O . ALA A 1 356 ? -5.462 -0.695 28.141 1.00 96.12 356 ALA A O 1
ATOM 2744 N N . ALA A 1 357 ? -7.503 -1.568 27.902 1.00 95.56 357 ALA A N 1
ATOM 2745 C CA . ALA A 1 357 ? -7.099 -2.906 28.363 1.00 95.56 357 ALA A CA 1
ATOM 2746 C C . ALA A 1 357 ? -6.323 -3.663 27.271 1.00 95.56 357 ALA A C 1
ATOM 2748 O O . ALA A 1 357 ? -5.317 -4.330 27.523 1.00 95.56 357 ALA A O 1
ATOM 2749 N N . VAL A 1 358 ? -6.815 -3.544 26.037 1.00 96.81 358 VAL A N 1
ATOM 2750 C CA . VAL A 1 358 ? -6.254 -4.161 24.837 1.00 96.81 358 VAL A CA 1
ATOM 2751 C C . VAL A 1 358 ? -6.232 -3.112 23.733 1.00 96.81 358 VAL A C 1
ATOM 2753 O O . VAL A 1 358 ? -7.231 -2.431 23.499 1.00 96.81 358 VAL A O 1
ATOM 2756 N N . VAL A 1 359 ? -5.102 -3.013 23.043 1.00 98.25 359 VAL A N 1
ATOM 2757 C CA . VAL A 1 359 ? -4.934 -2.273 21.797 1.00 98.25 359 VAL A CA 1
ATOM 2758 C C . VAL A 1 359 ? -4.801 -3.289 20.666 1.00 98.25 359 VAL A C 1
ATOM 2760 O O . VAL A 1 359 ? -3.930 -4.160 20.685 1.00 98.25 359 VAL A O 1
ATOM 2763 N N . VAL A 1 360 ? -5.671 -3.170 19.673 1.00 98.62 360 VAL A N 1
ATOM 2764 C CA . VAL A 1 360 ? -5.622 -3.920 18.418 1.00 98.62 360 VAL A CA 1
ATOM 2765 C C . VAL A 1 360 ? -5.190 -2.966 17.310 1.00 98.62 360 VAL A C 1
ATOM 2767 O O . VAL A 1 360 ? -5.637 -1.821 17.269 1.00 98.62 360 VAL A O 1
ATOM 2770 N N . ALA A 1 361 ? -4.331 -3.426 16.406 1.00 98.50 361 ALA A N 1
ATOM 2771 C CA . ALA A 1 361 ? -3.880 -2.672 15.238 1.00 98.50 361 ALA A CA 1
ATOM 2772 C C . ALA A 1 361 ? -3.711 -3.604 14.024 1.00 98.50 361 ALA A C 1
ATOM 2774 O O . ALA A 1 361 ? -3.621 -4.821 14.177 1.00 98.50 361 ALA A O 1
ATOM 2775 N N . GLU A 1 362 ? -3.637 -3.074 12.801 1.00 98.12 362 GLU A N 1
ATOM 2776 C CA . GLU A 1 362 ? -3.263 -3.896 11.639 1.00 98.12 362 GLU A CA 1
ATOM 2777 C C . GLU A 1 362 ? -1.766 -4.229 11.627 1.00 98.12 362 GLU A C 1
ATOM 2779 O O . GLU A 1 362 ? -0.929 -3.367 11.916 1.00 98.12 362 GLU A O 1
ATOM 2784 N N . ASP A 1 363 ? -1.446 -5.457 11.222 1.00 96.81 363 ASP A N 1
ATOM 2785 C CA . ASP A 1 363 ? -0.092 -5.950 10.972 1.00 96.81 363 ASP A CA 1
ATOM 2786 C C . ASP A 1 363 ? 0.346 -5.588 9.543 1.00 96.81 363 ASP A C 1
ATOM 2788 O O . ASP A 1 363 ? 0.019 -6.282 8.578 1.00 96.81 363 ASP A O 1
ATOM 2792 N N . PHE A 1 364 ? 1.045 -4.460 9.396 1.00 96.62 364 PHE A N 1
ATOM 2793 C CA . PHE A 1 364 ? 1.485 -3.926 8.103 1.00 96.62 364 PHE A CA 1
ATOM 2794 C C . PHE A 1 364 ? 3.026 -3.837 8.075 1.00 96.62 364 PHE A C 1
ATOM 2796 O O . PHE A 1 364 ? 3.603 -3.035 8.812 1.00 96.62 364 PHE A O 1
ATOM 2803 N N . PRO A 1 365 ? 3.732 -4.678 7.292 1.00 96.00 365 PRO A N 1
ATOM 2804 C CA . PRO A 1 365 ? 5.135 -5.023 7.559 1.00 96.00 365 PRO A CA 1
ATOM 2805 C C . PRO A 1 365 ? 6.158 -4.076 6.899 1.00 96.00 365 PRO A C 1
ATOM 2807 O O . PRO A 1 365 ? 7.166 -4.526 6.352 1.00 96.00 365 PRO A O 1
ATOM 2810 N N . VAL A 1 366 ? 5.887 -2.772 6.891 1.00 94.50 366 VAL A N 1
ATOM 2811 C CA . VAL A 1 366 ? 6.700 -1.745 6.213 1.00 94.50 366 VAL A CA 1
ATOM 2812 C C . VAL A 1 366 ? 6.734 -0.448 7.027 1.00 94.50 366 VAL A C 1
ATOM 2814 O O . VAL A 1 366 ? 5.740 -0.124 7.679 1.00 94.50 366 VAL A O 1
ATOM 2817 N N . PRO A 1 367 ? 7.838 0.320 7.000 1.00 90.94 367 PRO A N 1
ATOM 2818 C CA . PRO A 1 367 ? 7.880 1.628 7.638 1.00 90.94 367 PRO A CA 1
ATOM 2819 C C . PRO A 1 367 ? 7.062 2.664 6.839 1.00 90.94 367 PRO A C 1
ATOM 2821 O O . PRO A 1 367 ? 6.987 2.560 5.609 1.00 90.94 367 PRO A O 1
ATOM 2824 N N . PRO A 1 368 ? 6.468 3.664 7.518 1.00 91.81 368 PRO A N 1
ATOM 2825 C CA . PRO A 1 368 ? 6.568 3.905 8.962 1.00 91.81 368 PRO A CA 1
ATOM 2826 C C . PRO A 1 368 ? 5.640 3.024 9.818 1.00 91.81 368 PRO A C 1
ATOM 2828 O O . PRO A 1 368 ? 5.897 2.886 11.008 1.00 91.81 368 PRO A O 1
ATOM 2831 N N . GLU A 1 369 ? 4.621 2.381 9.241 1.00 94.00 369 GLU A N 1
ATOM 2832 C CA . GLU A 1 369 ? 3.585 1.615 9.962 1.00 94.00 369 GLU A CA 1
ATOM 2833 C C . GLU A 1 369 ? 4.150 0.596 10.967 1.00 94.00 369 GLU A C 1
ATOM 2835 O O . GLU A 1 369 ? 3.767 0.583 12.141 1.00 94.00 369 GLU A O 1
ATOM 2840 N N . SER A 1 370 ? 5.113 -0.229 10.542 1.00 92.81 370 SER A N 1
ATOM 2841 C CA . SER A 1 370 ? 5.760 -1.210 11.421 1.00 92.81 370 SER A CA 1
ATOM 2842 C C . SER A 1 370 ? 6.638 -0.560 12.496 1.00 92.81 370 SER A C 1
ATOM 2844 O O . SER A 1 370 ? 6.730 -1.079 13.610 1.00 92.81 370 SER A O 1
ATOM 2846 N N . ALA A 1 371 ? 7.279 0.570 12.181 1.00 91.94 371 ALA A N 1
ATOM 2847 C CA . ALA A 1 371 ? 8.142 1.306 13.105 1.00 91.94 371 ALA A CA 1
ATOM 2848 C C . ALA A 1 371 ? 7.315 2.009 14.192 1.00 91.94 371 ALA A C 1
ATOM 2850 O O . ALA A 1 371 ? 7.629 1.901 15.378 1.00 91.94 371 ALA A O 1
ATOM 2851 N N . TRP A 1 372 ? 6.205 2.642 13.808 1.00 95.00 372 TRP A N 1
ATOM 2852 C CA . TRP A 1 372 ? 5.224 3.209 14.727 1.00 95.00 372 TRP A CA 1
ATOM 2853 C C . TRP A 1 372 ? 4.611 2.142 15.635 1.00 95.00 372 TRP A C 1
ATOM 2855 O O . TRP A 1 372 ? 4.591 2.319 16.849 1.00 95.00 372 TRP A O 1
ATOM 2865 N N . LEU A 1 373 ? 4.174 1.000 15.096 1.00 95.44 373 LEU A N 1
ATOM 2866 C CA . LEU A 1 373 ? 3.592 -0.066 15.917 1.00 95.44 373 LEU A CA 1
ATOM 2867 C C . LEU A 1 373 ? 4.578 -0.596 16.977 1.00 95.44 373 LEU A C 1
ATOM 2869 O O . LEU A 1 373 ? 4.199 -0.806 18.129 1.00 95.44 373 LEU A O 1
ATOM 2873 N N . GLN A 1 374 ? 5.857 -0.738 16.615 1.00 93.50 374 GLN A N 1
ATOM 2874 C CA . GLN A 1 374 ? 6.935 -1.073 17.551 1.00 93.50 374 GLN A CA 1
ATOM 2875 C C . GLN A 1 374 ? 7.209 0.045 18.568 1.00 93.50 374 GLN A C 1
ATOM 2877 O O . GLN A 1 374 ? 7.433 -0.235 19.746 1.00 93.50 374 GLN A O 1
ATOM 2882 N N . GLN A 1 375 ? 7.168 1.313 18.154 1.00 94.50 375 GLN A N 1
ATOM 2883 C CA . GLN A 1 375 ? 7.378 2.440 19.062 1.00 94.50 375 GLN A CA 1
ATOM 2884 C C . GLN A 1 375 ? 6.236 2.587 20.076 1.00 94.50 375 GLN A C 1
ATOM 2886 O O . GLN A 1 375 ? 6.500 2.832 21.253 1.00 94.50 375 GLN A O 1
ATOM 2891 N N . LEU A 1 376 ? 4.987 2.362 19.658 1.00 96.25 376 LEU A N 1
ATOM 2892 C CA . LEU A 1 376 ? 3.834 2.321 20.555 1.00 96.25 376 LEU A CA 1
ATOM 2893 C C . LEU A 1 376 ? 3.983 1.182 21.578 1.00 96.25 376 LEU A C 1
ATOM 2895 O O . LEU A 1 376 ? 3.814 1.412 22.773 1.00 96.25 376 LEU A O 1
ATOM 2899 N N . ALA A 1 377 ? 4.401 -0.016 21.146 1.00 95.25 377 ALA A N 1
ATOM 2900 C CA . ALA A 1 377 ? 4.648 -1.158 22.037 1.00 95.25 377 ALA A CA 1
ATOM 2901 C C . ALA A 1 377 ? 5.652 -0.852 23.168 1.00 95.25 377 ALA A C 1
ATOM 2903 O O . ALA A 1 377 ? 5.489 -1.334 24.290 1.00 95.25 377 ALA A O 1
ATOM 2904 N N . ARG A 1 378 ? 6.680 -0.040 22.880 1.00 94.38 378 ARG A N 1
ATOM 2905 C CA . ARG A 1 378 ? 7.691 0.403 23.859 1.00 94.38 378 ARG A CA 1
ATOM 2906 C C . ARG A 1 378 ? 7.174 1.459 24.837 1.00 94.38 378 ARG A C 1
ATOM 2908 O O . ARG A 1 378 ? 7.697 1.549 25.940 1.00 94.38 378 ARG A O 1
ATOM 2915 N N . GLN A 1 379 ? 6.204 2.276 24.426 1.00 94.56 379 GLN A N 1
ATOM 2916 C CA . GLN A 1 379 ? 5.704 3.409 25.216 1.00 94.56 379 GLN A CA 1
ATOM 2917 C C . GLN A 1 379 ? 4.446 3.086 26.033 1.00 94.56 379 GLN A C 1
ATOM 2919 O O . GLN A 1 379 ? 4.153 3.797 26.991 1.00 94.56 379 GLN A O 1
ATOM 2924 N N . LEU A 1 380 ? 3.711 2.024 25.691 1.00 94.12 380 LEU A N 1
ATOM 2925 C CA . LEU A 1 380 ? 2.538 1.599 26.456 1.00 94.12 380 LEU A CA 1
ATOM 2926 C C . LEU A 1 380 ? 2.916 0.980 27.814 1.00 94.12 380 LEU A C 1
ATOM 2928 O O . LEU A 1 380 ? 3.878 0.207 27.874 1.00 94.12 380 LEU A O 1
ATOM 2932 N N . PRO A 1 381 ? 2.120 1.190 28.881 1.00 92.12 381 PRO A N 1
ATOM 2933 C CA . PRO A 1 381 ? 2.277 0.472 30.148 1.00 92.12 381 PRO A CA 1
ATOM 2934 C C . PRO A 1 381 ? 2.265 -1.047 29.943 1.00 92.12 381 PRO A C 1
ATOM 2936 O O . PRO A 1 381 ? 1.528 -1.539 29.088 1.00 92.12 381 PRO A O 1
ATOM 2939 N N . LEU A 1 382 ? 3.044 -1.808 30.723 1.00 88.81 382 LEU A N 1
ATOM 2940 C CA . LEU A 1 382 ? 3.140 -3.278 30.600 1.00 88.81 382 LEU A CA 1
ATOM 2941 C C . LEU A 1 382 ? 1.794 -4.005 30.787 1.00 88.81 382 LEU A C 1
ATOM 2943 O O . LEU A 1 382 ? 1.620 -5.106 30.276 1.00 88.81 382 LEU A O 1
ATOM 2947 N N . THR A 1 383 ? 0.848 -3.375 31.483 1.00 89.62 383 THR A N 1
ATOM 2948 C CA . THR A 1 383 ? -0.525 -3.846 31.710 1.00 89.62 383 THR A CA 1
ATOM 2949 C C . THR A 1 383 ? -1.405 -3.821 30.455 1.00 89.62 383 THR A C 1
ATOM 2951 O O . THR A 1 383 ? -2.370 -4.580 30.383 1.00 89.62 383 THR A O 1
ATOM 2954 N N . VAL A 1 384 ? -1.071 -3.004 29.449 1.00 93.00 384 VAL A N 1
ATOM 2955 C CA . VAL A 1 384 ? -1.820 -2.909 28.186 1.00 93.00 384 VAL A CA 1
ATOM 2956 C C . VAL A 1 384 ? -1.371 -4.012 27.227 1.00 93.00 384 VAL A C 1
ATOM 2958 O O . VAL A 1 384 ? -0.194 -4.099 26.863 1.00 93.00 384 VAL A O 1
ATOM 2961 N N . GLN A 1 385 ? -2.297 -4.846 26.759 1.00 92.81 385 GLN A N 1
ATOM 2962 C CA . GLN A 1 385 ? -1.987 -5.845 25.730 1.00 92.81 385 GLN A CA 1
ATOM 2963 C C . GLN A 1 385 ? -2.007 -5.190 24.343 1.00 92.81 385 GLN A C 1
ATOM 2965 O O . GLN A 1 385 ? -2.967 -4.501 24.016 1.00 92.81 385 GLN A O 1
ATOM 2970 N N . LEU A 1 386 ? -0.984 -5.419 23.513 1.00 96.06 386 LEU A N 1
ATOM 2971 C CA . LEU A 1 386 ? -0.931 -4.924 22.132 1.00 96.06 386 LEU A CA 1
ATOM 2972 C C . LEU A 1 386 ? -0.820 -6.097 21.151 1.00 96.06 386 LEU A C 1
ATOM 2974 O O . LEU A 1 386 ? 0.166 -6.840 21.159 1.00 96.06 386 LEU A O 1
ATOM 2978 N N . VAL A 1 387 ? -1.820 -6.232 20.282 1.00 97.38 387 VAL A N 1
ATOM 2979 C CA . VAL A 1 387 ? -1.862 -7.252 19.225 1.00 97.38 387 VAL A CA 1
ATOM 2980 C C . VAL A 1 387 ? -1.987 -6.614 17.845 1.00 97.38 387 VAL A C 1
ATOM 2982 O O . VAL A 1 387 ? -2.631 -5.578 17.670 1.00 97.38 387 VAL A O 1
ATOM 2985 N N . ALA A 1 388 ? -1.379 -7.260 16.856 1.00 97.69 388 ALA A N 1
ATOM 2986 C CA . ALA A 1 388 ? -1.485 -6.906 15.450 1.00 97.69 388 ALA A CA 1
ATOM 2987 C C . ALA A 1 388 ? -2.276 -7.979 14.689 1.00 97.69 388 ALA A C 1
ATOM 2989 O O . ALA A 1 388 ? -2.244 -9.152 15.065 1.00 97.69 388 ALA A O 1
ATOM 2990 N N . VAL A 1 389 ? -2.994 -7.583 13.636 1.00 98.12 389 VAL A N 1
ATOM 2991 C CA . VAL A 1 389 ? -3.860 -8.485 12.860 1.00 98.12 389 VAL A CA 1
ATOM 2992 C C . VAL A 1 389 ? -3.649 -8.303 11.356 1.00 98.12 389 VAL A C 1
ATOM 2994 O O . VAL A 1 389 ? -3.746 -7.183 10.852 1.00 98.12 389 VAL A O 1
ATOM 2997 N N . ASP A 1 390 ? -3.413 -9.389 10.611 1.00 97.88 390 ASP A N 1
ATOM 2998 C CA . ASP A 1 390 ? -3.353 -9.340 9.139 1.00 97.88 390 ASP A CA 1
ATOM 2999 C C . ASP A 1 390 ? -4.754 -9.151 8.527 1.00 97.88 390 ASP A C 1
ATOM 3001 O O . ASP A 1 390 ? -5.544 -10.091 8.375 1.00 97.88 390 ASP A O 1
ATOM 3005 N N . THR A 1 391 ? -5.039 -7.915 8.127 1.00 97.00 391 THR A N 1
ATOM 3006 C CA . THR A 1 391 ? -6.274 -7.483 7.457 1.00 97.00 391 THR A CA 1
ATOM 3007 C C . THR A 1 391 ? -6.164 -7.438 5.926 1.00 97.00 391 THR A C 1
ATOM 3009 O O . THR A 1 391 ? -7.144 -7.077 5.259 1.00 97.00 391 THR A O 1
ATOM 3012 N N . ALA A 1 392 ? -4.993 -7.766 5.367 1.00 96.50 392 ALA A N 1
ATOM 3013 C CA . ALA A 1 392 ? -4.581 -7.408 4.013 1.00 96.50 392 ALA A CA 1
ATOM 3014 C C . ALA A 1 392 ? -4.383 -8.613 3.077 1.00 96.50 392 ALA A C 1
ATOM 3016 O O . ALA A 1 392 ? -4.620 -8.466 1.872 1.00 96.50 392 ALA A O 1
ATOM 3017 N N . CYS A 1 393 ? -3.985 -9.783 3.584 1.00 96.56 393 CYS A N 1
ATOM 3018 C CA . CYS A 1 393 ? -3.780 -11.001 2.790 1.00 96.56 393 CYS A CA 1
ATOM 3019 C C . CYS A 1 393 ? -4.943 -11.993 2.947 1.00 96.56 393 CYS A C 1
ATOM 3021 O O . CYS A 1 393 ? -5.495 -12.160 4.035 1.00 96.56 393 CYS A O 1
ATOM 3023 N N . VAL A 1 394 ? -5.310 -12.707 1.877 1.00 94.12 394 VAL A N 1
ATOM 3024 C CA . VAL A 1 394 ? -6.319 -13.781 1.943 1.00 94.12 394 VAL A CA 1
ATOM 3025 C C . VAL A 1 394 ? -5.763 -14.960 2.736 1.00 94.12 394 VAL A C 1
ATOM 3027 O O . VAL A 1 394 ? -6.432 -15.453 3.643 1.00 94.12 394 VAL A O 1
ATOM 3030 N N . LEU A 1 395 ? -4.523 -15.359 2.448 1.00 94.31 395 LEU A N 1
ATOM 3031 C CA . LEU A 1 395 ? -3.727 -16.230 3.310 1.00 94.31 395 LEU A CA 1
ATOM 3032 C C . LEU A 1 395 ? -2.890 -15.348 4.256 1.00 94.31 395 LEU A C 1
ATOM 3034 O O . LEU A 1 395 ? -2.045 -14.619 3.741 1.00 94.31 395 LEU A O 1
ATOM 3038 N N . PRO A 1 396 ? -3.088 -15.392 5.590 1.00 95.25 396 PRO A N 1
ATOM 3039 C CA . PRO A 1 396 ? -2.339 -14.543 6.513 1.00 95.25 396 PRO A CA 1
ATOM 3040 C C . PRO A 1 396 ? -0.824 -14.692 6.324 1.00 95.25 396 PRO A C 1
ATOM 3042 O O . PRO A 1 396 ? -0.302 -15.809 6.316 1.00 95.25 396 PRO A O 1
ATOM 3045 N N . MET A 1 397 ? -0.103 -13.579 6.180 1.00 95.31 397 MET A N 1
ATOM 3046 C CA . MET A 1 397 ? 1.300 -13.572 5.749 1.00 95.31 397 MET A CA 1
ATOM 3047 C C . MET A 1 397 ? 2.237 -14.346 6.690 1.00 95.31 397 MET A C 1
ATOM 3049 O O . MET A 1 397 ? 3.216 -14.938 6.232 1.00 95.31 397 MET A O 1
ATOM 3053 N N . ARG A 1 398 ? 1.905 -14.412 7.988 1.00 94.19 398 ARG A N 1
ATOM 3054 C CA . ARG A 1 398 ? 2.656 -15.166 9.009 1.00 94.19 398 ARG A CA 1
ATOM 3055 C C . ARG A 1 398 ? 2.500 -16.684 8.903 1.00 94.19 398 ARG A C 1
ATOM 3057 O O . ARG A 1 398 ? 3.383 -17.400 9.365 1.00 94.19 398 ARG A O 1
ATOM 3064 N N . LEU A 1 399 ? 1.460 -17.182 8.226 1.00 94.25 399 LEU A N 1
ATOM 3065 C CA . LEU A 1 399 ? 1.321 -18.609 7.896 1.00 94.25 399 LEU A CA 1
ATOM 3066 C C . LEU A 1 399 ? 2.240 -19.044 6.739 1.00 94.25 399 LEU A C 1
ATOM 3068 O O . LEU A 1 399 ? 2.267 -20.222 6.387 1.00 94.25 399 LEU A O 1
ATOM 3072 N N . VAL A 1 400 ? 3.005 -18.120 6.143 1.00 95.56 400 VAL A N 1
ATOM 3073 C CA . VAL A 1 400 ? 4.048 -18.419 5.151 1.00 95.56 400 VAL A CA 1
ATOM 3074 C C . VAL A 1 400 ? 5.424 -18.215 5.811 1.00 95.56 400 VAL A C 1
ATOM 3076 O O . VAL A 1 400 ? 6.012 -17.135 5.700 1.00 95.56 400 VAL A O 1
ATOM 3079 N N . PRO A 1 401 ? 5.980 -19.236 6.498 1.00 91.25 401 PRO A N 1
ATOM 3080 C CA . PRO A 1 401 ? 7.116 -19.085 7.420 1.00 91.25 401 PRO A CA 1
ATOM 3081 C C . PRO A 1 401 ? 8.463 -18.802 6.737 1.00 91.25 401 PRO A C 1
ATOM 3083 O O . PRO A 1 401 ? 9.478 -18.644 7.408 1.00 91.25 401 PRO A O 1
ATOM 3086 N N . LYS A 1 402 ? 8.502 -18.749 5.402 1.00 93.88 402 LYS A N 1
ATOM 3087 C CA . LYS A 1 402 ? 9.714 -18.551 4.606 1.00 93.88 402 LYS A CA 1
ATOM 3088 C C . LYS A 1 402 ? 9.549 -17.388 3.633 1.00 93.88 402 LYS A C 1
ATOM 3090 O O . LYS A 1 402 ? 8.503 -17.243 3.008 1.00 93.88 402 LYS A O 1
ATOM 3095 N N . CYS A 1 403 ? 10.620 -16.621 3.434 1.00 95.12 403 CYS A N 1
ATOM 3096 C CA . CYS A 1 403 ? 10.727 -15.648 2.347 1.00 95.12 403 CYS A CA 1
ATOM 3097 C C . CYS A 1 403 ? 10.918 -16.347 0.989 1.00 95.12 403 CYS A C 1
ATOM 3099 O O . CYS A 1 403 ? 11.849 -17.142 0.810 1.00 95.12 403 CYS A O 1
ATOM 3101 N N . HIS A 1 404 ? 10.061 -16.040 0.015 1.00 93.81 404 HIS A N 1
ATOM 3102 C CA . HIS A 1 404 ? 10.106 -16.629 -1.322 1.00 93.81 404 HIS A CA 1
ATOM 3103 C C . HIS A 1 404 ? 10.709 -15.681 -2.367 1.00 93.81 404 HIS A C 1
ATOM 3105 O O . HIS A 1 404 ? 10.025 -14.834 -2.922 1.00 93.81 404 HIS A O 1
ATOM 3111 N N . GLU A 1 405 ? 11.966 -15.902 -2.760 1.00 90.75 405 GLU A N 1
ATOM 3112 C CA . GLU A 1 405 ? 12.633 -15.109 -3.815 1.00 90.75 405 GLU A CA 1
ATOM 3113 C C . GLU A 1 405 ? 12.148 -15.408 -5.252 1.00 90.75 405 GLU A C 1
ATOM 3115 O O . GLU A 1 405 ? 12.728 -14.910 -6.214 1.00 90.75 405 GLU A O 1
ATOM 3120 N N . LYS A 1 406 ? 11.126 -16.257 -5.442 1.00 88.31 406 LYS A N 1
ATOM 3121 C CA . LYS A 1 406 ? 10.607 -16.654 -6.764 1.00 88.31 406 LYS A CA 1
ATOM 3122 C C . LYS A 1 406 ? 9.092 -16.833 -6.723 1.00 88.31 406 LYS A C 1
ATOM 3124 O O . LYS A 1 406 ? 8.588 -17.642 -5.946 1.00 88.31 406 LYS A O 1
ATOM 3129 N N . ALA A 1 407 ? 8.378 -16.192 -7.650 1.00 88.69 407 ALA A N 1
ATOM 3130 C CA . ALA A 1 407 ? 6.917 -16.282 -7.732 1.00 88.69 407 ALA A CA 1
ATOM 3131 C C . ALA A 1 407 ? 6.388 -17.727 -7.856 1.00 88.69 407 ALA A C 1
ATOM 3133 O O . ALA A 1 407 ? 5.338 -18.042 -7.307 1.00 88.69 407 ALA A O 1
ATOM 3134 N N . TYR A 1 408 ? 7.114 -18.637 -8.526 1.00 86.06 408 TYR A N 1
ATOM 3135 C CA . TYR A 1 408 ? 6.678 -20.037 -8.647 1.00 86.06 408 TYR A CA 1
ATOM 3136 C C . TYR A 1 408 ? 6.724 -20.802 -7.313 1.00 86.06 408 TYR A C 1
ATOM 3138 O O . TYR A 1 408 ? 5.826 -21.604 -7.049 1.00 86.06 408 TYR A O 1
ATOM 3146 N N . THR A 1 409 ? 7.734 -20.561 -6.463 1.00 90.88 409 THR A N 1
ATOM 3147 C CA . THR A 1 409 ? 7.841 -21.267 -5.176 1.00 90.88 409 THR A CA 1
ATOM 3148 C C . THR A 1 409 ? 6.809 -20.735 -4.196 1.00 90.88 409 THR A C 1
ATOM 3150 O O . THR A 1 409 ? 6.204 -21.533 -3.489 1.00 90.88 409 THR A O 1
ATOM 3153 N N . PHE A 1 410 ? 6.549 -19.421 -4.206 1.00 94.25 410 PHE A N 1
ATOM 3154 C CA . PHE A 1 410 ? 5.456 -18.830 -3.435 1.00 94.25 410 PHE A CA 1
ATOM 3155 C C . PHE A 1 410 ? 4.107 -19.391 -3.887 1.00 94.25 410 PHE A C 1
ATOM 3157 O O . PHE A 1 410 ? 3.353 -19.881 -3.053 1.00 94.25 410 PHE A O 1
ATOM 3164 N N . ARG A 1 411 ? 3.827 -19.406 -5.203 1.00 92.50 411 ARG A N 1
ATOM 3165 C CA . ARG A 1 411 ? 2.587 -19.973 -5.765 1.00 92.50 411 ARG A CA 1
ATOM 3166 C C . ARG A 1 411 ? 2.368 -21.406 -5.283 1.00 92.50 411 ARG A C 1
ATOM 3168 O O . ARG A 1 411 ? 1.313 -21.693 -4.739 1.00 92.50 411 ARG A O 1
ATOM 3175 N N . SER A 1 412 ? 3.384 -22.260 -5.407 1.00 88.19 412 SER A N 1
ATOM 3176 C CA . SER A 1 412 ? 3.304 -23.672 -4.999 1.00 88.19 412 SER A CA 1
ATOM 3177 C C . SER A 1 412 ? 3.089 -23.837 -3.489 1.00 88.19 412 SER A C 1
ATOM 3179 O O . SER A 1 412 ? 2.242 -24.620 -3.080 1.00 88.19 412 SER A O 1
ATOM 3181 N N . ALA A 1 413 ? 3.802 -23.068 -2.658 1.00 92.06 413 ALA A N 1
ATOM 3182 C CA . ALA A 1 413 ? 3.685 -23.141 -1.198 1.00 92.06 413 ALA A CA 1
ATOM 3183 C C . ALA A 1 413 ? 2.347 -22.607 -0.652 1.00 92.06 413 ALA A C 1
ATOM 3185 O O . ALA A 1 413 ? 1.954 -22.950 0.458 1.00 92.06 413 ALA A O 1
ATOM 3186 N N . THR A 1 414 ? 1.651 -21.761 -1.416 1.00 94.81 414 THR A N 1
ATOM 3187 C CA . THR A 1 414 ? 0.432 -21.074 -0.962 1.00 94.81 414 THR A CA 1
ATOM 3188 C C . THR A 1 414 ? -0.850 -21.556 -1.644 1.00 94.81 414 THR A C 1
ATOM 3190 O O . THR A 1 414 ? -1.930 -21.205 -1.182 1.00 94.81 414 THR A O 1
ATOM 3193 N N . ASP A 1 415 ? -0.771 -22.368 -2.704 1.00 89.31 415 ASP A N 1
ATOM 3194 C CA . ASP A 1 415 ? -1.925 -22.776 -3.521 1.00 89.31 415 ASP A CA 1
ATOM 3195 C C . ASP A 1 415 ? -3.029 -23.484 -2.716 1.00 89.31 415 ASP A C 1
ATOM 3197 O O . ASP A 1 415 ? -4.162 -23.003 -2.668 1.00 89.31 415 ASP A O 1
ATOM 3201 N N . VAL A 1 416 ? -2.696 -24.578 -2.023 1.00 89.31 416 VAL A N 1
ATOM 3202 C CA . VAL A 1 416 ? -3.649 -25.353 -1.205 1.00 89.31 416 VAL A CA 1
ATOM 3203 C C . VAL A 1 416 ? -4.288 -24.509 -0.087 1.00 89.31 416 VAL A C 1
ATOM 3205 O O . VAL A 1 416 ? -5.519 -24.394 -0.075 1.00 89.31 416 VAL A O 1
ATOM 3208 N N . PRO A 1 417 ? -3.531 -23.859 0.824 1.00 91.06 417 PRO A N 1
ATOM 3209 C CA . PRO A 1 417 ? -4.139 -23.089 1.909 1.00 91.06 417 PRO A CA 1
ATOM 3210 C C . PRO A 1 417 ? -4.877 -21.830 1.418 1.00 91.06 417 PRO A C 1
ATOM 3212 O O . PRO A 1 417 ? -5.818 -21.390 2.082 1.00 91.06 417 PRO A O 1
ATOM 3215 N N . ARG A 1 418 ? -4.527 -21.272 0.248 1.00 90.38 418 ARG A N 1
ATOM 3216 C CA . ARG A 1 418 ? -5.292 -20.193 -0.403 1.00 90.38 418 ARG A CA 1
ATOM 3217 C C . ARG A 1 418 ? -6.610 -20.704 -0.985 1.00 90.38 418 ARG A C 1
ATOM 3219 O O . ARG A 1 418 ? -7.646 -20.097 -0.726 1.00 90.38 418 ARG A O 1
ATOM 3226 N N . LYS A 1 419 ? -6.611 -21.830 -1.710 1.00 86.44 419 LYS A N 1
ATOM 3227 C CA . LYS A 1 419 ? -7.832 -22.466 -2.253 1.00 86.44 419 LYS A CA 1
ATOM 3228 C C . LYS A 1 419 ? -8.836 -22.828 -1.155 1.00 86.44 419 LYS A C 1
ATOM 3230 O O . LYS A 1 419 ? -10.032 -22.635 -1.338 1.00 86.44 419 LYS A O 1
ATOM 3235 N N . GLN A 1 420 ? -8.355 -23.260 0.010 1.00 85.31 420 GLN A N 1
ATOM 3236 C CA . GLN A 1 420 ? -9.188 -23.527 1.191 1.00 85.31 420 GLN A CA 1
ATOM 3237 C C . GLN A 1 420 ? -9.837 -22.274 1.811 1.00 85.31 420 GLN A C 1
ATOM 3239 O O . GLN A 1 420 ? -10.765 -22.422 2.609 1.00 85.31 420 GLN A O 1
ATOM 3244 N N . ARG A 1 421 ? -9.345 -21.066 1.496 1.00 87.06 421 ARG A N 1
ATOM 3245 C CA . ARG A 1 421 ? -9.793 -19.780 2.065 1.00 87.06 421 ARG A CA 1
ATOM 3246 C C . ARG A 1 421 ? -10.579 -18.922 1.072 1.00 87.06 421 ARG A C 1
ATOM 3248 O O . ARG A 1 421 ? -11.546 -18.292 1.476 1.00 87.06 421 ARG A O 1
ATOM 3255 N N . ILE A 1 422 ? -10.215 -18.928 -0.212 1.00 83.81 422 ILE A N 1
ATOM 3256 C CA . ILE A 1 422 ? -10.790 -18.043 -1.244 1.00 83.81 422 ILE A CA 1
ATOM 3257 C C . ILE A 1 422 ? -12.305 -18.216 -1.442 1.00 83.81 422 ILE A C 1
ATOM 3259 O O . ILE A 1 422 ? -13.007 -17.250 -1.728 1.00 83.81 422 ILE A O 1
ATOM 3263 N N . SER A 1 423 ? -12.813 -19.438 -1.266 1.00 71.50 423 SER A N 1
ATOM 3264 C CA . SER A 1 423 ? -14.235 -19.778 -1.375 1.00 71.50 423 SER A CA 1
ATOM 3265 C C . SER A 1 423 ? -15.006 -19.624 -0.065 1.00 71.50 423 SER A C 1
ATOM 3267 O O . SER A 1 423 ? -16.233 -19.713 -0.075 1.00 71.50 423 SER A O 1
ATOM 3269 N N . ARG A 1 424 ? -14.330 -19.393 1.070 1.00 72.31 424 ARG A N 1
ATOM 3270 C CA . ARG A 1 424 ? -15.019 -19.208 2.347 1.00 72.31 424 ARG A CA 1
ATOM 3271 C C . ARG A 1 424 ? -15.679 -17.833 2.369 1.00 72.31 424 ARG A C 1
ATOM 3273 O O . ARG A 1 424 ? -15.038 -16.796 2.182 1.00 72.31 424 ARG A O 1
ATOM 3280 N N . THR A 1 425 ? -16.980 -17.823 2.627 1.00 65.31 425 THR A N 1
ATOM 3281 C CA . THR A 1 425 ? -17.687 -16.599 3.002 1.00 65.31 425 THR A CA 1
ATOM 3282 C C . THR A 1 425 ? -17.082 -16.070 4.301 1.00 65.31 425 THR A C 1
ATOM 3284 O O . THR A 1 425 ? -16.751 -16.852 5.194 1.00 65.31 425 THR A O 1
ATOM 3287 N N . TYR A 1 426 ? -16.931 -14.748 4.403 1.00 66.69 426 TYR A N 1
ATOM 3288 C CA . TYR A 1 426 ? -16.493 -14.068 5.623 1.00 66.69 426 TYR A CA 1
ATOM 3289 C C . TYR A 1 426 ? -17.632 -14.129 6.653 1.00 66.69 426 TYR A C 1
ATOM 3291 O O . TYR A 1 426 ? -18.356 -13.165 6.861 1.00 66.69 426 TYR A O 1
ATOM 3299 N N . LEU A 1 427 ? -17.888 -15.314 7.208 1.00 56.94 427 LEU A N 1
ATOM 3300 C CA . LEU A 1 427 ? -18.954 -15.529 8.177 1.00 56.94 427 LEU A CA 1
ATOM 3301 C C . LEU A 1 427 ? -18.439 -15.189 9.566 1.00 56.94 427 LEU A C 1
ATOM 3303 O O . LEU A 1 427 ? -17.662 -15.936 10.162 1.00 56.94 427 LEU A O 1
ATOM 3307 N N . LEU A 1 428 ? -18.945 -14.086 10.096 1.00 52.88 428 LEU A N 1
ATOM 3308 C CA . LEU A 1 428 ? -19.031 -13.909 11.531 1.00 52.88 428 LEU A CA 1
ATOM 3309 C C . LEU A 1 428 ? -20.200 -14.770 11.987 1.00 52.88 428 LEU A C 1
ATOM 3311 O O . LEU A 1 428 ? -21.338 -14.547 11.573 1.00 52.88 428 LEU A O 1
ATOM 3315 N N . ALA A 1 429 ? -19.911 -15.797 12.784 1.00 42.44 429 ALA A N 1
ATOM 3316 C CA . ALA A 1 429 ? -20.967 -16.534 13.451 1.00 42.44 429 ALA A CA 1
ATOM 3317 C C . ALA A 1 429 ? -21.732 -15.536 14.325 1.00 42.44 429 ALA A C 1
ATOM 3319 O O . ALA A 1 429 ? -21.148 -14.933 15.228 1.00 42.44 429 ALA A O 1
ATOM 3320 N N . ALA A 1 430 ? -23.022 -15.342 14.045 1.00 39.62 430 ALA A N 1
ATOM 3321 C CA . ALA A 1 430 ? -23.886 -14.682 15.007 1.00 39.62 430 ALA A CA 1
ATOM 3322 C C . ALA A 1 430 ? -23.800 -15.487 16.316 1.00 39.62 430 ALA A C 1
ATOM 3324 O O . ALA A 1 430 ? -23.846 -16.723 16.251 1.00 39.62 430 ALA A O 1
ATOM 3325 N N . PRO A 1 431 ? -23.653 -14.842 17.489 1.00 38.12 431 PRO A N 1
ATOM 3326 C CA . PRO A 1 431 ? -23.798 -15.565 18.742 1.00 38.12 431 PRO A CA 1
ATOM 3327 C C . PRO A 1 431 ? -25.173 -16.251 18.739 1.00 38.12 431 PRO A C 1
ATOM 3329 O O . PRO A 1 431 ? -26.132 -15.663 18.221 1.00 38.12 431 PRO A O 1
ATOM 3332 N N . PRO A 1 432 ? -25.292 -17.484 19.263 1.00 35.88 432 PRO A N 1
ATOM 3333 C CA . PRO A 1 432 ? -26.588 -18.140 19.337 1.00 35.88 432 PRO A CA 1
ATOM 3334 C C . PRO A 1 432 ? -27.565 -17.222 20.089 1.00 35.88 432 PRO A C 1
ATOM 3336 O O . PRO A 1 432 ? -27.167 -16.614 21.090 1.00 35.88 432 PRO A O 1
ATOM 3339 N N . PRO A 1 433 ? -28.819 -17.077 19.621 1.00 38.88 433 PRO A N 1
ATOM 3340 C CA . PRO A 1 433 ? -29.810 -16.304 20.356 1.00 38.88 433 PRO A CA 1
ATOM 3341 C C . PRO A 1 433 ? -29.953 -16.885 21.772 1.00 38.88 433 PRO A C 1
ATOM 3343 O O . PRO A 1 433 ? -29.839 -18.106 21.931 1.00 38.88 433 PRO A O 1
ATOM 3346 N N . PRO A 1 434 ? -30.197 -16.050 22.800 1.00 39.19 434 PRO A N 1
ATOM 3347 C CA . PRO A 1 434 ? -30.396 -16.541 24.159 1.00 39.19 434 PRO A CA 1
ATOM 3348 C C . PRO A 1 434 ? -31.530 -17.567 24.156 1.00 39.19 434 PRO A C 1
ATOM 3350 O O . PRO A 1 434 ? -32.627 -17.280 23.677 1.00 39.19 434 PRO A O 1
ATOM 3353 N N . THR A 1 435 ? -31.234 -18.775 24.635 1.00 35.84 435 THR A N 1
ATOM 3354 C CA . THR A 1 435 ? -32.100 -19.947 24.477 1.00 35.84 435 THR A CA 1
ATOM 3355 C C . THR A 1 435 ? -33.477 -19.699 25.102 1.00 35.84 435 THR A C 1
ATOM 3357 O O . THR A 1 435 ? -33.554 -19.578 26.328 1.00 35.84 435 THR A O 1
ATOM 3360 N N . PRO A 1 436 ? -34.576 -19.658 24.323 1.00 46.06 436 PRO A N 1
ATOM 3361 C CA . PRO A 1 436 ? -35.902 -19.797 24.905 1.00 46.06 436 PRO A CA 1
ATOM 3362 C C . PRO A 1 436 ? -36.064 -21.228 25.459 1.00 46.06 436 PRO A C 1
ATOM 3364 O O . PRO A 1 436 ? -35.356 -22.141 25.015 1.00 46.06 436 PRO A O 1
ATOM 3367 N N . PRO A 1 437 ? -36.968 -21.453 26.431 1.00 38.50 437 PRO A N 1
ATOM 3368 C CA . PRO A 1 437 ?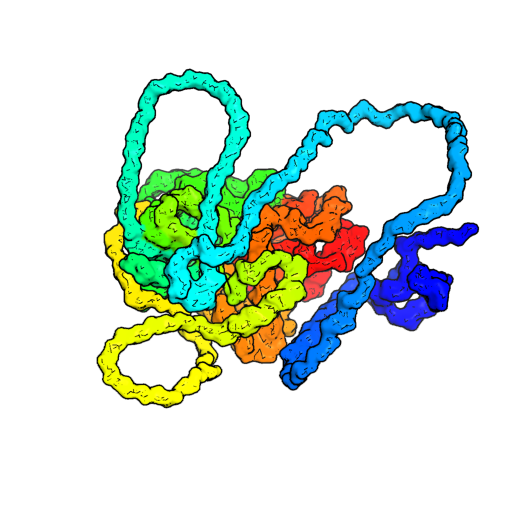 -37.223 -22.789 26.965 1.00 38.50 437 PRO A CA 1
ATOM 3369 C C . PRO A 1 437 ? -37.624 -23.773 25.853 1.00 38.50 437 PRO A C 1
ATOM 3371 O O . PRO A 1 437 ? -38.262 -23.405 24.868 1.00 38.50 437 PRO A O 1
ATOM 3374 N N . GLN A 1 438 ? -37.180 -25.021 26.013 1.00 35.38 438 GLN A N 1
ATOM 3375 C CA . GLN A 1 438 ? -37.038 -26.017 24.947 1.00 35.38 438 GLN A CA 1
ATOM 3376 C C . GLN A 1 438 ? -38.311 -26.290 24.126 1.00 35.38 438 GLN A C 1
ATOM 3378 O O . GLN A 1 438 ? -39.390 -26.508 24.674 1.00 35.38 438 GLN A O 1
ATOM 3383 N N . ALA A 1 439 ? -38.127 -26.439 22.811 1.00 32.53 439 ALA A N 1
ATOM 3384 C CA . ALA A 1 439 ? -39.048 -27.134 21.914 1.00 32.53 439 ALA A CA 1
ATOM 3385 C C . ALA A 1 439 ? -38.274 -28.128 21.019 1.00 32.53 439 ALA A C 1
ATOM 3387 O O . ALA A 1 439 ? -37.063 -28.005 20.841 1.00 32.53 439 ALA A O 1
ATOM 3388 N N . ALA A 1 440 ? -38.986 -29.143 20.522 1.00 34.00 440 ALA A N 1
ATOM 3389 C CA . ALA A 1 440 ? -38.470 -30.402 19.968 1.00 34.00 440 ALA A CA 1
ATOM 3390 C C . ALA A 1 440 ? -37.492 -30.285 18.766 1.00 34.00 440 ALA A C 1
ATOM 3392 O O . ALA A 1 440 ? -37.538 -29.306 18.018 1.00 34.00 440 ALA A O 1
ATOM 3393 N N . PRO A 1 441 ? -36.632 -31.303 18.528 1.00 34.91 441 PRO A N 1
ATOM 3394 C CA . PRO A 1 441 ? -35.634 -31.268 17.461 1.00 34.91 441 PRO A CA 1
ATOM 3395 C C . PRO A 1 441 ? -36.263 -31.395 16.067 1.00 34.91 441 PRO A C 1
ATOM 3397 O O . PRO A 1 441 ? -37.064 -32.294 15.817 1.00 34.91 441 PRO A O 1
ATOM 3400 N N . GLN A 1 442 ? -35.822 -30.556 15.128 1.00 31.52 442 GLN A N 1
ATOM 3401 C CA . GLN A 1 442 ? -36.091 -30.734 13.700 1.00 31.52 442 GLN A CA 1
ATOM 3402 C C . GLN A 1 442 ? -34.819 -31.187 12.977 1.00 31.52 442 GLN A C 1
ATOM 3404 O O . GLN A 1 442 ? -33.776 -30.536 13.055 1.00 31.52 442 GLN A O 1
ATOM 3409 N N . LEU A 1 443 ? -34.907 -32.320 12.275 1.00 33.22 443 LEU A N 1
ATOM 3410 C CA . LEU A 1 443 ? -33.858 -32.791 11.373 1.00 33.22 443 LEU A CA 1
ATOM 3411 C C . LEU A 1 443 ? -33.847 -31.978 10.071 1.00 33.22 443 LEU A C 1
ATOM 3413 O O . LEU A 1 443 ? -34.897 -31.659 9.523 1.00 33.22 443 LEU A O 1
ATOM 3417 N N . GLY A 1 444 ? -32.651 -31.820 9.500 1.00 35.28 444 GLY A N 1
ATOM 3418 C CA . GLY A 1 444 ? -32.488 -31.710 8.050 1.00 35.28 444 GLY A CA 1
ATOM 3419 C C . GLY A 1 444 ? -32.613 -30.310 7.451 1.00 35.28 444 GLY A C 1
ATOM 3420 O O . GLY A 1 444 ? -33.579 -30.009 6.760 1.00 35.28 444 GLY A O 1
ATOM 3421 N N . ALA A 1 445 ? -31.550 -29.513 7.568 1.00 29.25 445 ALA A N 1
ATOM 3422 C CA . ALA A 1 445 ? -31.280 -28.425 6.631 1.00 29.25 445 ALA A CA 1
ATOM 3423 C C . ALA A 1 445 ? -29.858 -28.581 6.077 1.00 29.25 445 ALA A C 1
ATOM 3425 O O . ALA A 1 445 ? -28.874 -28.419 6.799 1.00 29.25 445 ALA A O 1
ATOM 3426 N N . ALA A 1 446 ? -29.744 -28.919 4.790 1.00 29.56 446 ALA A N 1
ATOM 3427 C CA . ALA A 1 446 ? -28.462 -28.889 4.097 1.00 29.56 446 ALA A CA 1
ATOM 3428 C C . ALA A 1 446 ? -27.928 -27.447 4.084 1.00 29.56 446 ALA A C 1
ATOM 3430 O O . ALA A 1 446 ? -28.673 -26.509 3.791 1.00 29.56 446 ALA A O 1
ATOM 3431 N N . ALA A 1 447 ? -26.641 -27.265 4.390 1.00 28.89 447 ALA A N 1
ATOM 3432 C CA . ALA A 1 447 ? -26.023 -25.944 4.369 1.00 28.89 447 ALA A CA 1
ATOM 3433 C C . ALA A 1 447 ? -26.179 -25.301 2.974 1.00 28.89 447 ALA A C 1
ATOM 3435 O O . ALA A 1 447 ? -25.947 -25.981 1.968 1.00 28.89 447 ALA A O 1
ATOM 3436 N N . PRO A 1 448 ? -26.543 -24.008 2.874 1.00 35.53 448 PRO A N 1
ATOM 3437 C CA . PRO A 1 448 ? -26.773 -23.368 1.588 1.00 35.53 448 PRO A CA 1
ATOM 3438 C C . PRO A 1 448 ? -25.446 -23.144 0.851 1.00 35.53 448 PRO A C 1
ATOM 3440 O O . PRO A 1 448 ? -24.834 -22.080 0.923 1.00 35.53 448 PRO A O 1
ATOM 3443 N N . ALA A 1 449 ? -25.047 -24.131 0.046 1.00 34.31 449 ALA A N 1
ATOM 3444 C CA . ALA A 1 449 ? -23.977 -24.014 -0.951 1.00 34.31 449 ALA A CA 1
ATOM 3445 C C . ALA A 1 449 ? -24.287 -22.967 -2.050 1.00 34.31 449 ALA A C 1
ATOM 3447 O O . ALA A 1 449 ? -23.441 -22.672 -2.890 1.00 34.31 449 ALA A O 1
ATOM 3448 N N . ALA A 1 450 ? -25.490 -22.385 -2.020 1.00 32.66 450 ALA A N 1
ATOM 3449 C CA . ALA A 1 450 ? -25.955 -21.276 -2.843 1.00 32.66 450 ALA A CA 1
ATOM 3450 C C . ALA A 1 450 ? -25.974 -19.931 -2.079 1.00 32.66 450 ALA A C 1
ATOM 3452 O O . ALA A 1 450 ? -26.850 -19.098 -2.313 1.00 32.66 450 ALA A O 1
ATOM 3453 N N . ALA A 1 451 ? -25.021 -19.699 -1.165 1.00 35.38 451 ALA A N 1
ATOM 3454 C CA . ALA A 1 451 ? -24.755 -18.369 -0.612 1.00 35.38 451 ALA A CA 1
ATOM 3455 C C . ALA A 1 451 ? -24.320 -17.429 -1.753 1.00 35.38 451 ALA A C 1
ATOM 3457 O O . ALA A 1 451 ? -23.164 -17.419 -2.178 1.00 35.38 451 ALA A O 1
ATOM 3458 N N . ALA A 1 452 ? -25.310 -16.723 -2.301 1.00 37.06 452 ALA A N 1
ATOM 3459 C CA . ALA A 1 452 ? -25.265 -16.055 -3.591 1.00 37.06 452 ALA A CA 1
ATOM 3460 C C . ALA A 1 452 ? -24.120 -15.044 -3.744 1.00 37.06 452 ALA A C 1
ATOM 3462 O O . ALA A 1 452 ? -23.590 -14.516 -2.766 1.00 37.06 452 ALA A O 1
ATOM 3463 N N . LEU A 1 453 ? -23.829 -14.713 -5.011 1.00 42.28 453 LEU A N 1
ATOM 3464 C CA . LEU A 1 453 ? -23.125 -13.495 -5.418 1.00 42.28 453 LEU A CA 1
ATOM 3465 C C . LEU A 1 453 ? -23.538 -12.329 -4.518 1.00 42.28 453 LEU A C 1
ATOM 3467 O O . LEU A 1 453 ? -24.625 -11.766 -4.662 1.00 42.28 453 LEU A O 1
ATOM 3471 N N . LEU A 1 454 ? -22.648 -11.967 -3.597 1.00 51.34 454 LEU A N 1
ATOM 3472 C CA . LEU A 1 454 ? -22.824 -10.797 -2.768 1.00 51.34 454 LEU A CA 1
ATOM 3473 C C . LEU A 1 454 ? -22.716 -9.584 -3.699 1.00 51.34 454 LEU A C 1
ATOM 3475 O O . LEU A 1 454 ? -21.619 -9.159 -4.049 1.00 51.34 454 LEU A O 1
ATOM 3479 N N . GLY A 1 455 ? -23.858 -9.055 -4.143 1.00 45.41 455 GLY A N 1
ATOM 3480 C CA . GLY A 1 455 ? -23.912 -7.908 -5.050 1.00 45.41 455 GLY A CA 1
ATOM 3481 C C . GLY A 1 455 ? -23.182 -6.671 -4.497 1.00 45.41 455 GLY A C 1
ATOM 3482 O O . GLY A 1 455 ? -22.664 -6.690 -3.377 1.00 45.41 455 GLY A O 1
ATOM 3483 N N . PRO A 1 456 ? -23.168 -5.541 -5.223 1.00 41.38 456 PRO A N 1
ATOM 3484 C CA . PRO A 1 456 ? -22.386 -4.359 -4.839 1.00 41.38 456 PRO A CA 1
ATOM 3485 C C . PRO A 1 456 ? -22.716 -3.757 -3.456 1.00 41.38 456 PRO A C 1
ATOM 3487 O O . PRO A 1 456 ? -21.949 -2.936 -2.970 1.00 41.38 456 PRO A O 1
ATOM 3490 N N . ARG A 1 457 ? -23.822 -4.160 -2.810 1.00 48.97 457 ARG A N 1
ATOM 3491 C CA . ARG A 1 457 ? -24.189 -3.780 -1.429 1.00 48.97 457 ARG A CA 1
ATOM 3492 C C . ARG A 1 457 ? -23.889 -4.830 -0.359 1.00 48.97 457 ARG A C 1
ATOM 3494 O O . ARG A 1 457 ? -23.966 -4.522 0.822 1.00 48.97 457 ARG A O 1
ATOM 3501 N N . ALA A 1 458 ? -23.601 -6.065 -0.747 1.00 58.88 458 ALA A N 1
ATOM 3502 C CA . ALA A 1 458 ? -23.404 -7.147 0.198 1.00 58.88 458 ALA A CA 1
ATOM 3503 C C . ALA A 1 458 ? -21.910 -7.251 0.548 1.00 58.88 458 ALA A C 1
ATOM 3505 O O . ALA A 1 458 ? -21.101 -7.873 -0.141 1.00 58.88 458 ALA A O 1
ATOM 3506 N N . VAL A 1 459 ? -21.547 -6.573 1.626 1.00 72.50 459 VAL A N 1
ATOM 3507 C CA . VAL A 1 459 ? -20.333 -6.802 2.412 1.00 72.50 459 VAL A CA 1
ATOM 3508 C C . VAL A 1 459 ? -20.789 -7.347 3.757 1.00 72.50 459 VAL A C 1
ATOM 3510 O O . VAL A 1 459 ? -21.853 -6.952 4.231 1.00 72.50 459 VAL A O 1
ATOM 3513 N N . VAL A 1 460 ? -20.039 -8.265 4.366 1.00 78.31 460 VAL A N 1
ATOM 3514 C CA . VAL A 1 460 ? -20.373 -8.709 5.725 1.00 78.31 460 VAL A CA 1
ATOM 3515 C C . VAL A 1 460 ? -19.842 -7.646 6.696 1.00 78.31 460 VAL A C 1
ATOM 3517 O O . VAL A 1 460 ? -18.623 -7.455 6.741 1.00 78.31 460 VAL A O 1
ATOM 3520 N N . PRO A 1 461 ? -20.709 -6.901 7.412 1.00 80.69 461 PRO A N 1
ATOM 3521 C CA . PRO A 1 461 ? -20.262 -5.945 8.422 1.00 80.69 461 PRO A CA 1
ATOM 3522 C C . PRO A 1 461 ? -19.611 -6.690 9.589 1.00 80.69 461 PRO A C 1
ATOM 3524 O O . PRO A 1 461 ? -19.808 -7.898 9.739 1.00 80.69 461 PRO A O 1
ATOM 3527 N N . ALA A 1 462 ? -18.865 -5.978 10.431 1.00 79.75 462 ALA A N 1
ATOM 3528 C CA . ALA A 1 462 ? -18.457 -6.549 11.706 1.00 79.75 462 ALA A CA 1
ATOM 3529 C C . ALA A 1 462 ? -19.694 -6.851 12.576 1.00 79.75 462 ALA A C 1
ATOM 3531 O O . ALA A 1 462 ? -20.716 -6.167 12.526 1.00 79.75 462 ALA A O 1
ATOM 3532 N N . SER A 1 463 ? -19.619 -7.885 13.409 1.00 81.44 463 SER A N 1
ATOM 3533 C CA . SER A 1 463 ? -20.670 -8.155 14.390 1.00 81.44 463 SER A CA 1
ATOM 3534 C C . SER A 1 463 ? -20.362 -7.339 15.638 1.00 81.44 463 SER A C 1
ATOM 3536 O O . SER A 1 463 ? -19.678 -7.824 16.542 1.00 81.44 463 SER A O 1
ATOM 3538 N N . LEU A 1 464 ? -20.838 -6.092 15.683 1.00 89.38 464 LEU A N 1
ATOM 3539 C CA . LEU A 1 464 ? -20.629 -5.156 16.804 1.00 89.38 464 LEU A CA 1
ATOM 3540 C C . LEU A 1 464 ? -21.831 -5.075 17.766 1.00 89.38 464 LEU A C 1
ATOM 3542 O O . LEU A 1 464 ? -21.765 -4.419 18.802 1.00 89.38 464 LEU A O 1
ATOM 3546 N N . SER A 1 465 ? -22.919 -5.793 17.473 1.00 86.00 465 SER A N 1
ATOM 3547 C CA . SER A 1 465 ? -24.093 -5.871 18.345 1.00 86.00 465 SER A CA 1
ATOM 3548 C C . SER A 1 465 ? -23.759 -6.450 19.725 1.00 86.00 465 SER A C 1
ATOM 3550 O O . SER A 1 465 ? -22.997 -7.421 19.840 1.00 86.00 465 SER A O 1
ATOM 3552 N N . GLY A 1 466 ? -24.389 -5.889 20.761 1.00 87.44 466 GLY A N 1
ATOM 3553 C CA . GLY A 1 466 ? -24.254 -6.336 22.150 1.00 87.44 466 GLY A CA 1
ATOM 3554 C C . GLY A 1 466 ? -22.938 -5.943 22.829 1.00 87.44 466 GLY A C 1
ATOM 3555 O O . GLY A 1 466 ? -22.662 -6.438 23.917 1.00 87.44 466 GLY A O 1
ATOM 3556 N N . LEU A 1 467 ? -22.118 -5.087 22.208 1.00 93.25 467 LEU A N 1
ATOM 3557 C CA . LEU A 1 467 ? -20.964 -4.490 22.880 1.00 93.25 467 LEU A CA 1
ATOM 3558 C C . LEU A 1 467 ? -21.420 -3.463 23.938 1.00 93.25 467 LEU A C 1
ATOM 3560 O O . LEU A 1 467 ? -22.433 -2.790 23.724 1.00 93.25 467 LEU A O 1
ATOM 3564 N N . PRO A 1 468 ? -20.688 -3.309 25.060 1.00 92.69 468 PRO A N 1
ATOM 3565 C CA . PRO A 1 468 ? -20.959 -2.253 26.031 1.00 92.69 468 PRO A CA 1
ATOM 3566 C C . PRO A 1 468 ? -20.877 -0.870 25.378 1.00 92.69 468 PRO A C 1
ATOM 3568 O O . PRO A 1 468 ? -20.001 -0.621 24.546 1.00 92.69 468 PRO A O 1
ATOM 3571 N N . GLN A 1 469 ? -21.771 0.043 25.764 1.00 89.88 469 GLN A N 1
ATOM 3572 C CA . GLN A 1 469 ? -21.728 1.417 25.266 1.00 89.88 469 GLN A CA 1
ATOM 3573 C C . GLN A 1 469 ? -20.544 2.175 25.865 1.00 89.88 469 GLN A C 1
ATOM 3575 O O . GLN A 1 469 ? -20.274 2.091 27.063 1.00 89.88 469 GLN A O 1
ATOM 3580 N N . LEU A 1 470 ? -19.852 2.943 25.025 1.00 89.19 470 LEU A N 1
ATOM 3581 C CA . LEU A 1 470 ? -18.748 3.789 25.455 1.00 89.19 470 LEU A CA 1
ATOM 3582 C C . LEU A 1 470 ? -19.289 5.005 26.238 1.00 89.19 470 LEU A C 1
ATOM 3584 O O . LEU A 1 470 ? -20.123 5.738 25.700 1.00 89.19 470 LEU A O 1
ATOM 3588 N N . PRO A 1 471 ? -18.827 5.258 27.477 1.00 89.06 471 PRO A N 1
ATOM 3589 C CA . PRO A 1 471 ? -19.255 6.419 28.251 1.00 89.06 471 PRO A CA 1
ATOM 3590 C C . PRO A 1 471 ? -18.989 7.747 27.511 1.00 89.06 471 PRO A C 1
ATOM 3592 O O . PRO A 1 471 ? -17.835 8.019 27.170 1.00 89.06 471 PRO A O 1
ATOM 3595 N N . PRO A 1 472 ? -19.996 8.626 27.316 1.00 89.00 472 PRO A N 1
ATOM 3596 C CA . PRO A 1 472 ? -19.838 9.851 26.521 1.00 89.00 472 PRO A CA 1
ATOM 3597 C C . PRO A 1 472 ? -18.735 10.802 27.006 1.00 89.00 472 PRO A C 1
ATOM 3599 O O . PRO A 1 472 ? -18.171 11.548 26.209 1.00 89.00 472 PRO A O 1
ATOM 3602 N N . HIS A 1 473 ? -18.384 10.767 28.297 1.00 88.88 473 HIS A N 1
ATOM 3603 C CA . HIS A 1 473 ? -17.326 11.619 28.845 1.00 88.88 473 HIS A CA 1
ATOM 3604 C C . HIS A 1 473 ? -15.938 11.314 28.242 1.00 88.88 473 HIS A C 1
ATOM 3606 O O . HIS A 1 473 ? -15.141 12.236 28.065 1.00 88.88 473 HIS A O 1
ATOM 3612 N N . LEU A 1 474 ? -15.680 10.059 27.844 1.00 87.25 474 LEU A N 1
ATOM 3613 C CA . LEU A 1 474 ? -14.438 9.623 27.185 1.00 87.25 474 LEU A CA 1
ATOM 3614 C C . LEU A 1 474 ? -14.310 10.137 25.740 1.00 87.25 474 LEU A C 1
ATOM 3616 O O . LEU A 1 474 ? -13.234 10.077 25.154 1.00 87.25 474 LEU A O 1
ATOM 3620 N N . LEU A 1 475 ? -15.398 10.648 25.158 1.00 87.94 475 LEU A N 1
ATOM 3621 C CA . LEU A 1 475 ? -15.422 11.237 23.817 1.00 87.94 475 LEU A CA 1
ATOM 3622 C C . LEU A 1 475 ? -15.247 12.764 23.833 1.00 87.94 475 LEU A C 1
ATOM 3624 O O . LEU A 1 475 ? -15.203 13.394 22.777 1.00 87.94 475 LEU A O 1
ATOM 3628 N N . THR A 1 476 ? -15.156 13.385 25.013 1.00 88.62 476 THR A N 1
ATOM 3629 C CA . THR A 1 476 ? -15.004 14.842 25.121 1.00 88.62 476 THR A CA 1
ATOM 3630 C C . THR A 1 476 ? -13.591 15.304 24.784 1.00 88.62 476 THR A C 1
ATOM 3632 O O . THR A 1 476 ? -12.610 14.651 25.134 1.00 88.62 476 THR A O 1
ATOM 3635 N N . GLN A 1 477 ? -13.473 16.502 24.201 1.00 87.19 477 GLN A N 1
ATOM 3636 C CA . GLN A 1 477 ? -12.181 17.165 23.983 1.00 87.19 477 GLN A CA 1
ATOM 3637 C C . GLN A 1 477 ? -11.381 17.330 25.287 1.00 87.19 477 GLN A C 1
ATOM 3639 O O . GLN A 1 477 ? -10.157 17.257 25.259 1.00 87.19 477 GLN A O 1
ATOM 3644 N N . GLN A 1 478 ? -12.056 17.517 26.427 1.00 88.44 478 GLN A N 1
ATOM 3645 C CA . GLN A 1 478 ? -11.410 17.645 27.736 1.00 88.44 478 GLN A CA 1
ATOM 3646 C C . GLN A 1 478 ? -10.715 16.346 28.169 1.00 88.44 478 GLN A C 1
ATOM 3648 O O . GLN A 1 478 ? -9.593 16.402 28.664 1.00 88.44 478 GLN A O 1
ATOM 3653 N N . TRP A 1 479 ? -11.353 15.187 27.966 1.00 89.88 479 TRP A N 1
ATOM 3654 C CA . TRP A 1 479 ? -10.753 13.888 28.286 1.00 89.88 479 TRP A CA 1
ATOM 3655 C C . TRP A 1 479 ? -9.724 13.460 27.232 1.00 89.88 479 TRP A C 1
ATOM 3657 O O . TRP A 1 479 ? -8.598 13.089 27.561 1.00 89.88 479 TRP A O 1
ATOM 3667 N N . LEU A 1 480 ? -10.086 13.568 25.950 1.00 91.38 480 LEU A N 1
ATOM 3668 C CA . LEU A 1 480 ? -9.220 13.198 24.831 1.00 91.38 480 LEU A CA 1
ATOM 3669 C C . LEU A 1 480 ? -7.972 14.076 24.748 1.00 91.38 480 LEU A C 1
ATOM 3671 O O . LEU A 1 480 ? -6.922 13.590 24.327 1.00 91.38 480 LEU A O 1
ATOM 3675 N N . GLY A 1 481 ? -8.085 15.351 25.133 1.00 89.56 481 GLY A N 1
ATOM 3676 C CA . GLY A 1 481 ? -7.066 16.392 24.997 1.00 89.56 481 GLY A CA 1
ATOM 3677 C C . GLY A 1 481 ? -6.731 16.739 23.542 1.00 89.56 481 GLY A C 1
ATOM 3678 O O . GLY A 1 481 ? -5.577 17.050 23.258 1.00 89.56 481 GLY A O 1
ATOM 3679 N N . TRP A 1 482 ? -7.705 16.577 22.642 1.00 92.75 482 TRP A N 1
ATOM 3680 C CA . TRP A 1 482 ? -7.737 16.965 21.224 1.00 92.75 482 TRP A CA 1
ATOM 3681 C C . TRP A 1 482 ? -9.195 16.902 20.739 1.00 92.75 482 TRP A C 1
ATOM 3683 O O . TRP A 1 482 ? -10.036 16.270 21.380 1.00 92.75 482 TRP A O 1
ATOM 3693 N N . GLN A 1 483 ? -9.509 17.564 19.628 1.00 92.31 483 GLN A N 1
ATOM 3694 C CA . GLN A 1 483 ? -10.830 17.582 19.006 1.00 92.31 483 GLN A CA 1
ATOM 3695 C C . GLN A 1 483 ? -10.900 16.565 17.849 1.00 92.31 483 GLN A C 1
ATOM 3697 O O . GLN A 1 483 ? -10.183 16.724 16.852 1.00 92.31 483 GLN A O 1
ATOM 3702 N N . PRO A 1 484 ? -11.755 15.529 17.940 1.00 94.06 484 PRO A N 1
ATOM 3703 C CA . PRO A 1 484 ? -11.996 14.614 16.833 1.00 94.06 484 PRO A CA 1
ATOM 3704 C C . PRO A 1 484 ? -12.718 15.270 15.664 1.00 94.06 484 PRO A C 1
ATOM 3706 O O . PRO A 1 484 ? -13.566 16.146 15.842 1.00 94.06 484 PRO A O 1
ATOM 3709 N N . LEU A 1 485 ? -12.407 14.798 14.459 1.00 94.69 485 LEU A N 1
ATOM 3710 C CA . LEU A 1 485 ? -13.018 15.287 13.235 1.00 94.69 485 LEU A CA 1
ATOM 3711 C C . LEU A 1 485 ? -14.355 14.586 12.939 1.00 94.69 485 LEU A C 1
ATOM 3713 O O . LEU A 1 485 ? -14.430 13.360 12.824 1.00 94.69 485 LEU A O 1
ATOM 3717 N N . GLU A 1 486 ? -15.403 15.387 12.750 1.00 93.94 486 GLU A N 1
ATOM 3718 C CA . GLU A 1 486 ? -16.694 14.937 12.226 1.00 93.94 486 GLU A CA 1
ATOM 3719 C C . GLU A 1 486 ? -16.628 14.846 10.695 1.00 93.94 486 GLU A C 1
ATOM 3721 O O . GLU A 1 486 ? -16.567 15.859 9.994 1.00 93.94 486 GLU A O 1
ATOM 3726 N N . LEU A 1 487 ? -16.632 13.618 10.175 1.00 95.56 487 LEU A N 1
ATOM 3727 C CA . LEU A 1 487 ? -16.530 13.317 8.750 1.00 95.56 487 LEU A CA 1
ATOM 3728 C C . LEU A 1 487 ? -17.840 12.788 8.160 1.00 95.56 487 LEU A C 1
ATOM 3730 O O . LEU A 1 487 ? -18.190 13.166 7.041 1.00 95.56 487 LEU A O 1
ATOM 3734 N N . ALA A 1 488 ? -18.565 11.919 8.867 1.00 93.50 488 ALA A N 1
ATOM 3735 C CA . ALA A 1 488 ? -19.752 11.244 8.339 1.00 93.50 488 ALA A CA 1
ATOM 3736 C C . ALA A 1 488 ? -20.862 12.236 7.943 1.00 93.50 488 ALA A C 1
ATOM 3738 O O . ALA A 1 488 ? -21.519 12.050 6.916 1.00 93.50 488 ALA A O 1
ATOM 3739 N N . GLY A 1 489 ? -21.017 13.332 8.695 1.00 91.25 489 GLY A N 1
ATOM 3740 C CA . GLY A 1 489 ? -21.921 14.439 8.372 1.00 91.25 489 GLY A CA 1
ATOM 3741 C C . GLY A 1 489 ? -21.546 15.250 7.121 1.00 91.25 489 GLY A C 1
ATOM 3742 O O . GLY A 1 489 ? -22.332 16.092 6.686 1.00 91.25 489 GLY A O 1
ATOM 3743 N N . ILE A 1 490 ? -20.376 15.026 6.508 1.00 92.38 490 ILE A N 1
ATOM 3744 C CA . ILE A 1 490 ? -19.942 15.757 5.311 1.00 92.38 490 ILE A CA 1
ATOM 3745 C C . ILE A 1 490 ? -20.600 15.175 4.041 1.00 92.38 490 ILE A C 1
ATOM 3747 O O . ILE A 1 490 ? -20.411 13.990 3.725 1.00 92.38 490 ILE A O 1
ATOM 3751 N N . PRO A 1 491 ? -21.318 15.994 3.240 1.00 89.94 491 PRO A N 1
ATOM 3752 C CA . PRO A 1 491 ? -21.875 15.560 1.961 1.00 89.94 491 PRO A CA 1
ATOM 3753 C C . PRO A 1 491 ? -20.784 15.242 0.932 1.00 89.94 491 PRO A C 1
ATOM 3755 O O . PRO A 1 491 ? -19.839 16.015 0.765 1.00 89.94 491 PRO A O 1
ATOM 3758 N N . GLN A 1 492 ? -20.966 14.163 0.162 1.00 85.88 492 GLN A N 1
ATOM 3759 C CA . GLN A 1 492 ? -19.989 13.690 -0.833 1.00 85.88 492 GLN A CA 1
ATOM 3760 C C . GLN A 1 492 ? -19.544 14.785 -1.820 1.00 85.88 492 GLN A C 1
ATOM 3762 O O . GLN A 1 492 ? -18.362 14.885 -2.138 1.00 85.88 492 GLN A O 1
ATOM 3767 N N . LEU A 1 493 ? -20.473 15.641 -2.264 1.00 88.12 493 LEU A N 1
ATOM 3768 C CA . LEU A 1 493 ? -20.202 16.738 -3.206 1.00 88.12 493 LEU A CA 1
ATOM 3769 C C . LEU A 1 493 ? -19.257 17.816 -2.644 1.00 88.12 493 LEU A C 1
ATOM 3771 O O . LEU A 1 493 ? -18.574 18.485 -3.410 1.00 88.12 493 LEU A O 1
ATOM 3775 N N . GLN A 1 494 ? -19.203 17.984 -1.319 1.00 90.00 494 GLN A N 1
ATOM 3776 C CA . GLN A 1 494 ? -18.336 18.963 -0.647 1.00 90.00 494 GLN A CA 1
ATOM 3777 C C . GLN A 1 494 ? -17.060 18.330 -0.073 1.00 90.00 494 GLN A C 1
ATOM 3779 O O . GLN A 1 494 ? -16.152 19.052 0.343 1.00 90.00 494 GLN A O 1
ATOM 3784 N N . LEU A 1 495 ? -16.983 16.996 -0.035 1.00 89.38 495 LEU A N 1
ATOM 3785 C CA . LEU A 1 495 ? -15.982 16.245 0.719 1.00 89.38 495 LEU A CA 1
ATOM 3786 C C . LEU A 1 495 ? -14.549 16.632 0.339 1.00 89.38 495 LEU A C 1
ATOM 3788 O O . LEU A 1 495 ? -13.794 17.076 1.200 1.00 89.38 495 LEU A O 1
ATOM 3792 N N . GLN A 1 496 ? -14.184 16.560 -0.946 1.00 91.62 496 GLN A N 1
ATOM 3793 C CA . GLN A 1 496 ? -12.830 16.914 -1.391 1.00 91.62 496 GLN A CA 1
ATOM 3794 C C . GLN A 1 496 ? -12.461 18.367 -1.053 1.00 91.62 496 GLN A C 1
ATOM 3796 O O . GLN A 1 496 ? -11.371 18.616 -0.545 1.00 91.62 496 GLN A O 1
ATOM 3801 N N . GLN A 1 497 ? -13.366 19.321 -1.289 1.00 92.12 497 GLN A N 1
ATOM 3802 C CA . GLN A 1 497 ? -13.113 20.739 -1.009 1.00 92.12 497 GLN A CA 1
ATOM 3803 C C . GLN A 1 497 ? -12.901 20.988 0.490 1.00 92.12 497 GLN A C 1
ATOM 3805 O O . GLN A 1 497 ? -11.958 21.689 0.860 1.00 92.12 497 GLN A O 1
ATOM 3810 N N . ARG A 1 498 ? -13.717 20.368 1.355 1.00 92.25 498 ARG A N 1
ATOM 3811 C CA . ARG A 1 498 ? -13.564 20.463 2.815 1.00 92.25 498 ARG A CA 1
ATOM 3812 C C . ARG A 1 498 ? -12.258 19.834 3.299 1.00 92.25 498 ARG A C 1
ATOM 3814 O O . ARG A 1 498 ? -11.551 20.481 4.063 1.00 92.25 498 ARG A O 1
ATOM 3821 N N . MET A 1 499 ? -11.891 18.640 2.822 1.00 94.44 499 MET A N 1
ATOM 3822 C CA . MET A 1 499 ? -10.632 17.991 3.228 1.00 94.44 499 MET A CA 1
ATOM 3823 C C . MET A 1 499 ? -9.402 18.799 2.781 1.00 94.44 499 MET A C 1
ATOM 3825 O O . MET A 1 499 ? -8.478 18.994 3.563 1.00 94.44 499 MET A O 1
ATOM 3829 N N . VAL A 1 500 ? -9.415 19.358 1.563 1.00 92.00 500 VAL A N 1
ATOM 3830 C CA . VAL A 1 500 ? -8.355 20.264 1.070 1.00 92.00 500 VAL A CA 1
ATOM 3831 C C . VAL A 1 500 ? -8.315 21.590 1.838 1.00 92.00 500 VAL A C 1
ATOM 3833 O O . VAL A 1 500 ? -7.251 22.193 1.973 1.00 92.00 500 VAL A O 1
ATOM 3836 N N . SER A 1 501 ? -9.455 22.089 2.324 1.00 90.38 501 SER A N 1
ATOM 3837 C CA . SER A 1 501 ? -9.493 23.290 3.166 1.00 90.38 501 SER A CA 1
ATOM 3838 C C . SER A 1 501 ? -8.919 23.027 4.558 1.00 90.38 501 SER A C 1
ATOM 3840 O O . SER A 1 501 ? -8.165 23.853 5.058 1.00 90.38 501 SER A O 1
ATOM 3842 N N . LEU A 1 502 ? -9.240 21.875 5.153 1.00 90.81 502 LEU A N 1
ATOM 3843 C CA . LEU A 1 502 ? -8.747 21.446 6.462 1.00 90.81 502 LEU A CA 1
ATOM 3844 C C . LEU A 1 502 ? -7.228 21.239 6.439 1.00 90.81 502 LEU A C 1
ATOM 3846 O O . LEU A 1 502 ? -6.496 21.884 7.186 1.00 90.81 502 LEU A O 1
ATOM 3850 N N . LEU A 1 503 ? -6.741 20.407 5.515 1.00 91.06 503 LEU A N 1
ATOM 3851 C CA . LEU A 1 503 ? -5.323 20.047 5.430 1.00 91.06 503 LEU A CA 1
ATOM 3852 C C . LEU A 1 503 ? -4.423 21.209 4.978 1.00 91.06 503 LEU A C 1
ATOM 3854 O O . LEU A 1 503 ? -3.223 21.184 5.231 1.00 91.06 503 LEU A O 1
ATOM 3858 N N . ARG A 1 504 ? -4.976 22.271 4.372 1.00 83.94 504 ARG A N 1
ATOM 3859 C CA . ARG A 1 504 ? -4.224 23.515 4.122 1.00 83.94 504 ARG A CA 1
ATOM 3860 C C . ARG A 1 504 ? -3.849 24.274 5.399 1.00 83.94 504 ARG A C 1
ATOM 3862 O O . ARG A 1 504 ? -2.923 25.076 5.339 1.00 83.94 504 ARG A O 1
ATOM 3869 N N . GLY A 1 505 ? -4.514 24.013 6.526 1.00 81.44 505 GLY A N 1
ATOM 3870 C CA . GLY A 1 505 ? -4.093 24.506 7.841 1.00 81.44 505 GLY A CA 1
ATOM 3871 C C . GLY A 1 505 ? -2.949 23.699 8.467 1.00 81.44 505 GLY A C 1
ATOM 3872 O O . GLY A 1 505 ? -2.246 24.218 9.322 1.00 81.44 505 GLY A O 1
ATOM 3873 N N . CYS A 1 506 ? -2.724 22.460 8.019 1.00 86.88 506 CYS A N 1
ATOM 3874 C CA . CYS A 1 506 ? -1.741 21.546 8.602 1.00 86.88 506 CYS A CA 1
ATOM 3875 C C . CYS A 1 506 ? -0.380 21.731 7.893 1.00 86.88 506 CYS A C 1
ATOM 3877 O O . CYS A 1 506 ? -0.310 21.507 6.677 1.00 86.88 506 CYS A O 1
ATOM 3879 N N . PRO A 1 507 ? 0.699 22.182 8.564 1.00 76.19 507 PRO A N 1
ATOM 3880 C CA . PRO A 1 507 ? 1.977 22.473 7.903 1.00 76.19 507 PRO A CA 1
ATOM 3881 C C . PRO A 1 507 ? 2.745 21.214 7.478 1.00 76.19 507 PRO A C 1
ATOM 3883 O O . PRO A 1 507 ? 3.413 21.243 6.448 1.00 76.19 507 PRO A O 1
ATOM 3886 N N . GLY A 1 508 ? 2.620 20.102 8.210 1.00 83.62 508 GLY A N 1
ATOM 3887 C CA . GLY A 1 508 ? 3.436 18.911 7.975 1.00 83.62 508 GLY A CA 1
ATOM 3888 C C . GLY A 1 508 ? 3.074 18.061 6.751 1.00 83.62 508 GLY A C 1
ATOM 3889 O O . GLY A 1 508 ? 3.886 17.226 6.360 1.00 83.62 508 GLY A O 1
ATOM 3890 N N . PHE A 1 509 ? 1.914 18.261 6.115 1.00 89.50 509 PHE A N 1
ATOM 3891 C CA . PHE A 1 509 ? 1.540 17.530 4.896 1.00 89.50 509 PHE A CA 1
ATOM 3892 C C . PHE A 1 509 ? 2.083 18.230 3.644 1.00 89.50 509 PHE A C 1
ATOM 3894 O O . PHE A 1 509 ? 1.695 19.362 3.347 1.00 89.50 509 PHE A O 1
ATOM 3901 N N . ASP A 1 510 ? 2.914 17.531 2.863 1.00 89.00 510 ASP A N 1
ATOM 3902 C CA . ASP A 1 510 ? 3.494 18.040 1.616 1.00 89.00 510 ASP A CA 1
ATOM 3903 C C . ASP A 1 510 ? 2.402 18.512 0.640 1.00 89.00 510 ASP A C 1
ATOM 3905 O O . ASP A 1 510 ? 1.512 17.761 0.219 1.00 89.00 510 ASP A O 1
ATOM 3909 N N . ARG A 1 511 ? 2.486 19.797 0.285 1.00 89.88 511 ARG A N 1
ATOM 3910 C CA . ARG A 1 511 ? 1.552 20.496 -0.604 1.00 89.88 511 ARG A CA 1
ATOM 3911 C C . ARG A 1 511 ? 2.029 20.525 -2.059 1.00 89.88 511 ARG A C 1
ATOM 3913 O O . ARG A 1 511 ? 1.244 20.891 -2.930 1.00 89.88 511 ARG A O 1
ATOM 3920 N N . SER A 1 512 ? 3.277 20.126 -2.327 1.00 88.38 512 SER A N 1
ATOM 3921 C CA . SER A 1 512 ? 3.843 19.998 -3.677 1.00 88.38 512 SER A CA 1
ATOM 3922 C C . SER A 1 512 ? 3.262 18.808 -4.450 1.00 88.38 512 SER A C 1
ATOM 3924 O O . SER A 1 512 ? 3.238 18.827 -5.679 1.00 88.38 512 SER A O 1
ATOM 3926 N N . VAL A 1 513 ? 2.721 17.811 -3.739 1.00 93.69 513 VAL A N 1
ATOM 3927 C CA . VAL A 1 513 ? 1.997 16.666 -4.307 1.00 93.69 513 VAL A CA 1
ATOM 3928 C C . VAL A 1 513 ? 0.483 16.957 -4.282 1.00 93.69 513 VAL A C 1
ATOM 3930 O O . VAL A 1 513 ? -0.171 16.781 -3.248 1.00 93.69 513 VAL A O 1
ATOM 3933 N N . PRO A 1 514 ? -0.127 17.404 -5.400 1.00 90.19 514 PRO A N 1
ATOM 3934 C CA . PRO A 1 514 ? -1.513 17.859 -5.414 1.00 90.19 514 PRO A CA 1
ATOM 3935 C C . PRO A 1 514 ? -2.497 16.693 -5.304 1.00 90.19 514 PRO A C 1
ATOM 3937 O O . PRO A 1 514 ? -2.225 15.570 -5.744 1.00 90.19 514 PRO A O 1
ATOM 3940 N N . THR A 1 515 ? -3.688 16.967 -4.773 1.00 94.88 515 THR A N 1
ATOM 3941 C CA . THR A 1 515 ? -4.781 15.988 -4.715 1.00 94.88 515 THR A CA 1
ATOM 3942 C C . THR A 1 515 ? -5.273 15.586 -6.097 1.00 94.88 515 THR A C 1
ATOM 3944 O O . THR A 1 515 ? -5.269 16.394 -7.023 1.00 94.88 515 THR A O 1
ATOM 3947 N N . VAL A 1 516 ? -5.822 14.380 -6.204 1.00 93.81 516 VAL A N 1
ATOM 3948 C CA . VAL A 1 516 ? -6.514 13.910 -7.407 1.00 93.81 516 VAL A CA 1
ATOM 3949 C C . VAL A 1 516 ? -8.029 14.106 -7.275 1.00 93.81 516 VAL A C 1
ATOM 3951 O O . VAL A 1 516 ? -8.572 13.993 -6.182 1.00 93.81 516 VAL A O 1
ATOM 3954 N N . SER A 1 517 ? -8.722 14.424 -8.370 1.00 89.06 517 SER A N 1
ATOM 3955 C CA . SER A 1 517 ? -10.187 14.641 -8.396 1.00 89.06 517 SER A CA 1
ATOM 3956 C C . SER A 1 517 ? -10.977 13.543 -9.119 1.00 89.06 517 SER A C 1
ATOM 3958 O O . SER A 1 517 ? -12.185 13.421 -8.952 1.00 89.06 517 SER A O 1
ATOM 3960 N N . HIS A 1 518 ? -10.300 12.725 -9.924 1.00 90.44 518 HIS A N 1
ATOM 3961 C CA . HIS A 1 518 ? -10.901 11.667 -10.746 1.00 90.44 518 HIS A CA 1
ATOM 3962 C C . HIS A 1 518 ? -11.160 10.351 -9.991 1.00 90.44 518 HIS A C 1
ATOM 3964 O O . HIS A 1 518 ? -11.848 9.462 -10.495 1.00 90.44 518 HIS A O 1
ATOM 3970 N N . ILE A 1 519 ? -10.597 10.218 -8.788 1.00 91.06 519 ILE A N 1
ATOM 3971 C CA . ILE A 1 519 ? -10.860 9.134 -7.844 1.00 91.06 519 ILE A CA 1
ATOM 3972 C C . ILE A 1 519 ? -11.056 9.726 -6.452 1.00 91.06 519 ILE A C 1
ATOM 3974 O O . ILE A 1 519 ? -10.230 10.501 -5.980 1.00 91.06 519 ILE A O 1
ATOM 3978 N N . SER A 1 520 ? -12.158 9.342 -5.811 1.00 93.44 520 SER A N 1
ATOM 3979 C CA . SER A 1 520 ? -12.361 9.504 -4.372 1.00 93.44 520 SER A CA 1
ATOM 3980 C C . SER A 1 520 ? -11.850 8.250 -3.671 1.00 93.44 520 SER A C 1
ATOM 3982 O O . SER A 1 520 ? -12.037 7.150 -4.197 1.00 93.44 520 SER A O 1
ATOM 3984 N N . GLY A 1 521 ? -11.278 8.403 -2.478 1.00 95.81 521 GLY A N 1
ATOM 3985 C CA . GLY A 1 521 ? -11.209 7.321 -1.498 1.00 95.81 521 GLY A CA 1
ATOM 3986 C C . GLY A 1 521 ? -12.609 6.933 -1.006 1.00 95.81 521 GLY A C 1
ATOM 3987 O O . GLY A 1 521 ? -13.604 7.556 -1.398 1.00 95.81 521 GLY A O 1
ATOM 3988 N N . GLY A 1 522 ? -12.688 5.906 -0.163 1.00 95.50 522 GLY A N 1
ATOM 3989 C CA . GLY A 1 522 ? -13.955 5.364 0.339 1.00 95.50 522 GLY A CA 1
ATOM 3990 C C . GLY A 1 522 ? -14.254 3.955 -0.155 1.00 95.50 522 GLY A C 1
ATOM 3991 O O . GLY A 1 522 ? -13.914 3.578 -1.284 1.00 95.50 522 GLY A O 1
ATOM 3992 N N . SER A 1 523 ? -14.925 3.177 0.694 1.00 94.56 523 SER A N 1
ATOM 3993 C CA . SER A 1 523 ? -15.408 1.835 0.364 1.00 94.56 523 SER A CA 1
ATOM 3994 C C . SER A 1 523 ? -16.435 1.898 -0.769 1.00 94.56 523 SER A C 1
ATOM 3996 O O . SER A 1 523 ? -16.382 1.097 -1.705 1.00 94.56 523 SER A O 1
ATOM 3998 N N . ALA A 1 524 ? -17.302 2.918 -0.761 1.00 91.56 524 ALA A N 1
ATOM 3999 C CA . ALA A 1 524 ? -18.308 3.138 -1.793 1.00 91.56 524 ALA A CA 1
ATOM 4000 C C . ALA A 1 524 ? -17.674 3.351 -3.181 1.00 91.56 524 ALA A C 1
ATOM 4002 O O . ALA A 1 524 ? -18.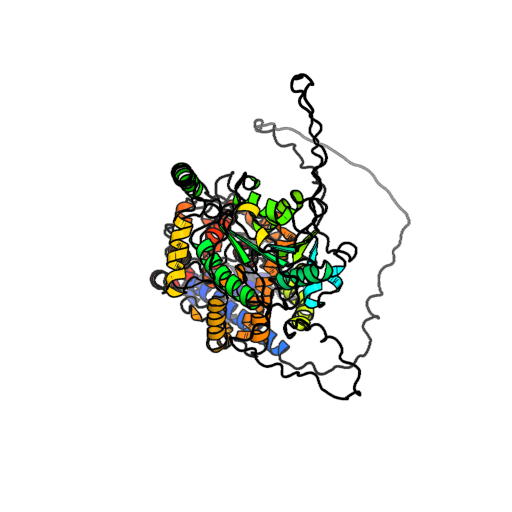076 2.718 -4.162 1.00 91.56 524 ALA A O 1
ATOM 4003 N N . ALA A 1 525 ? -16.641 4.197 -3.265 1.00 93.88 525 ALA A N 1
ATOM 4004 C CA . ALA A 1 525 ? -15.909 4.454 -4.504 1.00 93.88 525 ALA A CA 1
ATOM 4005 C C . ALA A 1 525 ? -15.110 3.221 -4.970 1.00 93.88 525 ALA A C 1
ATOM 4007 O O . ALA A 1 525 ? -15.123 2.880 -6.159 1.00 93.88 525 ALA A O 1
ATOM 4008 N N . GLY A 1 526 ? -14.469 2.514 -4.033 1.00 96.00 526 GLY A N 1
ATOM 4009 C CA . GLY A 1 526 ? -13.710 1.296 -4.309 1.00 96.00 526 GLY A CA 1
ATOM 4010 C C . GLY A 1 526 ? -14.576 0.159 -4.858 1.00 96.00 526 GLY A C 1
ATOM 4011 O O . GLY A 1 526 ? -14.237 -0.428 -5.888 1.00 96.00 526 GLY A O 1
ATOM 4012 N N . TYR A 1 527 ? -15.731 -0.123 -4.245 1.00 95.19 527 TYR A N 1
ATOM 4013 C CA . TYR A 1 527 ? -16.634 -1.169 -4.737 1.00 95.19 527 TYR A CA 1
ATOM 4014 C C . TYR A 1 527 ? -17.372 -0.785 -6.019 1.00 95.19 527 TYR A C 1
ATOM 4016 O O . TYR A 1 527 ? -17.581 -1.655 -6.863 1.00 95.19 527 TYR A O 1
ATOM 4024 N N . ALA A 1 528 ? -17.705 0.493 -6.233 1.00 93.56 528 ALA A N 1
ATOM 4025 C CA . ALA A 1 528 ? -18.243 0.945 -7.518 1.00 93.56 528 ALA A CA 1
ATOM 4026 C C . ALA A 1 528 ? -17.243 0.697 -8.666 1.00 93.56 528 ALA A C 1
ATOM 4028 O O . ALA A 1 528 ? -17.617 0.206 -9.737 1.00 93.56 528 ALA A O 1
ATOM 4029 N N . ARG A 1 529 ? -15.950 0.964 -8.423 1.00 94.62 529 ARG A N 1
ATOM 4030 C CA . ARG A 1 529 ? -14.861 0.653 -9.359 1.00 94.62 529 ARG A CA 1
ATOM 4031 C C . ARG A 1 529 ? -14.690 -0.852 -9.566 1.00 94.62 529 ARG A C 1
ATOM 4033 O O . ARG A 1 529 ? -14.592 -1.285 -10.716 1.00 94.62 529 ARG A O 1
ATOM 4040 N N . TRP A 1 530 ? -14.685 -1.637 -8.487 1.00 96.00 530 TRP A N 1
ATOM 4041 C CA . TRP A 1 530 ? -14.617 -3.095 -8.574 1.00 96.00 530 TRP A CA 1
ATOM 4042 C C . TRP A 1 530 ? -15.765 -3.663 -9.401 1.00 96.00 530 TRP A C 1
ATOM 4044 O O . TRP A 1 530 ? -15.503 -4.404 -10.337 1.00 96.00 530 TRP A O 1
ATOM 4054 N N . GLU A 1 531 ? -17.013 -3.287 -9.127 1.00 93.94 531 GLU A N 1
ATOM 4055 C CA . GLU A 1 531 ? -18.181 -3.851 -9.809 1.00 93.94 531 GLU A CA 1
ATOM 4056 C C . GLU A 1 531 ? -18.182 -3.533 -11.314 1.00 93.94 531 GLU A C 1
ATOM 4058 O O . GLU A 1 531 ? -18.495 -4.399 -12.136 1.00 93.94 531 GLU A O 1
ATOM 4063 N N . ARG A 1 532 ? -17.752 -2.322 -11.705 1.00 93.94 532 ARG A N 1
ATOM 4064 C CA . ARG A 1 532 ? -17.542 -1.965 -13.119 1.00 93.94 532 ARG A CA 1
ATOM 4065 C C . ARG A 1 532 ? -16.474 -2.849 -13.764 1.00 93.94 532 ARG A C 1
ATOM 4067 O O . ARG A 1 532 ? -16.710 -3.411 -14.835 1.00 93.94 532 ARG A O 1
ATOM 4074 N N . PHE A 1 533 ? -15.323 -3.014 -13.109 1.00 96.38 533 PHE A N 1
ATOM 4075 C CA . PHE A 1 533 ? -14.259 -3.881 -13.612 1.00 96.38 533 PHE A CA 1
ATOM 4076 C C . PHE A 1 533 ? -14.700 -5.350 -13.668 1.00 96.38 533 PHE A C 1
ATOM 4078 O O . PHE A 1 533 ? -14.548 -5.976 -14.709 1.00 96.38 533 PHE A O 1
ATOM 4085 N N . ARG A 1 534 ? -15.324 -5.888 -12.618 1.00 94.81 534 ARG A N 1
ATOM 4086 C CA . ARG A 1 534 ? -15.824 -7.267 -12.535 1.00 94.81 534 ARG A CA 1
ATOM 4087 C C . ARG A 1 534 ? -16.795 -7.601 -13.670 1.00 94.81 534 ARG A C 1
ATOM 4089 O O . ARG A 1 534 ? -16.690 -8.670 -14.257 1.00 94.81 534 ARG A O 1
ATOM 4096 N N . ARG A 1 535 ? -17.703 -6.681 -14.024 1.00 91.69 535 ARG A N 1
ATOM 4097 C CA . ARG A 1 535 ? -18.673 -6.879 -15.120 1.00 91.69 535 ARG A CA 1
ATOM 4098 C C . ARG A 1 535 ? -18.075 -6.757 -16.526 1.00 91.69 535 ARG A C 1
ATOM 4100 O O . ARG A 1 535 ? -18.548 -7.439 -17.427 1.00 91.69 535 ARG A O 1
ATOM 4107 N N . GLN A 1 536 ? -17.115 -5.853 -16.744 1.00 91.50 536 GLN A N 1
ATOM 4108 C CA . GLN A 1 536 ? -16.713 -5.421 -18.099 1.00 91.50 536 GLN A CA 1
ATOM 4109 C C . GLN A 1 536 ? -15.231 -5.661 -18.431 1.00 91.50 536 GLN A C 1
ATOM 4111 O O . GLN A 1 536 ? -14.877 -5.875 -19.590 1.00 91.50 536 GLN A O 1
ATOM 4116 N N . GLY A 1 537 ? -14.354 -5.591 -17.429 1.00 94.50 537 GLY A N 1
ATOM 4117 C CA . GLY A 1 537 ? -12.900 -5.674 -17.575 1.00 94.50 537 GLY A CA 1
ATOM 4118 C C . GLY A 1 537 ? -12.309 -7.024 -17.168 1.00 94.50 537 GLY A C 1
ATOM 4119 O O . GLY A 1 537 ? -11.421 -7.515 -17.862 1.00 94.50 537 GLY A O 1
ATOM 4120 N N . LEU A 1 538 ? -12.812 -7.648 -16.098 1.00 95.75 538 LEU A N 1
ATOM 4121 C CA . LEU A 1 538 ? -12.268 -8.875 -15.508 1.00 95.75 538 LEU A CA 1
ATOM 4122 C C . LEU A 1 538 ? -12.182 -10.033 -16.520 1.00 95.75 538 LEU A C 1
ATOM 4124 O O . LEU A 1 538 ? -11.075 -10.556 -16.662 1.00 95.75 538 LEU A O 1
ATOM 4128 N N . PRO A 1 539 ? -13.216 -10.355 -17.333 1.00 91.75 539 PRO A N 1
ATOM 4129 C CA . PRO A 1 539 ? -13.106 -11.411 -18.346 1.00 91.75 539 PRO A CA 1
ATOM 4130 C C . PRO A 1 539 ? -12.046 -11.144 -19.421 1.00 91.75 539 PRO A C 1
ATOM 4132 O O . PRO A 1 539 ? -11.482 -12.069 -20.005 1.00 91.75 539 PRO A O 1
ATOM 4135 N N . LEU A 1 540 ? -11.750 -9.867 -19.672 1.00 92.38 540 LEU A N 1
ATOM 4136 C CA . LEU A 1 540 ? -10.844 -9.393 -20.719 1.00 92.38 540 LEU A CA 1
ATOM 4137 C C . LEU A 1 540 ? -9.450 -9.032 -20.177 1.00 92.38 540 LEU A C 1
ATOM 4139 O O . LEU A 1 540 ? -8.559 -8.688 -20.959 1.00 92.38 540 LEU A O 1
ATOM 4143 N N . TYR A 1 541 ? -9.241 -9.136 -18.860 1.00 94.81 541 TYR A N 1
ATOM 4144 C CA . TYR A 1 541 ? -8.037 -8.685 -18.166 1.00 94.81 541 TYR A CA 1
ATOM 4145 C C . TYR A 1 541 ? -6.768 -9.314 -18.743 1.00 94.81 541 TYR A C 1
ATOM 4147 O O . TYR A 1 541 ? -5.838 -8.598 -19.103 1.00 94.81 541 TYR A O 1
ATOM 4155 N N . ALA A 1 542 ? -6.753 -10.638 -18.935 1.00 90.81 542 ALA A N 1
ATOM 4156 C CA . ALA A 1 542 ? -5.602 -11.362 -19.480 1.00 90.81 542 ALA A CA 1
ATOM 4157 C C . ALA A 1 542 ? -5.161 -10.846 -20.864 1.00 90.81 542 ALA A C 1
ATOM 4159 O O . ALA A 1 542 ? -3.968 -10.824 -21.151 1.00 90.81 542 ALA A O 1
ATOM 4160 N N . ALA A 1 543 ? -6.106 -10.396 -21.696 1.00 86.50 543 ALA A N 1
ATOM 4161 C CA . ALA A 1 543 ? -5.831 -9.872 -23.033 1.00 86.50 543 ALA A CA 1
ATOM 4162 C C . ALA A 1 543 ? -5.486 -8.370 -23.049 1.00 86.50 543 ALA A C 1
ATOM 4164 O O . ALA A 1 543 ? -4.860 -7.903 -23.999 1.00 86.50 543 ALA A O 1
ATOM 4165 N N . ARG A 1 544 ? -5.905 -7.598 -22.033 1.00 92.44 544 ARG A N 1
ATOM 4166 C CA . ARG A 1 544 ? -5.810 -6.124 -22.026 1.00 92.44 544 ARG A CA 1
ATOM 4167 C C . ARG A 1 544 ? -4.783 -5.547 -21.046 1.00 92.44 544 ARG A C 1
ATOM 4169 O O . ARG A 1 544 ? -4.261 -4.475 -21.325 1.00 92.44 544 ARG A O 1
ATOM 4176 N N . ARG A 1 545 ? -4.424 -6.252 -19.966 1.00 92.69 545 ARG A N 1
ATOM 4177 C CA . ARG A 1 545 ? -3.605 -5.753 -18.831 1.00 92.69 545 ARG A CA 1
ATOM 4178 C C . ARG A 1 545 ? -2.229 -5.147 -19.146 1.00 92.69 545 ARG A C 1
ATOM 4180 O O . ARG A 1 545 ? -1.626 -4.529 -18.274 1.00 92.69 545 ARG A O 1
ATOM 4187 N N . ASN A 1 546 ? -1.683 -5.385 -20.337 1.00 92.00 546 ASN A N 1
ATOM 4188 C CA . ASN A 1 546 ? -0.369 -4.873 -20.737 1.00 92.00 546 ASN A CA 1
ATOM 4189 C C . ASN A 1 546 ? -0.479 -3.610 -21.614 1.00 92.00 546 ASN A C 1
ATOM 4191 O O . ASN A 1 546 ? 0.517 -2.909 -21.789 1.00 92.00 546 ASN A O 1
ATOM 4195 N N . ASP A 1 547 ? -1.662 -3.299 -22.146 1.00 92.44 547 ASP A N 1
ATOM 4196 C CA . ASP A 1 547 ? -1.898 -2.139 -23.005 1.00 92.44 547 ASP A CA 1
ATOM 4197 C C . ASP A 1 547 ? -2.208 -0.895 -22.163 1.00 92.44 547 ASP A C 1
ATOM 4199 O O . ASP A 1 547 ? -3.339 -0.674 -21.733 1.00 92.44 547 ASP A O 1
ATOM 4203 N N . ALA A 1 548 ? -1.185 -0.071 -21.943 1.00 93.69 548 ALA A N 1
ATOM 4204 C CA . ALA A 1 548 ? -1.283 1.112 -21.096 1.00 93.69 548 ALA A CA 1
ATOM 4205 C C . ALA A 1 548 ? -2.161 2.240 -21.681 1.00 93.69 548 ALA A C 1
ATOM 4207 O O . ALA A 1 548 ? -2.546 3.133 -20.930 1.00 93.69 548 ALA A O 1
ATOM 4208 N N . MET A 1 549 ? -2.529 2.198 -22.973 1.00 92.94 549 MET A N 1
ATOM 4209 C CA . MET A 1 549 ? -3.537 3.120 -23.526 1.00 92.94 549 MET A CA 1
ATOM 4210 C C . MET A 1 549 ? -4.955 2.740 -23.085 1.00 92.94 549 MET A C 1
ATOM 4212 O O . MET A 1 549 ? -5.846 3.586 -23.037 1.00 92.94 549 MET A O 1
ATOM 4216 N N . LYS A 1 550 ? -5.183 1.469 -22.730 1.00 90.12 550 LYS A N 1
ATOM 4217 C CA . LYS A 1 550 ? -6.469 0.964 -22.243 1.00 90.12 550 LYS A CA 1
ATOM 4218 C C . LYS A 1 550 ? -6.488 0.981 -20.714 1.00 90.12 550 LYS A C 1
ATOM 4220 O O . LYS A 1 550 ? -6.383 -0.068 -20.086 1.00 90.12 550 LYS A O 1
ATOM 4225 N N . ARG A 1 551 ? -6.684 2.160 -20.104 1.00 86.00 551 ARG A N 1
ATOM 4226 C CA . ARG A 1 551 ? -6.744 2.319 -18.629 1.00 86.00 551 ARG A CA 1
ATOM 4227 C C . ARG A 1 551 ? -7.738 1.372 -17.939 1.00 86.00 551 ARG A C 1
ATOM 4229 O O . ARG A 1 551 ? -7.449 0.867 -16.861 1.00 86.00 551 ARG A O 1
ATOM 4236 N N . ASP A 1 552 ? -8.869 1.082 -18.583 1.00 87.88 552 ASP A N 1
ATOM 4237 C CA . ASP A 1 552 ? -9.888 0.132 -18.098 1.00 87.88 552 ASP A CA 1
ATOM 4238 C C . ASP A 1 552 ? -9.576 -1.350 -18.412 1.00 87.88 552 ASP A C 1
ATOM 4240 O O . ASP A 1 552 ? -10.374 -2.244 -18.135 1.00 87.88 552 ASP A O 1
ATOM 4244 N N . GLY A 1 553 ? -8.409 -1.640 -18.994 1.00 91.56 553 GLY A N 1
ATOM 4245 C CA . GLY A 1 553 ? -7.866 -2.992 -19.147 1.00 91.56 553 GLY A CA 1
ATOM 4246 C C . GLY A 1 553 ? -7.366 -3.608 -17.835 1.00 91.56 553 GLY A C 1
ATOM 4247 O O . GLY A 1 553 ? -7.029 -4.791 -17.814 1.00 91.56 553 GLY A O 1
ATOM 4248 N N . VAL A 1 554 ? -7.330 -2.825 -16.751 1.00 96.19 554 VAL A N 1
ATOM 4249 C CA . VAL A 1 554 ? -6.947 -3.226 -15.390 1.00 96.19 554 VAL A CA 1
ATOM 4250 C C . VAL A 1 554 ? -7.961 -2.702 -14.363 1.00 96.19 554 VAL A C 1
ATOM 4252 O O . VAL A 1 554 ? -8.739 -1.799 -14.656 1.00 96.19 554 VAL A O 1
ATOM 4255 N N . SER A 1 555 ? -7.959 -3.251 -13.143 1.00 97.00 555 SER A N 1
ATOM 4256 C CA . SER A 1 555 ? -8.956 -2.903 -12.113 1.00 97.00 555 SER A CA 1
ATOM 4257 C C . SER A 1 555 ? -8.823 -1.486 -11.549 1.00 97.00 555 SER A C 1
ATOM 4259 O O . SER A 1 555 ? -9.811 -0.921 -11.080 1.00 97.00 555 SER A O 1
ATOM 4261 N N . ARG A 1 556 ? -7.607 -0.919 -11.572 1.00 96.12 556 ARG A N 1
ATOM 4262 C CA . ARG A 1 556 ? -7.257 0.362 -10.930 1.00 96.12 556 ARG A CA 1
ATOM 4263 C C . ARG A 1 556 ? -7.619 0.400 -9.427 1.00 96.12 556 ARG A C 1
ATOM 4265 O O . ARG A 1 556 ? -8.002 1.435 -8.893 1.00 96.12 556 ARG A O 1
ATOM 4272 N N . LEU A 1 557 ? -7.535 -0.752 -8.750 1.00 97.69 557 LEU A N 1
ATOM 4273 C CA . LEU A 1 557 ? -7.887 -0.907 -7.328 1.00 97.69 557 LEU A CA 1
ATOM 4274 C C . LEU A 1 557 ? -6.707 -0.777 -6.350 1.00 97.69 557 LEU A C 1
ATOM 4276 O O . LEU A 1 557 ? -6.927 -0.878 -5.147 1.00 97.69 557 LEU A O 1
ATOM 4280 N N . SER A 1 558 ? -5.467 -0.581 -6.813 1.00 97.75 558 SER A N 1
ATOM 4281 C CA . SER A 1 558 ? -4.285 -0.656 -5.937 1.00 97.75 558 SER A CA 1
ATOM 4282 C C . SER A 1 558 ? -4.320 0.355 -4.787 1.00 97.75 558 SER A C 1
ATOM 4284 O O . SER A 1 558 ? -4.110 -0.048 -3.649 1.00 97.75 558 SER A O 1
ATOM 4286 N N . ALA A 1 559 ? -4.712 1.608 -5.042 1.00 97.88 559 ALA A N 1
ATOM 4287 C CA . ALA A 1 559 ? -4.909 2.617 -3.995 1.00 97.88 559 ALA A CA 1
ATOM 4288 C C . ALA A 1 559 ? -5.944 2.178 -2.936 1.00 97.88 559 ALA A C 1
ATOM 4290 O O . ALA A 1 559 ? -5.684 2.241 -1.738 1.00 97.88 559 ALA A O 1
ATOM 4291 N N . PHE A 1 560 ? -7.100 1.652 -3.357 1.00 98.50 560 PHE A N 1
ATOM 4292 C CA . PHE A 1 560 ? -8.135 1.167 -2.432 1.00 98.50 560 PHE A CA 1
ATOM 4293 C C . PHE A 1 560 ? -7.688 -0.061 -1.625 1.00 98.50 560 PHE A C 1
ATOM 4295 O O . PHE A 1 560 ? -8.177 -0.269 -0.519 1.00 98.50 560 PHE A O 1
ATOM 4302 N N . HIS A 1 561 ? -6.772 -0.875 -2.158 1.00 98.00 561 HIS A N 1
ATOM 4303 C CA . HIS A 1 561 ? -6.183 -2.005 -1.436 1.00 98.00 561 HIS A CA 1
ATOM 4304 C C . HIS A 1 561 ? -5.057 -1.601 -0.483 1.00 98.00 561 HIS A C 1
ATOM 4306 O O . HIS A 1 561 ? -4.938 -2.230 0.564 1.00 98.00 561 HIS A O 1
ATOM 4312 N N . HIS A 1 562 ? -4.268 -0.582 -0.829 1.00 97.88 562 HIS A N 1
ATOM 4313 C CA . HIS A 1 562 ? -3.216 -0.029 0.025 1.00 97.88 562 HIS A CA 1
ATOM 4314 C C . HIS A 1 562 ? -3.807 0.576 1.309 1.00 97.88 562 HIS A C 1
ATOM 4316 O O . HIS A 1 562 ? -3.406 0.209 2.408 1.00 97.88 562 HIS A O 1
ATOM 4322 N N . TRP A 1 563 ? -4.851 1.399 1.172 1.00 97.75 563 TRP A N 1
ATOM 4323 C CA . TRP A 1 563 ? -5.610 1.951 2.303 1.00 97.75 563 TRP A CA 1
ATOM 4324 C C . TRP A 1 563 ? -6.667 0.986 2.880 1.00 97.75 563 TRP A C 1
ATOM 4326 O O . TRP A 1 563 ? -7.457 1.364 3.745 1.00 97.75 563 TRP A O 1
ATOM 4336 N N . GLY A 1 564 ? -6.748 -0.244 2.358 1.00 97.94 564 GLY A N 1
ATOM 4337 C CA . GLY A 1 564 ? -7.672 -1.284 2.821 1.00 97.94 564 GLY A CA 1
ATOM 4338 C C . GLY A 1 564 ? -9.161 -0.913 2.794 1.00 97.94 564 GLY A C 1
ATOM 4339 O O . GLY A 1 564 ? -9.934 -1.503 3.548 1.00 97.94 564 GLY A O 1
ATOM 4340 N N . MET A 1 565 ? -9.562 0.020 1.926 1.00 98.19 565 MET A N 1
ATOM 4341 C CA . MET A 1 565 ? -10.937 0.514 1.753 1.00 98.19 565 MET A CA 1
ATOM 4342 C C . MET A 1 565 ? -11.880 -0.509 1.109 1.00 98.19 565 MET A C 1
ATOM 4344 O O . MET A 1 565 ? -13.096 -0.425 1.260 1.00 98.19 565 MET A O 1
ATOM 4348 N N . VAL A 1 566 ? -11.325 -1.486 0.386 1.00 96.56 566 VAL A N 1
ATOM 4349 C CA . VAL A 1 566 ? -12.058 -2.654 -0.120 1.00 96.56 566 VAL A CA 1
ATOM 4350 C C . VAL A 1 566 ? -11.475 -3.935 0.459 1.00 96.56 566 VAL A C 1
ATOM 4352 O O . VAL A 1 566 ? -10.258 -4.106 0.554 1.00 96.56 566 VAL A O 1
ATOM 4355 N N . SER A 1 567 ? -12.356 -4.864 0.822 1.00 94.50 567 SER A N 1
ATOM 4356 C CA . SER A 1 567 ? -11.970 -6.146 1.399 1.00 94.50 567 SER A CA 1
ATOM 4357 C C . SER A 1 567 ? -11.226 -7.020 0.382 1.00 94.50 567 SER A C 1
ATOM 4359 O O . SER A 1 567 ? -11.795 -7.351 -0.665 1.00 94.50 567 SER A O 1
ATOM 4361 N N . PRO A 1 568 ? -9.996 -7.485 0.675 1.00 94.75 568 PRO A N 1
ATOM 4362 C CA . PRO A 1 568 ? -9.312 -8.440 -0.191 1.00 94.75 568 PRO A CA 1
ATOM 4363 C C . PRO A 1 568 ? -10.068 -9.776 -0.276 1.00 94.75 568 PRO A C 1
ATOM 4365 O O . PRO A 1 568 ? -9.992 -10.449 -1.303 1.00 94.75 568 PRO A O 1
ATOM 4368 N N . PHE A 1 569 ? -10.846 -10.134 0.753 1.00 91.81 569 PHE A N 1
ATOM 4369 C CA . PHE A 1 569 ? -11.626 -11.371 0.803 1.00 91.81 569 PHE A CA 1
ATOM 4370 C C . PHE A 1 569 ? -12.788 -11.342 -0.196 1.00 91.81 569 PHE A C 1
ATOM 4372 O O . PHE A 1 569 ? -12.919 -12.269 -0.994 1.00 91.81 569 PHE A O 1
ATOM 4379 N N . LYS A 1 570 ? -13.581 -10.258 -0.226 1.00 91.06 570 LYS A N 1
ATOM 4380 C CA . LYS A 1 570 ? -14.663 -10.064 -1.210 1.00 91.06 570 LYS A CA 1
ATOM 4381 C C . LYS A 1 570 ? -14.135 -10.054 -2.643 1.00 91.06 570 LYS A C 1
ATOM 4383 O O . LYS A 1 570 ? -14.649 -10.796 -3.476 1.00 91.06 570 LYS A O 1
ATOM 4388 N N . ILE A 1 571 ? -13.084 -9.275 -2.914 1.00 94.06 571 ILE A N 1
ATOM 4389 C CA . ILE A 1 571 ? -12.488 -9.153 -4.257 1.00 94.06 571 ILE A CA 1
ATOM 4390 C C . ILE A 1 571 ? -11.957 -10.508 -4.754 1.00 94.06 571 ILE A C 1
ATOM 4392 O O . ILE A 1 571 ? -12.239 -10.903 -5.885 1.00 94.06 571 ILE A O 1
ATOM 4396 N N . ALA A 1 572 ? -11.245 -11.260 -3.907 1.00 94.31 572 ALA A N 1
ATOM 4397 C CA . ALA A 1 572 ? -10.736 -12.586 -4.257 1.00 94.31 572 ALA A CA 1
ATOM 4398 C C . ALA A 1 572 ? -11.858 -13.614 -4.475 1.00 94.31 572 ALA A C 1
ATOM 4400 O O . ALA A 1 572 ? -11.842 -14.339 -5.470 1.00 94.31 572 ALA A O 1
ATOM 4401 N N . ARG A 1 573 ? -12.844 -13.656 -3.569 1.00 90.50 573 ARG A N 1
ATOM 4402 C CA . ARG A 1 573 ? -13.991 -14.571 -3.631 1.00 90.50 573 ARG A CA 1
ATOM 4403 C C . ARG A 1 573 ? -14.826 -14.342 -4.888 1.00 90.50 573 ARG A C 1
ATOM 4405 O O . ARG A 1 573 ? -15.149 -15.295 -5.584 1.00 90.50 573 ARG A O 1
ATOM 4412 N N . GLU A 1 574 ? -15.129 -13.090 -5.224 1.00 90.69 574 GLU A N 1
ATOM 4413 C CA . GLU A 1 574 ? -15.910 -12.756 -6.421 1.00 90.69 574 GLU A CA 1
ATOM 4414 C C . GLU A 1 574 ? -15.142 -12.965 -7.724 1.00 90.69 574 GLU A C 1
ATOM 4416 O O . GLU A 1 574 ? -15.735 -13.417 -8.701 1.00 90.69 574 GLU A O 1
ATOM 4421 N N . ALA A 1 575 ? -13.834 -12.696 -7.743 1.00 93.56 575 ALA A N 1
ATOM 4422 C CA . ALA A 1 575 ? -12.995 -13.056 -8.881 1.00 93.56 575 ALA A CA 1
ATOM 4423 C C . ALA A 1 575 ? -12.943 -14.579 -9.093 1.00 93.56 575 ALA A C 1
ATOM 4425 O O . ALA A 1 575 ? -12.942 -15.027 -10.232 1.00 93.56 575 ALA A O 1
ATOM 4426 N N . ALA A 1 576 ? -12.950 -15.381 -8.023 1.00 91.00 576 ALA A N 1
ATOM 4427 C CA . ALA A 1 576 ? -12.931 -16.844 -8.106 1.00 91.00 576 ALA A CA 1
ATOM 4428 C C . ALA A 1 576 ? -14.250 -17.477 -8.589 1.00 91.00 576 ALA A C 1
ATOM 4430 O O . ALA A 1 576 ? -14.252 -18.644 -8.982 1.00 91.00 576 ALA A O 1
ATOM 4431 N N . LEU A 1 577 ? -15.360 -16.729 -8.584 1.00 88.69 577 LEU A N 1
ATOM 4432 C CA . LEU A 1 577 ? -16.623 -17.169 -9.190 1.00 88.69 577 LEU A CA 1
ATOM 4433 C C . LEU A 1 577 ? -16.611 -17.035 -10.723 1.00 88.69 577 LEU A C 1
ATOM 4435 O O . LEU A 1 577 ? -17.341 -17.753 -11.407 1.00 88.69 577 LEU A O 1
ATOM 4439 N N . ASP A 1 578 ? -15.782 -16.143 -11.270 1.00 87.81 578 ASP A N 1
ATOM 4440 C CA . ASP A 1 578 ? -15.591 -15.973 -12.709 1.00 87.81 578 ASP A CA 1
ATOM 4441 C C . ASP A 1 578 ? -14.551 -16.991 -13.221 1.00 87.81 578 ASP A C 1
ATOM 4443 O O . ASP A 1 578 ? -13.393 -17.004 -12.808 1.00 87.81 578 ASP A O 1
ATOM 4447 N N . ARG A 1 579 ? -14.976 -17.873 -14.135 1.00 86.94 579 ARG A N 1
ATOM 4448 C CA . ARG A 1 579 ? -14.139 -18.943 -14.712 1.00 86.94 579 ARG A CA 1
ATOM 4449 C C . ARG A 1 579 ? -13.374 -18.520 -15.973 1.00 86.94 579 ARG A C 1
ATOM 4451 O O . ARG A 1 579 ? -12.801 -19.363 -16.660 1.00 86.94 579 ARG A O 1
ATOM 4458 N N . SER A 1 580 ? -13.373 -17.235 -16.318 1.00 86.81 580 SER A N 1
ATOM 4459 C CA . SER A 1 580 ? -12.628 -16.712 -17.462 1.00 86.81 580 SER A CA 1
ATOM 4460 C C . SER A 1 580 ? -11.110 -16.741 -17.241 1.00 86.81 580 SER A C 1
ATOM 4462 O O . SER A 1 580 ? -10.597 -16.598 -16.129 1.00 86.81 580 SER A O 1
ATOM 4464 N N . ALA A 1 581 ? -10.354 -16.818 -18.341 1.00 86.19 581 ALA A N 1
ATOM 4465 C CA . ALA A 1 581 ? -8.898 -16.657 -18.305 1.00 86.19 581 ALA A CA 1
ATOM 4466 C C . ALA A 1 581 ? -8.470 -15.277 -17.761 1.00 86.19 581 ALA A C 1
ATOM 4468 O O . ALA A 1 581 ? -7.385 -15.136 -17.194 1.00 86.19 581 ALA A O 1
ATOM 4469 N N . GLY A 1 582 ? -9.323 -14.257 -17.918 1.00 91.75 582 GLY A N 1
ATOM 4470 C CA . GLY A 1 582 ? -9.121 -12.932 -17.346 1.00 91.75 582 GLY A CA 1
ATOM 4471 C C . GLY A 1 582 ? -9.179 -12.936 -15.818 1.00 91.75 582 GLY A C 1
ATOM 4472 O O . GLY A 1 582 ? -8.241 -12.445 -15.187 1.00 91.75 582 GLY A O 1
ATOM 4473 N N . ALA A 1 583 ? -10.193 -13.574 -15.231 1.00 93.94 583 ALA A N 1
ATOM 4474 C CA . ALA A 1 583 ? -10.312 -13.746 -13.786 1.00 93.94 583 ALA A CA 1
ATOM 4475 C C . ALA A 1 583 ? -9.182 -14.596 -13.191 1.00 93.94 583 ALA A C 1
ATOM 4477 O O . ALA A 1 583 ? -8.537 -14.175 -12.229 1.00 93.94 583 ALA A O 1
ATOM 4478 N N . ALA A 1 584 ? -8.846 -15.726 -13.821 1.00 90.44 584 ALA A N 1
ATOM 4479 C CA . ALA A 1 584 ? -7.717 -16.560 -13.405 1.00 90.44 584 ALA A CA 1
ATOM 4480 C C . ALA A 1 584 ? -6.385 -15.781 -13.407 1.00 90.44 584 ALA A C 1
ATOM 4482 O O . ALA A 1 584 ? -5.592 -15.882 -12.468 1.00 90.44 584 ALA A O 1
ATOM 4483 N N . LYS A 1 585 ? -6.147 -14.937 -14.426 1.00 94.81 585 LYS A N 1
ATOM 4484 C CA . LYS A 1 585 ? -4.946 -14.093 -14.473 1.00 94.81 585 LYS A CA 1
ATOM 4485 C C . LYS A 1 585 ? -5.000 -12.913 -13.495 1.00 94.81 585 LYS A C 1
ATOM 4487 O O . LYS A 1 585 ? -3.950 -12.514 -12.996 1.00 94.81 585 LYS A O 1
ATOM 4492 N N . PHE A 1 586 ? -6.179 -12.368 -13.201 1.00 97.88 586 PHE A N 1
ATOM 4493 C CA . PHE A 1 586 ? -6.351 -11.357 -12.155 1.00 97.88 586 PHE A CA 1
ATOM 4494 C C . PHE A 1 586 ? -6.019 -11.931 -10.775 1.00 97.88 586 PHE A C 1
ATOM 4496 O O . PHE A 1 586 ? -5.260 -11.308 -10.042 1.00 97.88 586 PHE A O 1
ATOM 4503 N N . LEU A 1 587 ? -6.492 -13.139 -10.452 1.00 96.44 587 LEU A N 1
ATOM 4504 C CA . LEU A 1 587 ? -6.179 -13.825 -9.195 1.00 96.44 587 LEU A CA 1
ATOM 4505 C C . LEU A 1 587 ? -4.686 -14.144 -9.036 1.00 96.44 587 LEU A C 1
ATOM 4507 O O . LEU A 1 587 ? -4.159 -14.022 -7.935 1.00 96.44 587 LEU A O 1
ATOM 4511 N N . ASP A 1 588 ? -3.980 -14.490 -10.116 1.00 95.88 588 ASP A N 1
ATOM 4512 C CA . ASP A 1 588 ? -2.519 -14.638 -10.080 1.00 95.88 588 ASP A CA 1
ATOM 4513 C C . ASP A 1 588 ? -1.827 -13.316 -9.692 1.00 95.88 588 ASP A C 1
ATOM 4515 O O . ASP A 1 588 ? -0.969 -13.282 -8.817 1.00 95.88 588 ASP A O 1
ATOM 4519 N N . GLU A 1 589 ? -2.224 -12.187 -10.275 1.00 97.75 589 GLU A N 1
ATOM 4520 C CA . GLU A 1 589 ? -1.646 -10.882 -9.918 1.00 97.75 589 GLU A CA 1
ATOM 4521 C C . GLU A 1 589 ? -2.068 -10.439 -8.502 1.00 97.75 589 GLU A C 1
ATOM 4523 O O . GLU A 1 589 ? -1.243 -9.961 -7.724 1.00 97.75 589 GLU A O 1
ATOM 4528 N N . PHE A 1 590 ? -3.333 -10.654 -8.135 1.00 98.00 590 PHE A N 1
ATOM 4529 C CA . PHE A 1 590 ? -3.920 -10.184 -6.882 1.00 98.00 590 PHE A CA 1
ATOM 4530 C C . PHE A 1 590 ? -3.556 -11.031 -5.655 1.00 98.00 590 PHE A C 1
ATOM 4532 O O . PHE A 1 590 ? -3.489 -10.492 -4.554 1.00 98.00 590 PHE A O 1
ATOM 4539 N N . LEU A 1 591 ? -3.305 -12.332 -5.827 1.00 96.75 591 LEU A N 1
ATOM 4540 C CA . LEU A 1 591 ? -3.006 -13.250 -4.723 1.00 96.75 591 LEU A CA 1
ATOM 4541 C C . LEU A 1 591 ? -1.592 -13.836 -4.776 1.00 96.75 591 LEU A C 1
ATOM 4543 O O . LEU A 1 591 ? -1.065 -14.197 -3.735 1.00 96.75 591 LEU A O 1
ATOM 4547 N N . VAL A 1 592 ? -0.933 -13.917 -5.937 1.00 96.56 592 VAL A N 1
ATOM 4548 C CA . VAL A 1 592 ? 0.481 -14.337 -5.992 1.00 96.56 592 VAL A CA 1
ATOM 4549 C C . VAL A 1 592 ? 1.395 -13.119 -5.955 1.00 96.56 592 VAL A C 1
ATOM 4551 O O . VAL A 1 592 ? 2.220 -13.015 -5.052 1.00 96.56 592 VAL A O 1
ATOM 4554 N N . TRP A 1 593 ? 1.240 -12.177 -6.888 1.00 97.56 593 TRP A N 1
ATOM 4555 C CA . TRP A 1 593 ? 2.168 -11.042 -7.012 1.00 97.56 593 TRP A CA 1
ATOM 4556 C C . TRP A 1 593 ? 1.981 -9.944 -5.959 1.00 97.56 593 TRP A C 1
ATOM 4558 O O . TRP A 1 593 ? 2.962 -9.306 -5.586 1.00 97.56 593 TRP A O 1
ATOM 4568 N N . ARG A 1 594 ? 0.768 -9.748 -5.429 1.00 98.06 594 ARG A N 1
ATOM 4569 C CA . ARG A 1 594 ? 0.539 -8.856 -4.280 1.00 98.06 594 ARG A CA 1
ATOM 4570 C C . ARG A 1 594 ? 1.015 -9.486 -2.964 1.00 98.06 594 ARG A C 1
ATOM 4572 O O . ARG A 1 594 ? 1.833 -8.893 -2.270 1.00 98.06 594 ARG A O 1
ATOM 4579 N N . GLU A 1 595 ? 0.551 -10.695 -2.626 1.00 98.12 595 GLU A N 1
ATOM 4580 C CA . GLU A 1 595 ? 0.857 -11.331 -1.327 1.00 98.12 595 GLU A CA 1
ATOM 4581 C C . GLU A 1 595 ? 2.338 -11.732 -1.182 1.00 98.12 595 GLU A C 1
ATOM 4583 O O . GLU A 1 595 ? 2.856 -11.738 -0.066 1.00 98.12 595 GLU A O 1
ATOM 4588 N N . ILE A 1 596 ? 3.070 -11.994 -2.277 1.00 98.06 596 ILE A N 1
ATOM 4589 C CA . ILE A 1 596 ? 4.527 -12.212 -2.195 1.00 98.06 596 ILE A CA 1
ATOM 4590 C C . ILE A 1 596 ? 5.283 -10.945 -1.755 1.00 98.06 596 ILE A C 1
ATOM 4592 O O . ILE A 1 596 ? 6.356 -11.057 -1.163 1.00 98.06 596 ILE A O 1
ATOM 4596 N N . GLY A 1 597 ? 4.714 -9.753 -1.982 1.00 98.19 597 GLY A N 1
ATOM 4597 C CA . GLY A 1 597 ? 5.225 -8.497 -1.434 1.00 98.19 597 GLY A CA 1
ATOM 4598 C C . GLY A 1 597 ? 5.071 -8.434 0.083 1.00 98.19 597 GLY A C 1
ATOM 4599 O O . GLY A 1 597 ? 6.044 -8.167 0.780 1.00 98.19 597 GLY A O 1
ATOM 4600 N N . PHE A 1 598 ? 3.901 -8.805 0.613 1.00 98.50 598 PHE A N 1
ATOM 4601 C CA . PHE A 1 598 ? 3.685 -8.942 2.061 1.00 98.50 598 PHE A CA 1
ATOM 4602 C C . PHE A 1 598 ? 4.630 -9.986 2.680 1.00 98.50 598 PHE A C 1
ATOM 4604 O O . PHE A 1 598 ? 5.250 -9.716 3.705 1.00 98.50 598 PHE A O 1
ATOM 4611 N N . ASN A 1 599 ? 4.832 -11.133 2.017 1.00 98.19 599 ASN A N 1
ATOM 4612 C CA . ASN A 1 599 ? 5.820 -12.137 2.426 1.00 98.19 599 ASN A CA 1
ATOM 4613 C C . ASN A 1 599 ? 7.251 -11.567 2.464 1.00 98.19 599 ASN A C 1
ATOM 4615 O O . ASN A 1 599 ? 7.957 -11.751 3.453 1.00 98.19 599 ASN A O 1
ATOM 4619 N N . LEU A 1 600 ? 7.684 -10.853 1.422 1.00 98.12 600 LEU A N 1
ATOM 4620 C CA . LEU A 1 600 ? 9.009 -10.230 1.386 1.00 98.12 600 LEU A CA 1
ATOM 4621 C C . LEU A 1 600 ? 9.185 -9.201 2.504 1.00 98.12 600 LEU A C 1
ATOM 4623 O O . LEU A 1 600 ? 10.189 -9.248 3.212 1.00 98.12 600 LEU A O 1
ATOM 4627 N N . CYS A 1 601 ? 8.226 -8.292 2.661 1.00 97.81 601 CYS A N 1
ATOM 4628 C CA . CYS A 1 601 ? 8.290 -7.226 3.649 1.00 97.81 601 CYS A CA 1
ATOM 4629 C C . CYS A 1 601 ? 8.275 -7.779 5.078 1.00 97.81 601 CYS A C 1
ATOM 4631 O O . CYS A 1 601 ? 9.155 -7.420 5.851 1.00 97.81 601 CYS A O 1
ATOM 4633 N N . LEU A 1 602 ? 7.414 -8.752 5.405 1.00 96.69 602 LEU A N 1
ATOM 4634 C CA . LEU A 1 602 ? 7.434 -9.429 6.710 1.00 96.69 602 LEU A CA 1
ATOM 4635 C C . LEU A 1 602 ? 8.834 -9.976 7.044 1.00 96.69 602 LEU A C 1
ATOM 4637 O O . LEU A 1 602 ? 9.396 -9.675 8.099 1.00 96.69 602 LEU A O 1
ATOM 4641 N N . HIS A 1 603 ? 9.420 -10.737 6.115 1.00 96.19 603 HIS A N 1
ATOM 4642 C CA . HIS A 1 603 ? 10.689 -11.441 6.329 1.00 96.19 603 HIS A CA 1
ATOM 4643 C C . HIS A 1 603 ? 11.950 -10.578 6.153 1.00 96.19 603 HIS A C 1
ATOM 4645 O O . HIS A 1 603 ? 13.029 -11.011 6.553 1.00 96.19 603 HIS A O 1
ATOM 4651 N N . ARG A 1 604 ? 11.865 -9.399 5.518 1.00 95.38 604 ARG A N 1
ATOM 4652 C CA . ARG A 1 604 ? 13.026 -8.537 5.203 1.00 95.38 604 ARG A CA 1
ATOM 4653 C C . ARG A 1 604 ? 12.787 -7.037 5.444 1.00 95.38 604 ARG A C 1
ATOM 4655 O O . ARG A 1 604 ? 13.488 -6.230 4.840 1.00 95.38 604 ARG A O 1
ATOM 4662 N N . HIS A 1 605 ? 11.853 -6.653 6.320 1.00 91.75 605 HIS A N 1
ATOM 4663 C CA . HIS A 1 605 ? 11.474 -5.250 6.581 1.00 91.75 605 HIS A CA 1
ATOM 4664 C C . HIS A 1 605 ? 12.678 -4.312 6.798 1.00 91.75 605 HIS A C 1
ATOM 4666 O O . HIS A 1 605 ? 12.743 -3.256 6.179 1.00 91.75 605 HIS A O 1
ATOM 4672 N N . GLN A 1 606 ? 13.680 -4.742 7.576 1.00 90.56 606 GLN A N 1
ATOM 4673 C CA . GLN A 1 606 ? 14.902 -3.971 7.876 1.00 90.56 606 GLN A CA 1
ATOM 4674 C C . GLN A 1 606 ? 15.830 -3.733 6.669 1.00 90.56 606 GLN A C 1
ATOM 4676 O O . GLN A 1 606 ? 16.771 -2.953 6.763 1.00 90.56 606 GLN A O 1
ATOM 4681 N N . LEU A 1 607 ? 15.620 -4.435 5.551 1.00 95.69 607 LEU A N 1
ATOM 4682 C CA . LEU A 1 607 ? 16.494 -4.391 4.375 1.00 95.69 607 LEU A CA 1
ATOM 4683 C C . LEU A 1 607 ? 15.843 -3.707 3.167 1.00 95.69 607 LEU A C 1
ATOM 4685 O O . LEU A 1 607 ? 16.517 -3.539 2.156 1.00 95.69 607 LEU A O 1
ATOM 4689 N N . LEU A 1 608 ? 14.560 -3.331 3.231 1.00 95.62 608 LEU A N 1
ATOM 4690 C CA . LEU A 1 608 ? 13.755 -2.948 2.058 1.00 95.62 608 LEU A CA 1
ATOM 4691 C C . LEU A 1 608 ? 14.326 -1.789 1.224 1.00 95.62 608 LEU A C 1
ATOM 4693 O O . LEU A 1 608 ? 14.070 -1.729 0.022 1.00 95.62 608 LEU A O 1
ATOM 4697 N N . HIS A 1 609 ? 15.110 -0.900 1.836 1.00 95.25 609 HIS A N 1
ATOM 4698 C CA . HIS A 1 609 ? 15.745 0.249 1.175 1.00 95.25 609 HIS A CA 1
ATOM 4699 C C . HIS A 1 609 ? 17.199 -0.007 0.750 1.00 95.25 609 HIS A C 1
ATOM 4701 O O . HIS A 1 609 ? 17.862 0.903 0.258 1.00 95.25 609 HIS A O 1
ATOM 4707 N N . SER A 1 610 ? 17.705 -1.231 0.924 1.00 95.88 610 SER A N 1
ATOM 4708 C CA . SER A 1 610 ? 19.074 -1.637 0.597 1.00 95.88 610 SER A CA 1
ATOM 4709 C C . SER A 1 610 ? 19.103 -2.730 -0.469 1.00 95.88 610 SER A C 1
ATOM 4711 O O . SER A 1 610 ? 18.301 -3.663 -0.444 1.00 95.88 610 SER A O 1
ATOM 4713 N N . LEU A 1 611 ? 20.111 -2.705 -1.348 1.00 97.62 611 LEU A N 1
ATOM 4714 C CA . LEU A 1 611 ? 20.388 -3.807 -2.283 1.00 97.62 611 LEU A CA 1
ATOM 4715 C C . LEU A 1 611 ? 20.552 -5.174 -1.588 1.00 97.62 611 LEU A C 1
ATOM 4717 O O . LEU A 1 611 ? 20.327 -6.207 -2.220 1.00 97.62 611 LEU A O 1
ATOM 4721 N N . ALA A 1 612 ? 20.883 -5.201 -0.291 1.00 97.56 612 ALA A N 1
ATOM 4722 C CA . ALA A 1 612 ? 20.969 -6.419 0.515 1.00 97.56 612 ALA A CA 1
ATOM 4723 C C . ALA A 1 612 ? 19.657 -7.232 0.563 1.00 97.56 612 ALA A C 1
ATOM 4725 O O . ALA A 1 612 ? 19.697 -8.441 0.801 1.00 97.56 612 ALA A O 1
ATOM 4726 N N . VAL A 1 613 ? 18.498 -6.615 0.289 1.00 97.44 613 VAL A N 1
ATOM 4727 C CA . VAL A 1 613 ? 17.213 -7.326 0.179 1.00 97.44 613 VAL A CA 1
ATOM 4728 C C . VAL A 1 613 ? 17.140 -8.248 -1.041 1.00 97.44 613 VAL A C 1
ATOM 4730 O O . VAL A 1 613 ? 16.373 -9.213 -1.031 1.00 97.44 613 VAL A O 1
ATOM 4733 N N . LEU A 1 614 ? 17.907 -7.964 -2.098 1.00 97.94 614 LEU A N 1
ATOM 4734 C CA . LEU A 1 614 ? 17.823 -8.647 -3.390 1.00 97.94 614 LEU A CA 1
ATOM 4735 C C . LEU A 1 614 ? 18.437 -10.058 -3.340 1.00 97.94 614 LEU A C 1
ATOM 4737 O O . LEU A 1 614 ? 19.298 -10.328 -2.502 1.00 97.94 614 LEU A O 1
ATOM 4741 N N . PRO A 1 615 ? 18.074 -10.971 -4.260 1.00 96.62 615 PRO A N 1
ATOM 4742 C CA . PRO A 1 615 ? 18.761 -12.254 -4.395 1.00 96.62 615 PRO A CA 1
ATOM 4743 C C . PRO A 1 615 ? 20.257 -12.071 -4.707 1.00 96.62 615 PRO A C 1
ATOM 4745 O O . PRO A 1 615 ? 20.632 -11.179 -5.468 1.00 96.62 615 PRO A O 1
ATOM 4748 N N . ARG A 1 616 ? 21.124 -12.968 -4.210 1.00 96.50 616 ARG A N 1
ATOM 4749 C CA . ARG A 1 616 ? 22.599 -12.873 -4.368 1.00 96.50 616 ARG A CA 1
ATOM 4750 C C . ARG A 1 616 ? 23.081 -12.654 -5.811 1.00 96.50 616 ARG A C 1
ATOM 4752 O O . ARG A 1 616 ? 24.092 -11.993 -6.020 1.00 96.50 616 ARG A O 1
ATOM 4759 N N . TRP A 1 617 ? 22.381 -13.201 -6.809 1.00 96.31 617 TRP A N 1
ATOM 4760 C CA . TRP A 1 617 ? 22.743 -13.017 -8.221 1.00 96.31 617 TRP A CA 1
ATOM 4761 C C . TRP A 1 617 ? 22.561 -11.561 -8.684 1.00 96.31 617 TRP A C 1
ATOM 4763 O O . TRP A 1 617 ? 23.381 -11.062 -9.454 1.00 96.31 617 TRP A O 1
ATOM 4773 N N . ALA A 1 618 ? 21.518 -10.886 -8.190 1.00 97.62 618 ALA A N 1
ATOM 4774 C CA . ALA A 1 618 ? 21.223 -9.490 -8.482 1.00 97.62 618 ALA A CA 1
ATOM 4775 C C . ALA A 1 618 ? 22.187 -8.565 -7.724 1.00 97.62 618 ALA A C 1
ATOM 4777 O O . ALA A 1 618 ? 22.738 -7.647 -8.319 1.00 97.62 618 ALA A O 1
ATOM 4778 N N . GLN A 1 619 ? 22.482 -8.872 -6.452 1.00 98.12 619 GLN A N 1
ATOM 4779 C CA . GLN A 1 619 ? 23.513 -8.165 -5.678 1.00 98.12 619 GLN A CA 1
ATOM 4780 C C . GLN A 1 619 ? 24.875 -8.190 -6.388 1.00 98.12 619 GLN A C 1
ATOM 4782 O O . GLN A 1 619 ? 25.483 -7.144 -6.594 1.00 98.12 619 GLN A O 1
ATOM 4787 N N . ASN A 1 620 ? 25.330 -9.379 -6.809 1.00 97.69 620 ASN A N 1
ATOM 4788 C CA . ASN A 1 620 ? 26.597 -9.530 -7.524 1.00 97.69 620 ASN A CA 1
ATOM 4789 C C . ASN A 1 620 ? 26.599 -8.716 -8.824 1.00 97.69 620 ASN A C 1
ATOM 4791 O O . ASN A 1 620 ? 27.455 -7.859 -8.988 1.00 97.69 620 ASN A O 1
ATOM 4795 N N . THR A 1 621 ? 25.609 -8.901 -9.707 1.00 97.69 621 THR A N 1
ATOM 4796 C CA . THR A 1 621 ? 25.614 -8.200 -11.003 1.00 97.69 621 THR A CA 1
ATOM 4797 C C . THR A 1 621 ? 25.417 -6.686 -10.898 1.00 97.69 621 THR A C 1
ATOM 4799 O O . THR A 1 621 ? 25.701 -6.000 -11.872 1.00 97.69 621 THR A O 1
ATOM 4802 N N . LEU A 1 622 ? 24.918 -6.156 -9.776 1.00 97.81 622 LEU A N 1
ATOM 4803 C CA . LEU A 1 622 ? 24.860 -4.712 -9.538 1.00 97.81 622 LEU A CA 1
ATOM 4804 C C . LEU A 1 622 ? 26.199 -4.169 -9.027 1.00 97.81 622 LEU A C 1
ATOM 4806 O O . LEU A 1 622 ? 26.660 -3.152 -9.536 1.00 97.81 622 LEU A O 1
ATOM 4810 N N . ARG A 1 623 ? 26.849 -4.873 -8.091 1.00 97.38 623 ARG A N 1
ATOM 4811 C CA . ARG A 1 623 ? 28.192 -4.529 -7.592 1.00 97.38 623 ARG A CA 1
ATOM 4812 C C . ARG A 1 623 ? 29.246 -4.601 -8.697 1.00 97.38 623 ARG A C 1
ATOM 4814 O O . ARG A 1 623 ? 30.072 -3.706 -8.824 1.00 97.38 623 ARG A O 1
ATOM 4821 N N . ASP A 1 624 ? 29.204 -5.645 -9.522 1.00 96.69 624 ASP A N 1
ATOM 4822 C CA . ASP A 1 624 ? 30.196 -5.870 -10.579 1.00 96.69 624 ASP A CA 1
ATOM 4823 C C . ASP A 1 624 ? 30.155 -4.761 -11.666 1.00 96.69 624 ASP A C 1
ATOM 4825 O O . ASP A 1 624 ? 31.141 -4.559 -12.368 1.00 96.69 624 ASP A O 1
ATOM 4829 N N . HIS A 1 625 ? 29.050 -4.000 -11.758 1.00 95.81 625 HIS A N 1
ATOM 4830 C CA . HIS A 1 625 ? 28.865 -2.832 -12.640 1.00 95.81 625 HIS A CA 1
ATOM 4831 C C . HIS A 1 625 ? 28.755 -1.500 -11.869 1.00 95.81 625 HIS A C 1
ATOM 4833 O O . HIS A 1 625 ? 28.313 -0.484 -12.416 1.00 95.81 625 HIS A O 1
ATOM 4839 N N . GLU A 1 626 ? 29.109 -1.466 -10.583 1.00 95.38 626 GLU A N 1
ATOM 4840 C CA . GLU A 1 626 ? 28.941 -0.273 -9.748 1.00 95.38 626 GLU A CA 1
ATOM 4841 C C . GLU A 1 626 ? 29.833 0.880 -10.222 1.00 95.38 626 GLU A C 1
ATOM 4843 O O . GLU A 1 626 ? 29.342 1.991 -10.399 1.00 95.38 626 GLU A O 1
ATOM 4848 N N . ALA A 1 627 ? 31.095 0.596 -10.552 1.00 93.50 627 ALA A N 1
ATOM 4849 C CA . ALA A 1 627 ? 32.078 1.584 -11.005 1.00 93.50 627 ALA A CA 1
ATOM 4850 C C . ALA A 1 627 ? 31.943 2.020 -12.483 1.00 93.50 627 ALA A C 1
ATOM 4852 O O . ALA A 1 627 ? 32.762 2.801 -12.966 1.00 93.50 627 ALA A O 1
ATOM 4853 N N . GLU A 1 628 ? 30.955 1.516 -13.232 1.00 94.94 628 GLU A N 1
ATOM 4854 C CA . GLU A 1 628 ? 30.761 1.915 -14.632 1.00 94.94 628 GLU A CA 1
ATOM 4855 C C . GLU A 1 628 ? 30.189 3.345 -14.757 1.00 94.94 628 GLU A C 1
ATOM 4857 O O . GLU A 1 628 ? 29.355 3.753 -13.943 1.00 94.94 628 GLU A O 1
ATOM 4862 N N . PRO A 1 629 ? 30.597 4.122 -15.781 1.00 93.50 629 PRO A N 1
ATOM 4863 C CA . PRO A 1 629 ? 30.141 5.499 -15.952 1.00 93.50 629 PRO A CA 1
ATOM 4864 C C . PRO A 1 629 ? 28.635 5.574 -16.244 1.00 93.50 629 PRO A C 1
ATOM 4866 O O . PRO A 1 629 ? 28.092 4.796 -17.031 1.00 93.50 629 PRO A O 1
ATOM 4869 N N . ARG A 1 630 ? 27.967 6.558 -15.631 1.00 94.12 630 ARG A N 1
ATOM 4870 C CA . ARG A 1 630 ? 26.527 6.831 -15.762 1.00 94.12 630 ARG A CA 1
ATOM 4871 C C . ARG A 1 630 ? 26.290 8.288 -16.143 1.00 94.12 630 ARG A C 1
ATOM 4873 O O . ARG A 1 630 ? 27.049 9.167 -15.742 1.00 94.12 630 ARG A O 1
ATOM 4880 N N . GLN A 1 631 ? 25.206 8.547 -16.871 1.00 93.94 631 GLN A N 1
ATOM 4881 C CA . GLN A 1 631 ? 24.712 9.906 -17.091 1.00 93.94 631 GLN A CA 1
ATOM 4882 C C . GLN A 1 631 ? 23.889 10.309 -15.864 1.00 93.94 631 GLN A C 1
ATOM 4884 O O . GLN A 1 631 ? 22.669 10.166 -15.860 1.00 93.94 631 GLN A O 1
ATOM 4889 N N . VAL A 1 632 ? 24.568 10.740 -14.800 1.00 96.50 632 VAL A N 1
ATOM 4890 C CA . VAL A 1 632 ? 23.904 11.095 -13.541 1.00 96.50 632 VAL A CA 1
ATOM 4891 C C . VAL A 1 632 ? 23.017 12.325 -13.746 1.00 96.50 632 VAL A C 1
ATOM 4893 O O . VAL A 1 632 ? 23.498 13.380 -14.157 1.00 96.50 632 VAL A O 1
ATOM 4896 N N . LEU A 1 633 ? 21.726 12.178 -13.454 1.00 97.38 633 LEU A N 1
ATOM 4897 C CA . LEU A 1 633 ? 20.749 13.264 -13.401 1.00 97.38 633 LEU A CA 1
ATOM 4898 C C . LEU A 1 633 ? 20.533 13.676 -11.945 1.00 97.38 633 LEU A C 1
ATOM 4900 O O . LEU A 1 633 ? 20.565 12.827 -11.053 1.00 97.38 633 LEU A O 1
ATOM 4904 N N . GLN A 1 634 ? 20.258 14.957 -11.706 1.00 95.56 634 GLN A N 1
ATOM 4905 C CA . GLN A 1 634 ? 19.856 15.438 -10.382 1.00 95.56 634 GLN A CA 1
ATOM 4906 C C . GLN A 1 634 ? 18.477 14.874 -10.020 1.00 95.56 634 GLN A C 1
ATOM 4908 O O . GLN A 1 634 ? 17.617 14.744 -10.899 1.00 95.56 634 GLN A O 1
ATOM 4913 N N . TYR A 1 635 ? 18.217 14.562 -8.744 1.00 95.62 635 TYR A N 1
ATOM 4914 C CA . TYR A 1 635 ? 16.954 13.910 -8.382 1.00 95.62 635 TYR A CA 1
ATOM 4915 C C . TYR A 1 635 ? 15.726 14.760 -8.749 1.00 95.62 635 TYR A C 1
ATOM 4917 O O . TYR A 1 635 ? 14.734 14.218 -9.233 1.00 95.62 635 TYR A O 1
ATOM 4925 N N . HIS A 1 636 ? 15.803 16.091 -8.644 1.00 93.38 636 HIS A N 1
ATOM 4926 C CA . HIS A 1 636 ? 14.703 16.978 -9.046 1.00 93.38 636 HIS A CA 1
ATOM 4927 C C . HIS A 1 636 ? 14.296 16.828 -10.529 1.00 93.38 636 HIS A C 1
ATOM 4929 O O . HIS A 1 636 ? 13.142 17.091 -10.874 1.00 93.38 636 HIS A O 1
ATOM 4935 N N . GLN A 1 637 ? 15.200 16.384 -11.416 1.00 96.44 637 GLN A N 1
ATOM 4936 C CA . GLN A 1 637 ? 14.879 16.099 -12.822 1.00 96.44 637 GLN A CA 1
ATOM 4937 C C . GLN A 1 637 ? 14.031 14.830 -12.956 1.00 96.44 637 GLN A C 1
ATOM 4939 O O . GLN A 1 637 ? 13.110 14.778 -13.769 1.00 96.44 637 GLN A O 1
ATOM 4944 N N . LEU A 1 638 ? 14.308 13.824 -12.122 1.00 96.75 638 LEU A N 1
ATOM 4945 C CA . LEU A 1 638 ? 13.499 12.612 -12.017 1.00 96.75 638 LEU A CA 1
ATOM 4946 C C . LEU A 1 638 ? 12.147 12.931 -11.362 1.00 96.75 638 LEU A C 1
ATOM 4948 O O . LEU A 1 638 ? 11.108 12.540 -11.877 1.00 96.75 638 LEU A O 1
ATOM 4952 N N . ASP A 1 639 ? 12.126 13.694 -10.270 1.00 94.75 639 ASP A N 1
ATOM 4953 C CA . ASP A 1 639 ? 10.889 14.034 -9.556 1.00 94.75 639 ASP A CA 1
ATOM 4954 C C . ASP A 1 639 ? 9.894 14.816 -10.434 1.00 94.75 639 ASP A C 1
ATOM 4956 O O . ASP A 1 639 ? 8.697 14.522 -10.441 1.00 94.75 639 ASP A O 1
ATOM 4960 N N . SER A 1 640 ? 10.397 15.764 -11.234 1.00 94.50 640 SER A N 1
ATOM 4961 C CA . SER A 1 640 ? 9.591 16.619 -12.121 1.00 94.50 640 SER A CA 1
ATOM 4962 C C . SER A 1 640 ? 9.302 16.035 -13.511 1.00 94.50 640 SER A C 1
ATOM 4964 O O . SER A 1 640 ? 8.449 16.567 -14.223 1.00 94.50 640 SER A O 1
ATOM 4966 N N . GLY A 1 641 ? 9.989 14.965 -13.927 1.00 96.81 641 GLY A N 1
ATOM 4967 C CA . GLY A 1 641 ? 9.915 14.469 -15.306 1.00 96.81 641 GLY A CA 1
ATOM 4968 C C . GLY A 1 641 ? 10.523 15.461 -16.301 1.00 96.81 641 GLY A C 1
ATOM 4969 O O . GLY A 1 641 ? 9.857 15.890 -17.238 1.00 96.81 641 GLY A O 1
ATOM 4970 N N . THR A 1 642 ? 11.765 15.877 -16.054 1.00 97.44 642 THR A N 1
ATOM 4971 C CA . THR A 1 642 ? 12.565 16.750 -16.934 1.00 97.44 642 THR A CA 1
ATOM 4972 C C . THR A 1 642 ? 13.916 16.102 -17.272 1.00 97.44 642 THR A C 1
ATOM 4974 O O . THR A 1 642 ? 14.970 16.742 -17.287 1.00 97.44 642 THR A O 1
ATOM 4977 N N . THR A 1 643 ? 13.892 14.790 -17.523 1.00 97.31 643 THR A N 1
ATOM 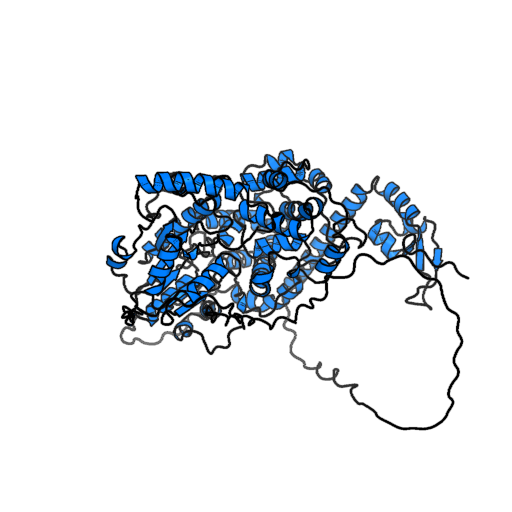4978 C CA . THR A 1 643 ? 15.077 13.971 -17.832 1.00 97.31 643 THR A CA 1
ATOM 4979 C C . THR A 1 643 ? 15.563 14.136 -19.271 1.00 97.31 643 THR A C 1
ATOM 4981 O O . THR A 1 643 ? 16.733 13.879 -19.555 1.00 97.31 643 THR A O 1
ATOM 4984 N N . GLY A 1 644 ? 14.675 14.542 -20.185 1.00 96.38 644 GLY A N 1
ATOM 4985 C CA . GLY A 1 644 ? 14.927 14.562 -21.626 1.00 96.38 644 GLY A CA 1
ATOM 4986 C C . GLY A 1 644 ? 14.584 13.240 -22.324 1.00 96.38 644 GLY A C 1
ATOM 4987 O O . GLY A 1 644 ? 14.547 13.192 -23.555 1.00 96.38 644 GLY A O 1
ATOM 4988 N N . ASP A 1 645 ? 14.270 12.173 -21.579 1.00 97.81 645 ASP A N 1
ATOM 4989 C CA . ASP A 1 645 ? 13.655 10.972 -22.138 1.00 97.81 645 ASP A CA 1
ATOM 4990 C C . ASP A 1 645 ? 12.136 11.153 -22.188 1.00 97.81 645 ASP A C 1
ATOM 4992 O O . ASP A 1 645 ? 11.427 10.977 -21.197 1.00 97.81 645 ASP A O 1
ATOM 4996 N N . ALA A 1 646 ? 11.621 11.465 -23.379 1.00 97.12 646 ALA A N 1
ATOM 4997 C CA . ALA A 1 646 ? 10.208 11.773 -23.573 1.00 97.12 646 ALA A CA 1
ATOM 4998 C C . ALA A 1 646 ? 9.247 10.686 -23.048 1.00 97.12 646 ALA A C 1
ATOM 5000 O O . ALA A 1 646 ? 8.146 11.018 -22.615 1.00 97.12 646 ALA A O 1
ATOM 5001 N N . PHE A 1 647 ? 9.625 9.399 -23.082 1.00 97.69 647 PHE A N 1
ATOM 5002 C CA . PHE A 1 647 ? 8.783 8.325 -22.544 1.00 97.69 647 PHE A CA 1
ATOM 5003 C C . PHE A 1 647 ? 8.788 8.319 -21.019 1.00 97.69 647 PHE A C 1
ATOM 5005 O O . PHE A 1 647 ? 7.737 8.132 -20.403 1.00 97.69 647 PHE A O 1
ATOM 5012 N N . TRP A 1 648 ? 9.963 8.482 -20.416 1.00 98.12 648 TRP A N 1
ATOM 5013 C CA . TRP A 1 648 ? 10.094 8.493 -18.968 1.00 98.12 648 TRP A CA 1
ATOM 5014 C C . TRP A 1 648 ? 9.438 9.730 -18.354 1.00 98.12 648 TRP A C 1
ATOM 5016 O O . TRP A 1 648 ? 8.660 9.592 -17.413 1.00 98.12 648 TRP A O 1
ATOM 5026 N N . ASP A 1 649 ? 9.644 10.901 -18.956 1.00 98.44 649 ASP A N 1
ATOM 5027 C CA . ASP A 1 649 ? 9.014 12.158 -18.549 1.00 98.44 649 ASP A CA 1
ATOM 5028 C C . ASP A 1 649 ? 7.479 12.050 -18.641 1.00 98.44 649 ASP A C 1
ATOM 5030 O O . ASP A 1 649 ? 6.775 12.314 -17.668 1.00 98.44 649 ASP A O 1
ATOM 5034 N N . ALA A 1 650 ? 6.936 11.502 -19.738 1.00 97.94 650 ALA A N 1
ATOM 5035 C CA . ALA A 1 650 ? 5.500 11.219 -19.862 1.00 97.94 650 ALA A CA 1
ATOM 5036 C C . ALA A 1 650 ? 4.969 10.209 -18.822 1.00 97.94 650 ALA A C 1
ATOM 5038 O O . ALA A 1 650 ? 3.821 10.320 -18.376 1.00 97.94 650 ALA A O 1
ATOM 5039 N N . ALA A 1 651 ? 5.779 9.218 -18.431 1.00 97.88 651 ALA A N 1
ATOM 5040 C CA . ALA A 1 651 ? 5.438 8.270 -17.374 1.00 97.88 651 ALA A CA 1
ATOM 5041 C C . ALA A 1 651 ? 5.386 8.947 -15.998 1.00 97.88 651 ALA A C 1
ATOM 5043 O O . ALA A 1 651 ? 4.414 8.756 -15.261 1.00 97.88 651 ALA A O 1
ATOM 5044 N N . GLN A 1 652 ? 6.386 9.775 -15.694 1.00 98.25 652 GLN A N 1
ATOM 5045 C CA . GLN A 1 652 ? 6.455 10.558 -14.468 1.00 98.25 652 GLN A CA 1
ATOM 5046 C C . GLN A 1 652 ? 5.300 11.559 -14.381 1.00 98.25 652 GLN A C 1
ATOM 5048 O O . GLN A 1 652 ? 4.628 11.618 -13.356 1.00 98.25 652 GLN A O 1
ATOM 5053 N N . TRP A 1 653 ? 4.976 12.271 -15.464 1.00 97.50 653 TRP A N 1
ATOM 5054 C CA . TRP A 1 653 ? 3.845 13.201 -15.487 1.00 97.50 653 TRP A CA 1
ATOM 5055 C C . TRP A 1 653 ? 2.497 12.505 -15.285 1.00 97.50 653 TRP A C 1
ATOM 5057 O O . TRP A 1 653 ? 1.645 13.051 -14.592 1.00 97.50 653 TRP A O 1
ATOM 5067 N N . GLN A 1 654 ? 2.273 11.299 -15.824 1.00 96.19 654 GLN A N 1
ATOM 5068 C CA . GLN A 1 654 ? 1.038 10.545 -15.541 1.00 96.19 654 GLN A CA 1
ATOM 5069 C C . GLN A 1 654 ? 0.937 10.124 -14.070 1.00 96.19 654 GLN A C 1
ATOM 5071 O O . GLN A 1 654 ? -0.136 10.256 -13.473 1.00 96.19 654 GLN A O 1
ATOM 5076 N N . LEU A 1 655 ? 2.045 9.692 -13.462 1.00 97.31 655 LEU A N 1
ATOM 5077 C CA . LEU A 1 655 ? 2.104 9.383 -12.033 1.00 97.31 655 LEU A CA 1
ATOM 5078 C C . LEU A 1 655 ? 1.874 10.646 -11.177 1.00 97.31 655 LEU A C 1
ATOM 5080 O O . LEU A 1 655 ? 1.017 10.655 -10.290 1.00 97.31 655 LEU A O 1
ATOM 5084 N N . ALA A 1 656 ? 2.545 11.752 -11.496 1.00 96.19 656 ALA A N 1
ATOM 5085 C CA . ALA A 1 656 ? 2.376 13.033 -10.818 1.00 96.19 656 ALA A CA 1
ATOM 5086 C C . ALA A 1 656 ? 0.958 13.612 -10.993 1.00 96.19 656 ALA A C 1
ATOM 5088 O O . ALA A 1 656 ? 0.402 14.144 -10.039 1.00 96.19 656 ALA A O 1
ATOM 5089 N N . LYS A 1 657 ? 0.319 13.446 -12.157 1.00 95.19 657 LYS A N 1
ATOM 5090 C CA . LYS A 1 657 ? -1.051 13.912 -12.459 1.00 95.19 657 LYS A CA 1
ATOM 5091 C C . LYS A 1 657 ? -2.143 13.059 -11.808 1.00 95.19 657 LYS A C 1
ATOM 5093 O O . LYS A 1 657 ? -3.172 13.597 -11.406 1.00 95.19 657 LYS A O 1
ATOM 5098 N N . THR A 1 658 ? -1.964 11.736 -11.752 1.00 95.44 658 THR A N 1
ATOM 5099 C CA . THR A 1 658 ? -3.060 10.799 -11.425 1.00 95.44 658 THR A CA 1
ATOM 5100 C C . THR A 1 658 ? -2.846 9.969 -10.163 1.00 95.44 658 THR A C 1
ATOM 5102 O O . THR A 1 658 ? -3.782 9.328 -9.698 1.00 95.44 658 THR A O 1
ATOM 5105 N N . GLY A 1 659 ? -1.648 9.975 -9.576 1.00 96.69 659 GLY A N 1
ATOM 5106 C CA . GLY A 1 659 ? -1.316 9.118 -8.433 1.00 96.69 659 GLY A CA 1
ATOM 5107 C C . GLY A 1 659 ? -1.296 7.621 -8.763 1.00 96.69 659 GLY A C 1
ATOM 5108 O O . GLY A 1 659 ? -1.224 6.797 -7.857 1.00 96.69 659 GLY A O 1
ATOM 5109 N N . GLU A 1 660 ? -1.354 7.263 -10.046 1.00 95.62 660 GLU A N 1
ATOM 5110 C CA . GLU A 1 660 ? -1.418 5.898 -10.555 1.00 95.62 660 GLU A CA 1
ATOM 5111 C C . GLU A 1 660 ? -0.418 5.758 -11.709 1.00 95.62 660 GLU A C 1
ATOM 5113 O O . GLU A 1 660 ? -0.395 6.584 -12.622 1.00 95.62 660 GLU A O 1
ATOM 5118 N N . LEU A 1 661 ? 0.391 4.695 -11.705 1.00 95.94 661 LEU A N 1
ATOM 5119 C CA . LEU A 1 661 ? 1.252 4.356 -12.838 1.00 95.94 661 LEU A CA 1
ATOM 5120 C C . LEU A 1 661 ? 0.950 2.938 -13.319 1.00 95.94 661 LEU A C 1
ATOM 5122 O O . LEU A 1 661 ? 1.134 1.964 -12.590 1.00 95.94 661 LEU A O 1
ATOM 5126 N N . HIS A 1 662 ? 0.499 2.816 -14.569 1.00 96.12 662 HIS A N 1
ATOM 5127 C CA . HIS A 1 662 ? 0.146 1.528 -15.161 1.00 96.12 662 HIS A CA 1
ATOM 5128 C C . HIS A 1 662 ? 1.331 0.550 -15.088 1.00 96.12 662 HIS A C 1
ATOM 5130 O O . HIS A 1 662 ? 2.432 0.888 -15.520 1.00 96.12 662 HIS A O 1
ATOM 5136 N N . ASN A 1 663 ? 1.124 -0.678 -14.592 1.00 94.88 663 ASN A N 1
ATOM 5137 C CA . ASN A 1 663 ? 2.224 -1.593 -14.240 1.00 94.88 663 ASN A CA 1
ATOM 5138 C C . ASN A 1 663 ? 3.227 -1.837 -15.389 1.00 94.88 663 ASN A C 1
ATOM 5140 O O . ASN A 1 663 ? 4.440 -1.835 -15.182 1.00 94.88 663 ASN A O 1
ATOM 5144 N N . ASN A 1 664 ? 2.745 -1.970 -16.633 1.00 94.44 664 ASN A N 1
ATOM 5145 C CA . ASN A 1 664 ? 3.637 -2.140 -17.788 1.00 94.44 664 ASN A CA 1
ATOM 5146 C C . ASN A 1 664 ? 4.569 -0.929 -18.018 1.00 94.44 664 ASN A C 1
ATOM 5148 O O . ASN A 1 664 ? 5.693 -1.096 -18.490 1.00 94.44 664 ASN A O 1
ATOM 5152 N N . VAL A 1 665 ? 4.126 0.277 -17.651 1.00 97.12 665 VAL A N 1
ATOM 5153 C CA . VAL A 1 665 ? 4.915 1.517 -17.687 1.00 97.12 665 VAL A CA 1
ATOM 5154 C C . VAL A 1 665 ? 5.805 1.620 -16.447 1.00 97.12 665 VAL A C 1
ATOM 5156 O O . VAL A 1 665 ? 7.002 1.848 -16.615 1.00 97.12 665 VAL A O 1
ATOM 5159 N N . ARG A 1 666 ? 5.283 1.333 -15.240 1.00 97.56 666 ARG A N 1
ATOM 5160 C CA . ARG A 1 666 ? 6.042 1.286 -13.968 1.00 97.56 666 ARG A CA 1
ATOM 5161 C C . ARG A 1 666 ? 7.296 0.406 -14.077 1.00 97.56 666 ARG A C 1
ATOM 5163 O O . ARG A 1 666 ? 8.361 0.816 -13.634 1.00 97.56 666 ARG A O 1
ATOM 5170 N N . MET A 1 667 ? 7.214 -0.736 -14.769 1.00 96.31 667 MET A N 1
ATOM 5171 C CA . MET A 1 667 ? 8.365 -1.612 -15.051 1.00 96.31 667 MET A CA 1
ATOM 5172 C C . MET A 1 667 ? 9.458 -0.996 -15.947 1.00 96.31 667 MET A C 1
ATOM 5174 O O . MET A 1 667 ? 10.621 -1.376 -15.824 1.00 96.31 667 MET A O 1
ATOM 5178 N N . THR A 1 668 ? 9.118 -0.109 -16.889 1.00 97.31 668 THR A N 1
ATOM 5179 C CA . THR A 1 668 ? 10.121 0.619 -17.696 1.00 97.31 668 THR A CA 1
ATOM 5180 C C . THR A 1 668 ? 10.644 1.830 -16.926 1.00 97.31 668 THR A C 1
ATOM 5182 O O . THR A 1 668 ? 11.854 2.020 -16.858 1.00 97.31 668 THR A O 1
ATOM 5185 N N . TRP A 1 669 ? 9.745 2.594 -16.302 1.00 98.44 669 TRP A N 1
ATOM 5186 C CA . TRP A 1 669 ? 10.051 3.756 -15.465 1.00 98.44 669 TRP A CA 1
ATOM 5187 C C . TRP A 1 669 ? 11.042 3.406 -14.341 1.00 98.44 669 TRP A C 1
ATOM 5189 O O . TRP A 1 669 ? 12.115 4.001 -14.260 1.00 98.44 669 TRP A O 1
ATOM 5199 N N . GLY A 1 670 ? 10.758 2.359 -13.559 1.00 98.00 670 GLY A N 1
ATOM 5200 C CA . GLY A 1 670 ? 11.581 1.947 -12.417 1.00 98.00 670 GLY A CA 1
ATOM 5201 C C . GLY A 1 670 ? 12.947 1.376 -12.805 1.00 98.00 670 GLY A C 1
ATOM 5202 O O . GLY A 1 670 ? 13.900 1.475 -12.040 1.00 98.00 670 GLY A O 1
ATOM 5203 N N . LYS A 1 671 ? 13.082 0.813 -14.015 1.00 97.50 671 LYS A N 1
ATOM 5204 C CA . LYS A 1 671 ? 14.367 0.302 -14.525 1.00 97.50 671 LYS A CA 1
ATOM 5205 C C . LYS A 1 671 ? 15.300 1.394 -15.046 1.00 97.50 671 LYS A C 1
ATOM 5207 O O . LYS A 1 671 ? 16.501 1.146 -15.119 1.00 97.50 671 LYS A O 1
ATOM 5212 N N . ALA A 1 672 ? 14.782 2.569 -15.403 1.00 97.38 672 ALA A N 1
ATOM 5213 C CA . ALA A 1 672 ? 15.597 3.652 -15.950 1.00 97.38 672 ALA A CA 1
ATOM 5214 C C . ALA A 1 672 ? 16.495 4.321 -14.891 1.00 97.38 672 ALA A C 1
ATOM 5216 O O . ALA A 1 672 ? 17.628 4.674 -15.208 1.00 97.38 672 ALA A O 1
ATOM 5217 N N . PHE A 1 673 ? 16.053 4.388 -13.625 1.00 97.88 673 PHE A N 1
ATOM 5218 C CA . PHE A 1 673 ? 16.825 4.951 -12.502 1.00 97.88 673 PHE A CA 1
ATOM 5219 C C . PHE A 1 673 ? 18.263 4.418 -12.415 1.00 97.88 673 PHE A C 1
ATOM 5221 O O . PHE A 1 673 ? 19.183 5.172 -12.113 1.00 97.88 673 PHE A O 1
ATOM 5228 N N . LEU A 1 674 ? 18.484 3.134 -12.724 1.00 96.44 674 LEU A N 1
ATOM 5229 C CA . LEU A 1 674 ? 19.805 2.501 -12.642 1.00 96.44 674 LEU A CA 1
ATOM 5230 C C . LEU A 1 674 ? 20.850 3.130 -13.589 1.00 96.44 674 LEU A C 1
ATOM 5232 O O . LEU A 1 674 ? 22.045 3.045 -13.308 1.00 96.44 674 LEU A O 1
ATOM 5236 N N . ALA A 1 675 ? 20.409 3.758 -14.685 1.00 95.69 675 ALA A N 1
ATOM 5237 C CA . ALA A 1 675 ? 21.263 4.452 -15.651 1.00 95.69 675 ALA A CA 1
ATOM 5238 C C . ALA A 1 675 ? 21.540 5.926 -15.300 1.00 95.69 675 ALA A C 1
ATOM 5240 O O . ALA A 1 675 ? 22.481 6.502 -15.847 1.00 95.69 675 ALA A O 1
ATOM 5241 N N . TRP A 1 676 ? 20.734 6.514 -14.408 1.00 97.44 676 TRP A N 1
ATOM 5242 C CA . TRP A 1 676 ? 20.698 7.959 -14.147 1.00 97.44 676 TRP A CA 1
ATOM 5243 C C . TRP A 1 676 ? 20.986 8.364 -12.699 1.00 97.44 676 TRP A C 1
ATOM 5245 O O . TRP A 1 676 ? 21.182 9.545 -12.432 1.00 97.44 676 TRP A O 1
ATOM 5255 N N . ALA A 1 677 ? 21.031 7.420 -11.761 1.00 97.00 677 ALA A N 1
ATOM 5256 C CA . ALA A 1 677 ? 21.469 7.684 -10.394 1.00 97.00 677 ALA A CA 1
ATOM 5257 C C . ALA A 1 677 ? 22.992 7.487 -10.229 1.00 97.00 677 ALA A C 1
ATOM 5259 O O . ALA A 1 677 ? 23.597 6.751 -11.015 1.00 97.00 677 ALA A O 1
ATOM 5260 N N . PRO A 1 678 ? 23.619 8.072 -9.187 1.00 96.12 678 PRO A N 1
ATOM 5261 C CA . PRO A 1 678 ? 25.056 7.929 -8.926 1.00 96.12 678 PRO A CA 1
ATOM 5262 C C . PRO A 1 678 ? 25.535 6.479 -8.742 1.00 96.12 678 PRO A C 1
ATOM 5264 O O . PRO A 1 678 ? 26.642 6.136 -9.146 1.00 96.12 678 PRO A O 1
ATOM 5267 N N . SER A 1 679 ? 24.706 5.619 -8.144 1.00 96.44 679 SER A N 1
ATOM 5268 C CA . SER A 1 679 ? 25.020 4.213 -7.862 1.00 96.44 679 SER A CA 1
ATOM 5269 C C . SER A 1 679 ? 23.759 3.339 -7.919 1.00 96.44 679 SER A C 1
ATOM 5271 O O . SER A 1 679 ? 22.643 3.866 -7.873 1.00 96.44 679 SER A O 1
ATOM 5273 N N . PRO A 1 680 ? 23.880 1.998 -7.968 1.00 97.56 680 PRO A N 1
ATOM 5274 C CA . PRO A 1 680 ? 22.722 1.106 -7.886 1.00 97.56 680 PRO A CA 1
ATOM 5275 C C . PRO A 1 680 ? 21.914 1.243 -6.584 1.00 97.56 680 PRO A C 1
ATOM 5277 O O . PRO A 1 680 ? 20.699 1.053 -6.598 1.00 97.56 680 PRO A O 1
ATOM 5280 N N . GLN A 1 681 ? 22.565 1.603 -5.474 1.00 97.00 681 GLN A N 1
ATOM 5281 C CA . GLN A 1 681 ? 21.913 1.843 -4.182 1.00 97.00 681 GLN A CA 1
ATOM 5282 C C . GLN A 1 681 ? 21.113 3.158 -4.208 1.00 97.00 681 GLN A C 1
ATOM 5284 O O . GLN A 1 681 ? 19.927 3.161 -3.879 1.00 97.00 681 GLN A O 1
ATOM 5289 N N . ALA A 1 682 ? 21.712 4.234 -4.729 1.00 96.88 682 ALA A N 1
ATOM 5290 C CA . ALA A 1 682 ? 21.033 5.511 -4.947 1.00 96.88 682 ALA A CA 1
ATOM 5291 C C . ALA A 1 682 ? 19.863 5.386 -5.947 1.00 96.88 682 ALA A C 1
ATOM 5293 O O . ALA A 1 682 ? 18.808 5.985 -5.753 1.00 96.88 682 ALA A O 1
ATOM 5294 N N . ALA A 1 683 ? 20.003 4.548 -6.983 1.00 98.00 683 ALA A N 1
ATOM 5295 C CA . ALA A 1 683 ? 18.927 4.237 -7.926 1.00 98.00 683 ALA A CA 1
ATOM 5296 C C . ALA A 1 683 ? 17.719 3.586 -7.238 1.00 98.00 683 ALA A C 1
ATOM 5298 O O . ALA A 1 683 ? 16.578 3.939 -7.540 1.00 98.00 683 ALA A O 1
ATOM 5299 N N . LEU A 1 684 ? 17.959 2.646 -6.315 1.00 98.31 684 LEU A N 1
ATOM 5300 C CA . LEU A 1 684 ? 16.900 2.005 -5.536 1.00 98.31 684 LEU A CA 1
ATOM 5301 C C . LEU A 1 684 ? 16.199 3.015 -4.616 1.00 98.31 684 LEU A C 1
ATOM 5303 O O . LEU A 1 684 ? 14.969 3.068 -4.603 1.00 98.31 684 LEU A O 1
ATOM 5307 N N . GLN A 1 685 ? 16.964 3.833 -3.887 1.00 97.44 685 GLN A N 1
ATOM 5308 C CA . GLN A 1 685 ? 16.417 4.864 -2.998 1.00 97.44 685 GLN A CA 1
ATOM 5309 C C . GLN A 1 685 ? 15.588 5.894 -3.774 1.00 97.44 685 GLN A C 1
ATOM 5311 O O . GLN A 1 685 ? 14.454 6.164 -3.383 1.00 97.44 685 GLN A O 1
ATOM 5316 N N . ALA A 1 686 ? 16.077 6.388 -4.914 1.00 97.88 686 ALA A N 1
ATOM 5317 C CA . ALA A 1 686 ? 15.342 7.328 -5.759 1.00 97.88 686 ALA A CA 1
ATOM 5318 C C . ALA A 1 686 ? 14.066 6.721 -6.366 1.00 97.88 686 ALA A C 1
ATOM 5320 O O . ALA A 1 686 ? 13.017 7.367 -6.355 1.00 97.88 686 ALA A O 1
ATOM 5321 N N . ALA A 1 687 ? 14.115 5.469 -6.835 1.00 98.50 687 ALA A N 1
ATOM 5322 C CA . ALA A 1 687 ? 12.941 4.780 -7.370 1.00 98.50 687 ALA A CA 1
ATOM 5323 C C . ALA A 1 687 ? 11.863 4.545 -6.297 1.00 98.50 687 ALA A C 1
ATOM 5325 O O . ALA A 1 687 ? 10.677 4.753 -6.559 1.00 98.50 687 ALA A O 1
ATOM 5326 N N . LEU A 1 688 ? 12.262 4.144 -5.084 1.00 98.06 688 LEU A N 1
ATOM 5327 C CA . LEU A 1 688 ? 11.351 3.980 -3.948 1.00 98.06 688 LEU A CA 1
ATOM 5328 C C . LEU A 1 688 ? 10.791 5.330 -3.481 1.00 98.06 688 LEU A C 1
ATOM 5330 O O . LEU A 1 688 ? 9.577 5.458 -3.348 1.00 98.06 688 LEU A O 1
ATOM 5334 N N . HIS A 1 689 ? 11.638 6.346 -3.284 1.00 97.31 689 HIS A N 1
ATOM 5335 C CA . HIS A 1 689 ? 11.216 7.672 -2.825 1.00 97.31 689 HIS A CA 1
ATOM 5336 C C . HIS A 1 689 ? 10.227 8.319 -3.800 1.00 97.31 689 HIS A C 1
ATOM 5338 O O . HIS A 1 689 ? 9.139 8.709 -3.381 1.00 97.31 689 HIS A O 1
ATOM 5344 N N . CYS A 1 690 ? 10.548 8.348 -5.097 1.00 97.62 690 CYS A N 1
ATOM 5345 C CA . CYS A 1 690 ? 9.675 8.922 -6.120 1.00 97.62 690 CYS A CA 1
ATOM 5346 C C . CYS A 1 690 ? 8.333 8.176 -6.203 1.00 97.62 690 CYS A C 1
ATOM 5348 O O . CYS A 1 690 ? 7.261 8.784 -6.220 1.00 97.62 690 CYS A O 1
ATOM 5350 N N . ASN A 1 691 ? 8.361 6.840 -6.165 1.00 98.31 691 ASN A N 1
ATOM 5351 C CA . ASN A 1 691 ? 7.136 6.051 -6.177 1.00 98.31 691 ASN A CA 1
ATOM 5352 C C . ASN A 1 691 ? 6.277 6.290 -4.917 1.00 98.31 691 ASN A C 1
ATOM 5354 O O . ASN A 1 691 ? 5.063 6.417 -5.040 1.00 98.31 691 ASN A O 1
ATOM 5358 N N . HIS A 1 692 ? 6.878 6.386 -3.727 1.00 97.00 692 HIS A N 1
ATOM 5359 C CA . HIS A 1 692 ? 6.152 6.618 -2.469 1.00 97.00 692 HIS A CA 1
ATOM 5360 C C . HIS A 1 692 ? 5.636 8.055 -2.323 1.00 97.00 692 HIS A C 1
ATOM 5362 O O . HIS A 1 692 ? 4.572 8.254 -1.747 1.00 97.00 692 HIS A O 1
ATOM 5368 N N . LYS A 1 693 ? 6.341 9.043 -2.888 1.00 96.06 693 LYS A N 1
ATOM 5369 C CA . LYS A 1 693 ? 5.906 10.445 -2.928 1.00 96.06 693 LYS A CA 1
ATOM 5370 C C . LYS A 1 693 ? 4.660 10.633 -3.793 1.00 96.06 693 LYS A C 1
ATOM 5372 O O . LYS A 1 693 ? 3.722 11.314 -3.389 1.00 96.06 693 LYS A O 1
ATOM 5377 N N . TRP A 1 694 ? 4.647 10.048 -4.992 1.00 97.75 694 TRP A N 1
ATOM 5378 C CA . TRP A 1 694 ? 3.625 10.367 -5.991 1.00 97.75 694 TRP A CA 1
ATOM 5379 C C . TRP A 1 694 ? 2.470 9.364 -6.074 1.00 97.75 694 TRP A C 1
ATOM 5381 O O . TRP A 1 694 ? 1.357 9.770 -6.426 1.00 97.75 694 TRP A O 1
ATOM 5391 N N . ALA A 1 695 ? 2.689 8.077 -5.790 1.00 98.00 695 ALA A N 1
ATOM 5392 C CA . ALA A 1 695 ? 1.668 7.049 -5.983 1.00 98.00 695 ALA A CA 1
ATOM 5393 C C . ALA A 1 695 ? 0.708 6.929 -4.790 1.00 98.00 695 ALA A C 1
ATOM 5395 O O . ALA A 1 695 ? 1.131 6.827 -3.644 1.00 98.00 695 ALA A O 1
ATOM 5396 N N . LEU A 1 696 ? -0.595 6.822 -5.067 1.00 97.94 696 LEU A N 1
ATOM 5397 C CA . LEU A 1 696 ? -1.623 6.506 -4.063 1.00 97.94 696 LEU A CA 1
ATOM 5398 C C . LEU A 1 696 ? -1.585 5.046 -3.582 1.00 97.94 696 LEU A C 1
ATOM 5400 O O . LEU A 1 696 ? -2.304 4.702 -2.650 1.00 97.94 696 LEU A O 1
ATOM 5404 N N . ASP A 1 697 ? -0.784 4.200 -4.234 1.00 97.62 697 ASP A N 1
ATOM 5405 C CA . ASP A 1 697 ? -0.427 2.843 -3.805 1.00 97.62 697 ASP A CA 1
ATOM 5406 C C . ASP A 1 697 ? 1.052 2.727 -3.372 1.00 97.62 697 ASP A C 1
ATOM 5408 O O . ASP A 1 697 ? 1.586 1.623 -3.258 1.00 97.62 697 ASP A O 1
ATOM 5412 N N . GLY A 1 698 ? 1.725 3.865 -3.157 1.00 96.94 698 GLY A N 1
ATOM 5413 C CA . GLY A 1 698 ? 3.084 3.934 -2.626 1.00 96.94 698 GLY A CA 1
ATOM 5414 C C . GLY A 1 698 ? 3.151 3.511 -1.156 1.00 96.94 698 GLY A C 1
ATOM 5415 O O . GLY A 1 698 ? 2.153 3.525 -0.453 1.00 96.94 698 GLY A O 1
ATOM 5416 N N . GLY A 1 699 ? 4.321 3.076 -0.683 1.00 94.75 699 GLY A N 1
ATOM 5417 C CA . GLY A 1 699 ? 4.498 2.585 0.689 1.00 94.75 699 GLY A CA 1
ATOM 5418 C C . GLY A 1 699 ? 3.914 1.188 0.944 1.00 94.75 699 GLY A C 1
ATOM 5419 O O . GLY A 1 699 ? 4.207 0.598 1.974 1.00 94.75 699 GLY A O 1
ATOM 5420 N N . ASP A 1 700 ? 3.150 0.613 0.011 1.00 97.31 700 ASP A N 1
ATOM 5421 C CA . ASP A 1 700 ? 2.576 -0.733 0.129 1.00 97.31 700 ASP A CA 1
ATOM 5422 C C . ASP A 1 700 ? 3.619 -1.861 -0.074 1.00 97.31 700 ASP A C 1
ATOM 5424 O O . ASP A 1 700 ? 4.487 -1.738 -0.947 1.00 97.31 700 ASP A O 1
ATOM 5428 N N . PRO A 1 701 ? 3.523 -3.012 0.621 1.00 98.25 701 PRO A N 1
ATOM 5429 C CA . PRO A 1 701 ? 4.379 -4.177 0.369 1.00 98.25 701 PRO A CA 1
ATOM 5430 C C . PRO A 1 701 ? 4.405 -4.661 -1.093 1.00 98.25 701 PRO A C 1
ATOM 5432 O O . PRO A 1 701 ? 5.451 -5.083 -1.593 1.00 98.25 701 PRO A O 1
ATOM 5435 N N . ALA A 1 702 ? 3.289 -4.570 -1.823 1.00 97.25 702 ALA A N 1
ATOM 5436 C CA . ALA A 1 702 ? 3.241 -4.890 -3.251 1.00 97.25 702 ALA A CA 1
ATOM 5437 C C . ALA A 1 702 ? 3.916 -3.813 -4.121 1.00 97.25 702 ALA A C 1
ATOM 5439 O O . ALA A 1 702 ? 4.468 -4.120 -5.180 1.00 97.25 702 ALA A O 1
ATOM 5440 N N . SER A 1 703 ? 3.927 -2.561 -3.660 1.00 96.62 703 SER A N 1
ATOM 5441 C CA . SER A 1 703 ? 4.680 -1.470 -4.281 1.00 96.62 703 SER A CA 1
ATOM 5442 C C . SER A 1 703 ? 6.193 -1.654 -4.090 1.00 96.62 703 SER A C 1
ATOM 5444 O O . SER A 1 703 ? 6.933 -1.613 -5.077 1.00 96.62 703 SER A O 1
ATOM 5446 N N . TYR A 1 704 ? 6.653 -1.973 -2.871 1.00 98.12 704 TYR A N 1
ATOM 5447 C CA . TYR A 1 704 ? 8.048 -2.364 -2.609 1.00 98.12 704 TYR A CA 1
ATOM 5448 C C . TYR A 1 704 ? 8.479 -3.527 -3.515 1.00 98.12 704 TYR A C 1
ATOM 5450 O O . TYR A 1 704 ? 9.504 -3.439 -4.191 1.00 98.12 704 TYR A O 1
ATOM 5458 N N . ALA A 1 705 ? 7.670 -4.588 -3.599 1.00 97.62 705 ALA A N 1
ATOM 5459 C CA . ALA A 1 705 ? 7.898 -5.717 -4.501 1.00 97.62 705 ALA A CA 1
ATOM 5460 C C . ALA A 1 705 ? 8.031 -5.301 -5.980 1.00 97.62 705 ALA A C 1
ATOM 5462 O O . ALA A 1 705 ? 8.933 -5.778 -6.674 1.00 97.62 705 ALA A O 1
ATOM 5463 N N . GLY A 1 706 ? 7.170 -4.399 -6.462 1.00 97.00 706 GLY A N 1
ATOM 5464 C CA . GLY A 1 706 ? 7.200 -3.890 -7.836 1.00 97.00 706 GLY A CA 1
ATOM 5465 C C . GLY A 1 706 ? 8.452 -3.067 -8.162 1.00 97.00 706 GLY A C 1
ATOM 5466 O O . GLY A 1 706 ? 9.043 -3.239 -9.233 1.00 97.00 706 GLY A O 1
ATOM 5467 N N . VAL A 1 707 ? 8.904 -2.215 -7.236 1.00 98.25 707 VAL A N 1
ATOM 5468 C CA . VAL A 1 707 ? 10.156 -1.459 -7.403 1.00 98.25 707 VAL A CA 1
ATOM 5469 C C . VAL A 1 707 ? 11.361 -2.399 -7.321 1.00 98.25 707 VAL A C 1
ATOM 5471 O O . VAL A 1 707 ? 12.191 -2.400 -8.226 1.00 98.25 707 VAL A O 1
ATOM 5474 N N . LEU A 1 708 ? 11.429 -3.284 -6.322 1.00 98.38 708 LEU A N 1
ATOM 5475 C CA . LEU A 1 708 ? 12.535 -4.238 -6.159 1.00 98.38 708 LEU A CA 1
ATOM 5476 C C . LEU A 1 708 ? 12.654 -5.235 -7.325 1.00 98.38 708 LEU A C 1
ATOM 5478 O O . LEU A 1 708 ? 13.762 -5.665 -7.656 1.00 98.38 708 LEU A O 1
ATOM 5482 N N . TRP A 1 709 ? 11.554 -5.562 -8.012 1.00 97.88 709 TRP A N 1
ATOM 5483 C CA . TRP A 1 709 ? 11.594 -6.337 -9.259 1.00 97.88 709 TRP A CA 1
ATOM 5484 C C . TRP A 1 709 ? 12.403 -5.632 -10.361 1.00 97.88 709 TRP A C 1
ATOM 5486 O O . TRP A 1 709 ? 13.125 -6.280 -11.127 1.00 97.88 709 TRP A O 1
ATOM 5496 N N . CYS A 1 710 ? 12.374 -4.295 -10.417 1.00 97.94 710 CYS A N 1
ATOM 5497 C CA . CYS A 1 710 ? 13.180 -3.532 -11.372 1.00 97.94 710 CYS A CA 1
ATOM 5498 C C . CYS A 1 710 ? 14.689 -3.775 -11.170 1.00 97.94 710 CYS A C 1
ATOM 5500 O O . CYS A 1 710 ? 15.419 -3.835 -12.163 1.00 97.94 710 CYS A O 1
ATOM 5502 N N . PHE A 1 711 ? 15.111 -4.048 -9.931 1.00 98.00 711 PHE A N 1
ATOM 5503 C CA . PHE A 1 711 ? 16.487 -4.355 -9.521 1.00 98.00 711 PHE A CA 1
ATOM 5504 C C . PHE A 1 711 ? 16.794 -5.864 -9.409 1.00 98.00 711 PHE A C 1
ATOM 5506 O O . PHE A 1 711 ? 17.896 -6.237 -9.020 1.00 98.00 711 PHE A O 1
ATOM 5513 N N . GLY A 1 712 ? 15.862 -6.747 -9.794 1.00 96.38 712 GLY A N 1
ATOM 5514 C CA . GLY A 1 712 ? 16.098 -8.195 -9.915 1.00 96.38 712 GLY A CA 1
ATOM 5515 C C . GLY A 1 712 ? 15.412 -9.088 -8.875 1.00 96.38 712 GLY A C 1
ATOM 5516 O O . GLY A 1 712 ? 15.604 -10.305 -8.913 1.00 96.38 712 GLY A O 1
ATOM 5517 N N . MET A 1 713 ? 14.586 -8.547 -7.974 1.00 97.38 713 MET A N 1
ATOM 5518 C CA . MET A 1 713 ? 13.739 -9.383 -7.112 1.00 97.38 713 MET A CA 1
ATOM 5519 C C . MET A 1 713 ? 12.737 -10.206 -7.948 1.00 97.38 713 MET A C 1
ATOM 5521 O O . MET A 1 713 ? 12.216 -9.732 -8.953 1.00 97.38 713 MET A O 1
ATOM 5525 N N . TYR A 1 714 ? 12.479 -11.454 -7.546 1.00 95.25 714 TYR A N 1
ATOM 5526 C CA . TYR A 1 714 ? 11.602 -12.437 -8.217 1.00 95.25 714 TYR A CA 1
ATOM 5527 C C . TYR A 1 714 ? 11.952 -12.847 -9.656 1.00 95.25 714 TYR A C 1
ATOM 5529 O O . TYR A 1 714 ? 11.288 -13.738 -10.196 1.00 95.25 714 TYR A O 1
ATOM 5537 N N . ASP A 1 715 ? 12.979 -12.258 -10.269 1.00 91.06 715 ASP A N 1
ATOM 5538 C CA . ASP A 1 715 ? 13.445 -12.620 -11.606 1.00 91.06 715 ASP A CA 1
ATOM 5539 C C . ASP A 1 715 ? 14.719 -13.492 -11.562 1.00 91.06 715 ASP A C 1
ATOM 5541 O O . ASP A 1 715 ? 15.212 -13.893 -10.503 1.00 91.06 715 ASP A O 1
ATOM 5545 N N . GLY A 1 716 ? 15.257 -13.820 -12.734 1.00 90.19 716 GLY A N 1
ATOM 5546 C CA . GLY A 1 716 ? 16.599 -14.377 -12.903 1.00 90.19 716 GLY A CA 1
ATOM 5547 C C . GLY A 1 716 ? 17.384 -13.640 -13.993 1.00 90.19 716 GLY A C 1
ATOM 5548 O O . GLY A 1 716 ? 16.812 -12.795 -14.682 1.00 90.19 716 GLY A O 1
ATOM 5549 N N . PRO A 1 717 ? 18.665 -13.988 -14.208 1.00 93.00 717 PRO A N 1
ATOM 5550 C CA . PRO A 1 717 ? 19.486 -13.427 -15.282 1.00 93.00 717 PRO A CA 1
ATOM 5551 C C . PRO A 1 717 ? 18.794 -13.486 -16.658 1.00 93.00 717 PRO A C 1
ATOM 5553 O O . PRO A 1 717 ? 18.347 -14.557 -17.080 1.00 93.00 717 PRO A O 1
ATOM 5556 N N . LYS A 1 718 ? 18.713 -12.348 -17.364 1.00 88.94 718 LYS A N 1
ATOM 5557 C CA . LYS A 1 718 ? 18.134 -12.238 -18.725 1.00 88.94 718 LYS A CA 1
ATOM 5558 C C . LYS A 1 718 ? 19.084 -11.641 -19.753 1.00 88.94 718 LYS A C 1
ATOM 5560 O O . LYS A 1 718 ? 19.005 -12.010 -20.923 1.00 88.94 718 LYS A O 1
ATOM 5565 N N . ALA A 1 719 ? 19.908 -10.682 -19.344 1.00 85.25 719 ALA A N 1
ATOM 5566 C CA . ALA A 1 719 ? 20.865 -10.014 -20.215 1.00 85.25 719 ALA A CA 1
ATOM 5567 C C . ALA A 1 719 ? 22.237 -10.704 -20.154 1.00 85.25 719 ALA A C 1
ATOM 5569 O O . ALA A 1 719 ? 22.484 -11.566 -19.308 1.00 85.25 719 ALA A O 1
ATOM 5570 N N . ALA A 1 720 ? 23.130 -10.352 -21.081 1.00 84.25 720 ALA A N 1
ATOM 5571 C CA . ALA A 1 720 ? 24.514 -10.806 -21.016 1.00 84.25 720 ALA A CA 1
ATOM 5572 C C . ALA A 1 720 ? 25.207 -10.137 -19.823 1.00 84.25 720 ALA A C 1
ATOM 5574 O O . ALA A 1 720 ? 25.033 -8.939 -19.622 1.00 84.25 720 ALA A O 1
ATOM 5575 N N . ALA A 1 721 ? 26.039 -10.868 -19.081 1.00 83.81 721 ALA A N 1
ATOM 5576 C CA . ALA A 1 721 ? 26.763 -10.302 -17.939 1.00 83.81 721 ALA A CA 1
ATOM 5577 C C . ALA A 1 721 ? 27.671 -9.113 -18.316 1.00 83.81 721 ALA A C 1
ATOM 5579 O O . ALA A 1 721 ? 27.995 -8.315 -17.463 1.00 83.81 721 ALA A O 1
ATOM 5580 N N . THR A 1 722 ? 28.041 -8.948 -19.589 1.00 86.88 722 THR A N 1
ATOM 5581 C CA . THR A 1 722 ? 28.825 -7.806 -20.094 1.00 86.88 722 THR A CA 1
ATOM 5582 C C . THR A 1 722 ? 27.963 -6.604 -20.512 1.00 86.88 722 THR A C 1
ATOM 5584 O O . THR A 1 722 ? 28.398 -5.799 -21.333 1.00 86.88 722 THR A O 1
ATOM 5587 N N . THR A 1 723 ? 26.701 -6.524 -20.084 1.00 89.94 723 THR A N 1
ATOM 5588 C CA . THR A 1 723 ? 25.805 -5.433 -20.495 1.00 89.94 723 THR A CA 1
ATOM 5589 C C . THR A 1 723 ? 26.030 -4.213 -19.602 1.00 89.94 723 THR A C 1
ATOM 5591 O O . THR A 1 723 ? 25.842 -4.349 -18.395 1.00 89.94 723 THR A O 1
ATOM 5594 N N . PRO A 1 724 ? 26.351 -3.024 -20.149 1.00 91.62 724 PRO A N 1
ATOM 5595 C CA . PRO A 1 724 ? 26.646 -1.855 -19.328 1.00 91.62 724 PRO A CA 1
ATOM 5596 C C . PRO A 1 724 ? 25.528 -1.506 -18.339 1.00 91.62 724 PRO A C 1
ATOM 5598 O O . PRO A 1 724 ? 24.336 -1.593 -18.670 1.00 91.62 724 PRO A O 1
ATOM 5601 N N . VAL A 1 725 ? 25.947 -1.111 -17.136 1.00 93.19 725 VAL A N 1
ATOM 5602 C CA . VAL A 1 725 ? 25.222 -0.602 -15.959 1.00 93.19 725 VAL A CA 1
ATOM 5603 C C . VAL A 1 725 ? 24.201 -1.561 -15.334 1.00 93.19 725 VAL A C 1
ATOM 5605 O O . VAL A 1 725 ? 23.995 -1.564 -14.122 1.00 93.19 725 VAL A O 1
ATOM 5608 N N . SER A 1 726 ? 23.558 -2.384 -16.155 1.00 92.44 726 SER A N 1
ATOM 5609 C CA . SER A 1 726 ? 22.480 -3.307 -15.798 1.00 92.44 726 SER A CA 1
ATOM 5610 C C . SER A 1 726 ? 22.936 -4.763 -15.679 1.00 92.44 726 SER A C 1
ATOM 5612 O O . SER A 1 726 ? 22.199 -5.582 -15.125 1.00 92.44 726 SER A O 1
ATOM 5614 N N . GLY A 1 727 ? 24.124 -5.098 -16.194 1.00 94.25 727 GLY A N 1
ATOM 5615 C CA . GLY A 1 727 ? 24.692 -6.440 -16.169 1.00 94.25 727 GLY A CA 1
ATOM 5616 C C . GLY A 1 727 ? 23.698 -7.502 -16.634 1.00 94.25 727 GLY A C 1
ATOM 5617 O O . GLY A 1 727 ? 23.143 -7.441 -17.729 1.00 94.25 727 GLY A O 1
ATOM 5618 N N . SER A 1 728 ? 23.433 -8.483 -15.775 1.00 95.50 728 SER A N 1
ATOM 5619 C CA . SER A 1 728 ? 22.541 -9.609 -16.070 1.00 95.50 728 SER A CA 1
ATOM 5620 C C . SER A 1 728 ? 21.040 -9.303 -15.922 1.00 95.50 728 SER A C 1
ATOM 5622 O O . SER A 1 728 ? 20.216 -10.172 -16.234 1.00 95.50 728 SER A O 1
ATOM 5624 N N . LEU A 1 729 ? 20.648 -8.117 -15.437 1.00 95.31 729 LEU A N 1
ATOM 5625 C CA . LEU A 1 729 ? 19.245 -7.770 -15.175 1.00 95.31 729 LEU A CA 1
ATOM 5626 C C . LEU A 1 729 ? 18.391 -7.739 -16.455 1.00 95.31 729 LEU A C 1
ATOM 5628 O O . LEU A 1 729 ? 18.857 -7.448 -17.556 1.00 95.31 729 LEU A O 1
ATOM 5632 N N . ALA A 1 730 ? 17.086 -7.982 -16.307 1.00 91.75 730 ALA A N 1
ATOM 5633 C CA . ALA A 1 730 ? 16.124 -7.722 -17.374 1.00 91.75 730 ALA A CA 1
ATOM 5634 C C . ALA A 1 730 ? 16.137 -6.232 -17.759 1.00 91.75 730 ALA A C 1
ATOM 5636 O O . ALA A 1 730 ? 15.852 -5.380 -16.915 1.00 91.75 730 ALA A O 1
ATOM 5637 N N . ARG A 1 731 ? 16.424 -5.918 -19.027 1.00 89.62 731 ARG A N 1
ATOM 5638 C CA . ARG A 1 731 ? 16.380 -4.549 -19.567 1.00 89.62 731 ARG A CA 1
ATOM 5639 C C . ARG A 1 731 ? 15.003 -4.213 -20.133 1.00 89.62 731 ARG A C 1
ATOM 5641 O O . ARG A 1 731 ? 14.349 -5.069 -20.722 1.00 89.62 731 ARG A O 1
ATOM 5648 N N . ARG A 1 732 ? 14.604 -2.942 -20.032 1.00 92.06 732 ARG A N 1
ATOM 5649 C CA . ARG A 1 732 ? 13.446 -2.369 -20.736 1.00 92.06 732 ARG A CA 1
ATOM 5650 C C . ARG A 1 732 ? 13.808 -0.970 -21.235 1.00 92.06 732 ARG A C 1
ATOM 5652 O O . ARG A 1 732 ? 13.829 -0.036 -20.447 1.00 92.06 732 ARG A O 1
ATOM 5659 N N . SER A 1 733 ? 14.109 -0.832 -22.526 1.00 92.19 733 SER A N 1
ATOM 5660 C CA . SER A 1 733 ? 14.436 0.471 -23.124 1.00 92.19 733 SER A CA 1
ATOM 5661 C C . SER A 1 733 ? 13.200 1.376 -23.172 1.00 92.19 733 SER A C 1
ATOM 5663 O O . SER A 1 733 ? 12.154 0.977 -23.690 1.00 92.19 733 SER A O 1
ATOM 5665 N N . THR A 1 734 ? 13.345 2.599 -22.667 1.00 95.06 734 THR A N 1
ATOM 5666 C CA . THR A 1 734 ? 12.384 3.705 -22.789 1.00 95.06 734 THR A CA 1
ATOM 5667 C C . THR A 1 734 ? 12.090 4.019 -24.256 1.00 95.06 734 THR A C 1
ATOM 5669 O O . THR A 1 734 ? 10.943 3.920 -24.683 1.00 95.06 734 THR A O 1
ATOM 5672 N N . ALA A 1 735 ? 13.126 4.241 -25.071 1.00 92.75 735 ALA A N 1
ATOM 5673 C CA . ALA A 1 735 ? 13.009 4.481 -26.510 1.00 92.75 735 ALA A CA 1
ATOM 5674 C C . ALA A 1 735 ? 12.301 3.338 -27.269 1.00 92.75 735 ALA A C 1
ATOM 5676 O O . ALA A 1 735 ? 11.564 3.587 -28.224 1.00 92.75 735 ALA A O 1
ATOM 5677 N N . ALA A 1 736 ? 12.492 2.075 -26.863 1.00 91.31 736 ALA A N 1
ATOM 5678 C CA . ALA A 1 736 ? 11.754 0.946 -27.438 1.00 91.31 736 ALA A CA 1
ATOM 5679 C C . ALA A 1 736 ? 10.277 0.922 -27.012 1.00 91.31 736 ALA A C 1
ATOM 5681 O O . ALA A 1 736 ? 9.419 0.533 -27.807 1.00 91.31 736 ALA A O 1
ATOM 5682 N N . HIS A 1 737 ? 9.970 1.358 -25.787 1.00 92.31 737 HIS A N 1
ATOM 5683 C CA . HIS A 1 737 ? 8.598 1.485 -25.302 1.00 92.31 737 HIS A CA 1
ATOM 5684 C C . HIS A 1 737 ? 7.876 2.665 -25.979 1.00 92.31 737 HIS A C 1
ATOM 5686 O O . HI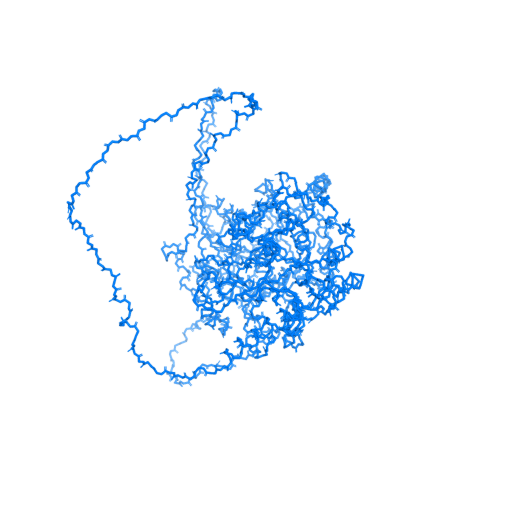S A 1 737 ? 6.749 2.487 -26.431 1.00 92.31 737 HIS A O 1
ATOM 5692 N N . ALA A 1 738 ? 8.553 3.801 -26.183 1.00 92.81 738 ALA A N 1
ATOM 5693 C CA . ALA A 1 738 ? 8.044 4.983 -26.890 1.00 92.81 738 ALA A CA 1
ATOM 5694 C C . ALA A 1 738 ? 7.489 4.669 -28.292 1.00 92.81 738 ALA A C 1
ATOM 5696 O O . ALA A 1 738 ? 6.483 5.236 -28.708 1.00 92.81 738 ALA A O 1
ATOM 5697 N N . ARG A 1 739 ? 8.110 3.717 -29.009 1.00 89.56 739 ARG A N 1
ATOM 5698 C CA . ARG A 1 739 ? 7.646 3.254 -30.333 1.00 89.56 739 ARG A CA 1
ATOM 5699 C C . ARG A 1 739 ? 6.330 2.466 -30.293 1.00 89.56 739 ARG A C 1
ATOM 5701 O O . ARG A 1 739 ? 5.677 2.344 -31.322 1.00 89.56 739 ARG A O 1
ATOM 5708 N N . ARG A 1 740 ? 5.962 1.896 -29.140 1.00 86.75 740 ARG A N 1
ATOM 5709 C CA . ARG A 1 740 ? 4.710 1.139 -28.927 1.00 86.75 740 ARG A CA 1
ATOM 5710 C C . ARG A 1 740 ? 3.642 1.968 -28.209 1.00 86.75 740 ARG A C 1
ATOM 5712 O O . ARG A 1 740 ? 2.457 1.736 -28.410 1.00 86.75 740 ARG A O 1
ATOM 5719 N N . LEU A 1 741 ? 4.075 2.894 -27.357 1.00 90.06 741 LEU A N 1
ATOM 5720 C CA . LEU A 1 741 ? 3.250 3.738 -26.503 1.00 90.06 741 LEU A CA 1
ATOM 5721 C C . LEU A 1 741 ? 3.698 5.199 -26.705 1.00 90.06 741 LEU A C 1
ATOM 5723 O O . LEU A 1 741 ? 4.647 5.627 -26.043 1.00 90.06 741 LEU A O 1
ATOM 5727 N N . PRO A 1 742 ? 3.079 5.947 -27.642 1.00 93.62 742 PRO A N 1
ATOM 5728 C CA . PRO A 1 742 ? 3.516 7.295 -27.996 1.00 93.62 742 PRO A CA 1
ATOM 5729 C C . PRO A 1 742 ? 3.489 8.227 -26.772 1.00 93.62 742 PRO A C 1
ATOM 5731 O O . PRO A 1 742 ? 2.411 8.427 -26.205 1.00 93.62 742 PRO A O 1
ATOM 5734 N N . PRO A 1 743 ? 4.626 8.820 -26.353 1.00 95.06 743 PRO A N 1
ATOM 5735 C CA . PRO A 1 743 ? 4.701 9.504 -25.062 1.00 95.06 743 PRO A CA 1
ATOM 5736 C C . PRO A 1 743 ? 3.726 10.670 -24.897 1.00 95.06 743 PRO A C 1
ATOM 5738 O O . PRO A 1 743 ? 3.085 10.782 -23.857 1.00 95.06 743 PRO A O 1
ATOM 5741 N N . VAL A 1 744 ? 3.539 11.486 -25.940 1.00 93.88 744 VAL A N 1
ATOM 5742 C CA . VAL A 1 744 ? 2.589 12.615 -25.928 1.00 93.88 744 VAL A CA 1
ATOM 5743 C C . VAL A 1 744 ? 1.155 12.128 -25.700 1.00 93.88 744 VAL A C 1
ATOM 5745 O O . VAL A 1 744 ? 0.462 12.646 -24.827 1.00 93.88 744 VAL A O 1
ATOM 5748 N N . ALA A 1 745 ? 0.727 11.086 -26.420 1.00 94.31 745 ALA A N 1
ATOM 5749 C CA . ALA A 1 745 ? -0.610 10.515 -26.267 1.00 94.31 745 ALA A CA 1
ATOM 5750 C C . ALA A 1 745 ? -0.804 9.871 -24.883 1.00 94.31 745 ALA A C 1
ATOM 5752 O O . ALA A 1 745 ? -1.875 9.997 -24.293 1.00 94.31 745 ALA A O 1
ATOM 5753 N N . TYR A 1 746 ? 0.236 9.226 -24.340 1.00 94.56 746 TYR A N 1
ATOM 5754 C CA . TYR A 1 746 ? 0.204 8.655 -22.993 1.00 94.56 746 TYR A CA 1
ATOM 5755 C C . TYR A 1 746 ? 0.129 9.738 -21.901 1.00 94.56 746 TYR A C 1
ATOM 5757 O O . TYR A 1 746 ? -0.726 9.664 -21.020 1.00 94.56 746 TYR A O 1
ATOM 5765 N N . ALA A 1 747 ? 0.944 10.795 -21.988 1.00 91.50 747 ALA A N 1
ATOM 5766 C CA . ALA A 1 747 ? 0.886 11.946 -21.082 1.00 91.50 747 ALA A CA 1
ATOM 5767 C C . ALA A 1 747 ? -0.498 12.626 -21.099 1.00 91.50 747 ALA A C 1
ATOM 5769 O O . ALA A 1 747 ? -1.041 13.001 -20.054 1.00 91.50 747 ALA A O 1
ATOM 5770 N N . GLN A 1 748 ? -1.111 12.717 -22.281 1.00 90.62 748 GLN A N 1
ATOM 5771 C CA . GLN A 1 748 ? -2.436 13.303 -22.477 1.00 90.62 748 GLN A CA 1
ATOM 5772 C C . GLN A 1 748 ? -3.603 12.406 -22.043 1.00 90.62 748 GLN A C 1
ATOM 5774 O O . GLN A 1 748 ? -4.717 12.922 -21.951 1.00 90.62 748 GLN A O 1
ATOM 5779 N N . LEU A 1 749 ? -3.386 11.121 -21.713 1.00 90.31 749 LEU A N 1
ATOM 5780 C CA . LEU A 1 749 ? -4.474 10.241 -21.272 1.00 90.31 749 LEU A CA 1
ATOM 5781 C C . LEU A 1 749 ? -5.295 10.893 -20.143 1.00 90.31 749 LEU A C 1
ATOM 5783 O O . LEU A 1 749 ? -4.714 11.460 -19.195 1.00 90.31 749 LEU A O 1
ATOM 5787 N N . PRO A 1 750 ? -6.638 10.820 -20.223 1.00 84.00 750 PRO A N 1
ATOM 5788 C CA . PRO A 1 750 ? -7.492 11.309 -19.160 1.00 84.00 750 PRO A CA 1
ATOM 5789 C C . PRO A 1 750 ? -7.225 10.511 -17.871 1.00 84.00 750 PRO A C 1
ATOM 5791 O O . PRO A 1 750 ? -6.801 9.348 -17.943 1.00 84.00 750 PRO A O 1
ATOM 5794 N N . PRO A 1 751 ? -7.416 11.138 -16.700 1.00 76.06 751 PRO A N 1
ATOM 5795 C CA . PRO A 1 751 ? -7.285 10.471 -15.408 1.00 76.06 751 PRO A CA 1
ATOM 5796 C C . PRO A 1 751 ? -8.171 9.221 -15.241 1.00 76.06 751 PRO A C 1
ATOM 5798 O O . PRO A 1 751 ? -9.297 9.185 -15.773 1.00 76.06 751 PRO A O 1
#

Secondary structure (DSSP, 8-state):
-PPPP-TTTEEEHHHHHHHH---HHHHHTS-EEEE--TT-TTSPPEEEEEHHHHHHHHHHHHSSHHHHHHHHHHHHHHHHHHHHHHHHHHTTS-----------STTS--------------------------------S--SS---PPP--------PPPPSTTS-GGGGGS-HHHHTTEEEPP-PPP---------PPPPP-----------PPPP-EEEEE-SS---SBS-HHHHHHHHHHHHHTPPEEEEEEE-TTSTT-BHHHHHHHHHHHHHHHHHHHTTT--EEEEETTTTT---TTHHHHHHHHHHHHHHHHHHH--TTSTT--SSPPTTGGGSHHHHHHHHHHTTEEEEEEE---STTHHHHHHHHHHHS-TTSEEEEE--S-SS-GGG--S--SSHHHHHHHHHHHHHHHHTS----PPPPPP-PSP----------TT-----TT---B---TTPPPPPGGGGSHHHHSSPPP--TTS-HHHHHHHHHHHHTT-TTSBSSSPPPSS---SHHHHHHHHHHHHHHTGGGHHHHTT-TT-GGGS---HHHHHTT-S-HHHHHHHHHH--SHHHHHHHIIIIIITHHHHHHHHHHGGGTTSGGGS-HHHHHHHHTTTTS---PPPHHHHHHT-SS-HHHHHHHHHHHHHS---HHHHHHHHHHHHHHSSSHHHHHHHHHHHHHHH-TTTTSHHHHHHHHHHTTTT----S-TTSTTTTTSPP--HHHHHTTS-HHHHHH---

Organism: Chlorella vulgaris (NCBI:txid3077)

Radius of gyration: 31.33 Å; chains: 1; bounding box: 107×84×92 Å

Foldseek 3Di:
DPDDDPPVFKDWPVVLCLQLVDDPVLVVPADWDWAQDPVCNPDGTTTIGTPVRSQVSSCVVQVDPLSSVVVSVVVVVVVVVVVLVVVVVVVPDDPDPDDDDDDPPPPPDDDDDDDDDDDDDDDDDDDDDDDDDDDDDDDPPDDPDDPDDPDPPDPDDDPDLDDPPDDPPLLVVFDPLLSVFKDFDDQDDPDPPPDPDDDDDDDDDDDPPPDDPDPQDAFAAQEEEEDQQLAQFLFSLNLSSLSVLVVVVHFYAYEYFAQLLQPQFALALQLQLLLSNLQRQVLVVVLQYGYFYHYFLFFLDCPPPVLVVVLVVLLVVLVVVVVVLFLQDPPHDNEGDPPSCVGPRNVLVLLLQLSHQEYEYADALAPPVSVSLNVSSNSHDPSYTYMHGHQFALPRLSVVVDQDLALVVLCVVCVVVSVVRLQDDSDDPDDPDDDDPDDDDDDDDDDPPCPDLQPLPDTGGRNNPPRDRRDVVCQDCVNSSTHTDDNNPDDPVCSSVVSSVSCVSHSSHHHLQPHADVAHHALNRLSVLLNVCLVPQQLCLVVQQLPLLPVSVDSPNLLCSRSSRYGLSSSSNSLVVDPHSSSVVNNSCSRRLQSSLVNLSSSQNVCLLDPVSHPPQLSVLQVVQFPPDAQADRLVCQLCLVPPLLLLSLQNLCLSRHLDGRLNSLLQNLLCLLRHHNGPSSSSSSSLVSNQNRHSNHSHSSNSSSSVVSSPRNHFFDDDQPDHSNRRHDHDDSVSVCVVPVSVSSSPRDD

Sequence (751 aa):
MVPRLDKSKWLPRTQAKAVYLLTDRELDALEHEERPNPRARKGPCMRLYQKEHLERASLARWGNLSALEAERERRREKREQRAITAYFQQAAEPQATAACTSDEEARSAAQQQPLQQAAATGGGSPVQPPGQALHRAAAAAAGAALQGRPAAGTPLATVTAASDTGLPSWVHTLPPLIAERVCCVPRAEPLSAGCQQQPQPQQHPQQQQQQSPQQQLPPSFVLYWMKTAIRGHENPALDAAAAAARHTGLPLLVASFLLDSHPHASLRSAVFALQGLRDVQAELRQQGVELLVNVEGHSEGQHAQQAQQEAQQAQQEAQQEAQQRDPYSPDFSFEPRAGFQHTPGWKALVRLASHAAVVVAEDFPVPPESAWLQQLARQLPLTVQLVAVDTACVLPMRLVPKCHEKAYTFRSATDVPRKQRISRTYLLAAPPPPTPPQAAPQLGAAAPAAAALLGPRAVVPASLSGLPQLPPHLLTQQWLGWQPLELAGIPQLQLQQRMVSLLRGCPGFDRSVPTVSHISGGSAAGYARWERFRRQGLPLYAARRNDAMKRDGVSRLSAFHHWGMVSPFKIAREAALDRSAGAAKFLDEFLVWREIGFNLCLHRHQLLHSLAVLPRWAQNTLRDHEAEPRQVLQYHQLDSGTTGDAFWDAAQWQLAKTGELHNNVRMTWGKAFLAWAPSPQAALQAALHCNHKWALDGGDPASYAGVLWCFGMYDGPKAAATTPVSGSLARRSTAAHARRLPPVAYAQLPP